Protein AF-A0A9W8H3F2-F1 (afdb_monomer_lite)

Radius of gyration: 24.71 Å; chains: 1; bounding box: 74×71×69 Å

pLDDT: mean 80.59, std 20.8, range [26.48, 98.44]

Sequence (384 aa):
MGNGRLSGSTGPVNGALSAALAVPASGRASAASTGSMSDRLSAASAGSAGDSSQALPLDSLRVHHTQALVNIVDRALDPDPIDAARLGAALVELRRHLESPRSSAHGHPATETSAAAVAERLLLCWVCARAAQADAHNYDMNRVVETADRQLDRFAAIPEAVVSEAIQCVSYLATMGVGAAAVARTSIPVSLVLALALTGSAGVHTCALRALTKLCTKHSVRRVRAGARWEAETGLHAVLDALARAQAALGLRSRFDPVANQAHSFAAEVAAAAALPTPPPQPQPQPQPGPEPRAAAERAVASALAFVNALVDAHPTAPERLRVRKDLLDTPLCDAMQMLDGPSVDCPRAAAEMRHFRRAYRDDIRACDPQHGLCAAGDSADKD

InterPro domains:
  IPR011989 Armadillo-like helical [G3DSA:1.25.10.10] (136-367)
  IPR016024 Armadillo-type fold [SSF48371] (163-364)

Organism: NCBI:txid2761396

Secondary structure (DSSP, 8-state):
------------THHHHHHHH---------------TTSSSSS---S---S--SSHHHHHHHHHHHHHHHHHHHHHTSSSS--HHHHHHHHHHHHHHHHSTTHHHH--HHHHHHHHHHHHHHHHHHHHHHHHHHHHHHTT-TTT---S-HHHHHHHTS-HHHHHHHHHHHHHHTTSHHHHHHHHTSSHHHHHHHHHHH---HHHHHHHHHHHHHHHHS-------SSS---TTHHHHHHHHHHHHHHHHHT-SSTTHHHHHHHHHHHHHHHHHHHSPPPP-----S-----HHHHHHHHHHHHHHHHHHHHHHTSSSHHHHHHHHHHHHTTTHHHHHHHHTSTT---HHHHHHHHHHHHHHHHHHHHT-HHHHHHHTTTTSS--

Foldseek 3Di:
DDDDDPPDDDDDLVVLLVVLQPADCPDPPDPPDPDDPPPPPPPDDDDDPDDDPDPPPVLVVLLVVLQVLLVQLQVQLPDVQRPLVSNLVSLLVNLVSLPDPVCQPRPDLVSLLSLLVSLLVLLSLLLVLLVLVVSCVVVVVVDPDPDPPPVSPSSVPNDVSSNLSSLSSLLSLLVHQSSVLSNLSGCNLLSLLSQLVRDPFLSSLLSSLSSLLSLLQPFAHDDDDDDPDGPRCSSLVSNQSSLVSSCSSVVHPASCQSLLVLLQVLLVVLLVVLPDDDPDDDDDDDPDPDDPVNVSSLSNNLSSLSSLLSSLVSDPALVSSLVSLVSSCVYNNVVSLVSCVDPSRPRVSNVVSSVSSVVSNVVSVLVPDPVNVVVVVVVVPPPD

Structure (mmCIF, N/CA/C/O backbone):
data_AF-A0A9W8H3F2-F1
#
_entry.id   AF-A0A9W8H3F2-F1
#
loop_
_atom_site.group_PDB
_atom_site.id
_atom_site.type_symbol
_atom_site.label_atom_id
_atom_site.label_alt_id
_atom_site.label_comp_id
_atom_site.label_asym_id
_atom_site.label_entity_id
_atom_site.label_seq_id
_atom_site.pdbx_PDB_ins_code
_atom_site.Cartn_x
_atom_site.Cartn_y
_atom_site.Cartn_z
_atom_site.occupancy
_atom_site.B_iso_or_equiv
_atom_site.auth_seq_id
_atom_site.auth_comp_id
_atom_site.auth_asym_id
_atom_site.auth_atom_id
_atom_site.pdbx_PDB_model_num
ATOM 1 N N . MET A 1 1 ? -30.339 16.122 -20.927 1.00 38.84 1 MET A N 1
ATOM 2 C CA . MET A 1 1 ? -28.952 15.766 -20.560 1.00 38.84 1 MET A CA 1
ATOM 3 C C . MET A 1 1 ? -28.997 15.226 -19.142 1.00 38.84 1 MET A C 1
ATOM 5 O O . MET A 1 1 ? -29.164 16.002 -18.213 1.00 38.84 1 MET A O 1
ATOM 9 N N . GLY A 1 2 ? -29.073 13.901 -19.008 1.00 30.16 2 GLY A N 1
ATOM 10 C CA . GLY A 1 2 ? -29.361 13.223 -17.743 1.00 30.16 2 GLY A CA 1
ATOM 11 C C . GLY A 1 2 ? -28.086 12.736 -17.062 1.00 30.16 2 GLY A C 1
ATOM 12 O O . GLY A 1 2 ? -27.280 12.055 -17.690 1.00 30.16 2 GLY A O 1
ATOM 13 N N . ASN A 1 3 ? -27.930 13.072 -15.782 1.00 29.42 3 ASN A N 1
ATOM 14 C CA . ASN A 1 3 ? -26.889 12.539 -14.909 1.00 29.42 3 ASN A CA 1
ATOM 15 C C . ASN A 1 3 ? -27.202 11.075 -14.574 1.00 29.42 3 ASN A C 1
ATOM 17 O O . ASN A 1 3 ? -28.034 10.788 -13.713 1.00 29.42 3 ASN A O 1
ATOM 21 N N . GLY A 1 4 ? -26.538 10.148 -15.262 1.00 26.48 4 GLY A N 1
ATOM 22 C CA . GLY A 1 4 ? -26.563 8.728 -14.928 1.00 26.48 4 GLY A CA 1
ATOM 23 C C . GLY A 1 4 ? -25.715 8.453 -13.689 1.00 26.48 4 GLY A C 1
ATOM 24 O O . GLY A 1 4 ? -24.507 8.263 -13.796 1.00 26.48 4 GLY A O 1
ATOM 25 N N . ARG A 1 5 ? -26.343 8.413 -12.508 1.00 30.11 5 ARG A N 1
ATOM 26 C CA . ARG A 1 5 ? -25.764 7.747 -11.334 1.00 30.11 5 ARG A CA 1
ATOM 27 C C . ARG A 1 5 ? -25.649 6.257 -11.654 1.00 30.11 5 ARG A C 1
ATOM 29 O O . ARG A 1 5 ? -26.663 5.581 -11.816 1.00 30.11 5 ARG A O 1
ATOM 36 N N . LEU A 1 6 ? -24.420 5.755 -11.737 1.00 30.53 6 LEU A N 1
ATOM 37 C CA . LEU A 1 6 ? -24.126 4.325 -11.781 1.00 30.53 6 LEU A CA 1
ATOM 38 C C . LEU A 1 6 ? -24.505 3.711 -10.426 1.00 30.53 6 LEU A C 1
ATOM 40 O O . LEU A 1 6 ? -23.706 3.677 -9.497 1.00 30.53 6 LEU A O 1
ATOM 44 N N . SER A 1 7 ? -25.754 3.266 -10.301 1.00 31.06 7 SER A N 1
ATOM 45 C CA . SER A 1 7 ? -26.201 2.425 -9.193 1.00 31.06 7 SER A CA 1
ATOM 46 C C . SER A 1 7 ? -25.818 0.984 -9.530 1.00 31.06 7 SER A C 1
ATOM 48 O O . SER A 1 7 ? -26.576 0.239 -10.147 1.00 31.06 7 SER A O 1
ATOM 50 N N . GLY A 1 8 ? -24.570 0.625 -9.225 1.00 35.38 8 GLY A N 1
ATOM 51 C CA . GLY A 1 8 ? -24.138 -0.766 -9.216 1.00 35.38 8 GLY A CA 1
ATOM 52 C C . GLY A 1 8 ? -24.696 -1.433 -7.966 1.00 35.38 8 GLY A C 1
ATOM 53 O O . GLY A 1 8 ? -24.289 -1.092 -6.862 1.00 35.38 8 GLY A O 1
ATOM 54 N N . SER A 1 9 ? -25.646 -2.349 -8.139 1.00 33.16 9 SER A N 1
ATOM 55 C CA . SER A 1 9 ? -26.118 -3.229 -7.070 1.00 33.16 9 SER A CA 1
ATOM 56 C C . SER A 1 9 ? -24.957 -4.124 -6.627 1.00 33.16 9 SER A C 1
ATOM 58 O O . SER A 1 9 ? -24.552 -5.033 -7.350 1.00 33.16 9 SER A O 1
ATOM 60 N N . THR A 1 10 ? -24.385 -3.830 -5.463 1.00 42.38 10 THR A N 1
ATOM 61 C CA . THR A 1 10 ? -23.409 -4.681 -4.784 1.00 42.38 10 THR A CA 1
ATOM 62 C C . THR A 1 10 ? -24.164 -5.639 -3.862 1.00 42.38 10 THR A C 1
ATOM 64 O O . THR A 1 10 ? -25.010 -5.227 -3.072 1.00 42.38 10 THR A O 1
ATOM 67 N N . GLY A 1 11 ? -23.914 -6.942 -4.005 1.00 42.81 11 GLY A N 1
ATOM 68 C CA . GLY A 1 11 ? -24.416 -7.954 -3.072 1.00 42.81 11 GLY A CA 1
ATOM 69 C C . GLY A 1 11 ? -23.759 -7.843 -1.683 1.00 42.81 11 GLY A C 1
ATOM 70 O O . GLY A 1 11 ? -22.884 -7.001 -1.479 1.00 42.81 11 GLY A O 1
ATOM 71 N N . PRO A 1 12 ? -24.152 -8.689 -0.714 1.00 49.28 12 PRO A N 1
ATOM 72 C CA . PRO A 1 12 ? -23.636 -8.632 0.655 1.00 49.28 12 PRO A CA 1
ATOM 73 C C . PRO A 1 12 ? -22.120 -8.885 0.711 1.00 49.28 12 PRO A C 1
ATOM 75 O O . PRO A 1 12 ? -21.654 -9.995 0.453 1.00 49.28 12 PRO A O 1
ATOM 78 N N . VAL A 1 13 ? -21.358 -7.848 1.080 1.00 56.84 13 VAL A N 1
ATOM 79 C CA . VAL A 1 13 ? -19.881 -7.824 1.121 1.00 56.84 13 VAL A CA 1
ATOM 80 C C . VAL A 1 13 ? -19.325 -8.646 2.298 1.00 56.84 13 VAL A C 1
ATOM 82 O O . VAL A 1 13 ? -18.237 -9.214 2.201 1.00 56.84 13 VAL A O 1
ATOM 85 N N . ASN A 1 14 ? -20.105 -8.823 3.372 1.00 51.12 14 ASN A N 1
ATOM 86 C CA . ASN A 1 14 ? -19.699 -9.557 4.580 1.00 51.12 14 ASN A CA 1
ATOM 87 C C . ASN A 1 14 ? -19.152 -10.974 4.320 1.00 51.12 14 ASN A C 1
ATOM 89 O O . ASN A 1 14 ? -18.149 -11.362 4.914 1.00 51.12 14 ASN A O 1
ATOM 93 N N . GLY A 1 15 ? -19.749 -11.744 3.401 1.00 57.31 15 GLY A N 1
ATOM 94 C CA . GLY A 1 15 ? -19.233 -13.079 3.064 1.00 57.31 15 GLY A CA 1
ATOM 95 C C . GLY A 1 15 ? -17.898 -13.036 2.309 1.00 57.31 15 GLY A C 1
ATOM 96 O O . GLY A 1 15 ? -17.038 -13.897 2.501 1.00 57.31 15 GLY A O 1
ATOM 97 N N . ALA A 1 16 ? -17.704 -12.011 1.477 1.00 61.84 16 ALA A N 1
ATOM 98 C CA . ALA A 1 16 ? -16.523 -11.849 0.638 1.00 61.84 16 ALA A CA 1
ATOM 99 C C . ALA A 1 16 ? -15.315 -11.326 1.432 1.00 61.84 16 ALA A C 1
ATOM 101 O O . ALA A 1 16 ? -14.194 -11.780 1.208 1.00 61.84 16 ALA A O 1
ATOM 102 N N . LEU A 1 17 ? -15.536 -10.438 2.408 1.00 66.38 17 LEU A N 1
ATOM 103 C CA . LEU A 1 17 ? -14.486 -9.943 3.305 1.00 66.38 17 LEU A CA 1
ATOM 104 C C . LEU A 1 17 ? -13.937 -11.049 4.207 1.00 66.38 17 LEU A C 1
ATOM 106 O O . LEU A 1 17 ? -12.722 -11.227 4.272 1.00 66.38 17 LEU A O 1
ATOM 110 N N . SER A 1 18 ? -14.801 -11.848 4.842 1.00 69.00 18 SER A N 1
ATOM 111 C CA . SER A 1 18 ? -14.342 -12.991 5.643 1.00 69.00 18 SER A CA 1
ATOM 112 C C . SER A 1 18 ? -13.563 -14.009 4.803 1.00 69.00 18 SER A C 1
ATOM 114 O O . SER A 1 18 ? -12.564 -14.548 5.275 1.00 69.00 18 SER A O 1
ATOM 116 N N . ALA A 1 19 ? -13.964 -14.240 3.547 1.00 64.81 19 ALA A N 1
ATOM 117 C CA . ALA A 1 19 ? -13.246 -15.127 2.632 1.00 64.81 19 ALA A CA 1
ATOM 118 C C . ALA A 1 19 ? -11.892 -14.550 2.178 1.00 64.81 19 ALA A C 1
ATOM 120 O O . ALA A 1 19 ? -10.903 -15.277 2.114 1.00 64.81 19 ALA A O 1
ATOM 121 N N . ALA A 1 20 ? -11.816 -13.247 1.902 1.00 64.94 20 ALA A N 1
ATOM 122 C CA . ALA A 1 20 ? -10.573 -12.591 1.501 1.00 64.94 20 ALA A CA 1
ATOM 123 C C . ALA A 1 20 ? -9.538 -12.545 2.633 1.00 64.94 20 ALA A C 1
ATOM 125 O O . ALA A 1 20 ? -8.336 -12.694 2.388 1.00 64.94 20 ALA A O 1
ATOM 126 N N . LEU A 1 21 ? -10.014 -12.389 3.869 1.00 66.88 21 LEU A N 1
ATOM 127 C CA . LEU A 1 21 ? -9.199 -12.357 5.081 1.00 66.88 21 LEU A CA 1
ATOM 128 C C . LEU A 1 21 ? -8.870 -13.752 5.633 1.00 66.88 21 LEU A C 1
ATOM 130 O O . LEU A 1 21 ? -8.040 -13.870 6.535 1.00 66.88 21 LEU A O 1
ATOM 134 N N . ALA A 1 22 ? -9.465 -14.817 5.085 1.00 67.06 22 ALA A N 1
ATOM 135 C CA . ALA A 1 22 ? -9.105 -16.184 5.433 1.00 67.06 22 ALA A CA 1
ATOM 136 C C . ALA A 1 22 ? -7.665 -16.473 4.972 1.00 67.06 22 ALA A C 1
ATOM 138 O O . ALA A 1 22 ? -7.375 -16.678 3.787 1.00 67.06 22 ALA A O 1
ATOM 139 N N . VAL A 1 23 ? -6.733 -16.468 5.926 1.00 51.66 23 VAL A N 1
ATOM 140 C CA . VAL A 1 23 ? -5.341 -16.863 5.697 1.00 51.66 23 VAL A CA 1
ATOM 141 C C . VAL A 1 23 ? -5.340 -18.333 5.253 1.00 51.66 23 VAL A C 1
ATOM 143 O O . VAL A 1 23 ? -5.967 -19.162 5.921 1.00 51.66 23 VAL A O 1
ATOM 146 N N . PRO A 1 24 ? -4.667 -18.699 4.145 1.00 45.41 24 PRO A N 1
ATOM 147 C CA . PRO A 1 24 ? -4.515 -20.102 3.790 1.00 45.41 24 PRO A CA 1
ATOM 148 C C . PRO A 1 24 ? -3.790 -20.770 4.955 1.00 45.41 24 PRO A C 1
ATOM 150 O O . PRO A 1 24 ? -2.763 -20.258 5.396 1.00 45.41 24 PRO A O 1
ATOM 153 N N . ALA A 1 25 ? -4.350 -21.858 5.488 1.00 40.53 25 ALA A N 1
ATOM 154 C CA . ALA A 1 25 ? -3.820 -22.573 6.643 1.00 40.53 25 ALA A CA 1
ATOM 155 C C . ALA A 1 25 ? -2.403 -23.101 6.350 1.00 40.53 25 ALA A C 1
ATOM 157 O O . ALA A 1 25 ? -2.203 -24.257 5.990 1.00 40.53 25 ALA A O 1
ATOM 158 N N . SER A 1 26 ? -1.403 -22.234 6.470 1.00 39.50 26 SER A N 1
ATOM 159 C CA . SER A 1 26 ? -0.003 -22.599 6.395 1.00 39.50 26 SER A CA 1
ATOM 160 C C . SER A 1 26 ? 0.328 -23.243 7.731 1.00 39.50 26 SER A C 1
ATOM 162 O O . SER A 1 26 ? 0.147 -22.625 8.782 1.00 39.50 26 SER A O 1
ATOM 164 N N . GLY A 1 27 ? 0.690 -24.526 7.682 1.00 36.69 27 GLY A N 1
ATOM 1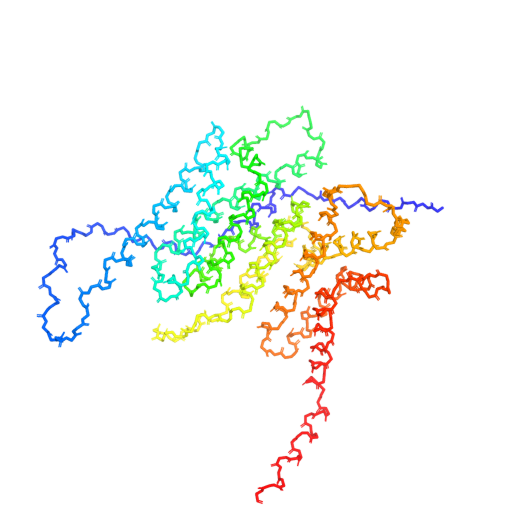65 C CA . GLY A 1 27 ? 0.845 -25.408 8.833 1.00 36.69 27 GLY A CA 1
ATOM 166 C C . GLY A 1 27 ? 1.527 -24.718 10.008 1.00 36.69 27 GLY A C 1
ATOM 167 O O . GLY A 1 27 ? 2.727 -24.451 9.994 1.00 36.69 27 GLY A O 1
ATOM 168 N N . ARG A 1 28 ? 0.737 -24.441 11.046 1.00 33.78 28 ARG A N 1
ATOM 169 C CA . ARG A 1 28 ? 1.208 -23.939 12.332 1.00 33.78 28 ARG A CA 1
ATOM 170 C C . ARG A 1 28 ? 2.008 -25.073 12.977 1.00 33.78 28 ARG A C 1
ATOM 172 O O . ARG A 1 28 ? 1.443 -25.941 13.635 1.00 33.78 28 ARG A O 1
ATOM 179 N N . ALA A 1 29 ? 3.316 -25.119 12.729 1.00 33.59 29 ALA A N 1
ATOM 180 C CA . ALA A 1 29 ? 4.215 -26.027 13.427 1.00 33.59 29 ALA A CA 1
ATOM 181 C C . ALA A 1 29 ? 4.247 -25.615 14.906 1.00 33.59 29 ALA A C 1
ATOM 183 O O . ALA A 1 29 ? 4.934 -24.674 15.301 1.00 33.59 29 ALA A O 1
ATOM 184 N N . SER A 1 30 ? 3.433 -26.293 15.713 1.00 33.31 30 SER A N 1
ATOM 185 C CA . SER A 1 30 ? 3.458 -26.203 17.167 1.00 33.31 30 SER A CA 1
ATOM 186 C C . SER A 1 30 ? 4.768 -26.813 17.664 1.00 33.31 30 SER A C 1
ATOM 188 O O . SER A 1 30 ? 4.911 -28.030 17.725 1.00 33.31 30 SER A O 1
ATOM 190 N N . ALA A 1 31 ? 5.743 -25.969 17.992 1.00 33.97 31 ALA A N 1
ATOM 191 C CA . ALA A 1 31 ? 6.922 -26.362 18.751 1.00 33.97 31 ALA A CA 1
ATOM 192 C C . ALA A 1 31 ? 6.770 -25.859 20.192 1.00 33.97 31 ALA A C 1
ATOM 194 O O . ALA A 1 31 ? 7.401 -24.888 20.601 1.00 33.97 31 ALA A O 1
ATOM 195 N N . ALA A 1 32 ? 5.913 -26.526 20.964 1.00 35.72 32 ALA A N 1
ATOM 196 C CA . ALA A 1 32 ? 5.954 -26.469 22.419 1.00 35.72 32 ALA A CA 1
ATOM 197 C C . ALA A 1 32 ? 6.816 -27.640 22.914 1.00 35.72 32 ALA A C 1
ATOM 199 O O . ALA A 1 32 ? 6.327 -28.738 23.153 1.00 35.72 32 ALA A O 1
ATOM 200 N N . SER A 1 33 ? 8.123 -27.405 23.029 1.00 31.77 33 SER A N 1
ATOM 201 C CA . SER A 1 33 ? 9.032 -28.255 23.800 1.00 31.77 33 SER A CA 1
ATOM 202 C C . SER A 1 33 ? 9.550 -27.422 24.963 1.00 31.77 33 SER A C 1
ATOM 204 O O . SER A 1 33 ? 10.490 -26.642 24.812 1.00 31.77 33 SER A O 1
ATOM 206 N N . THR A 1 34 ? 8.935 -27.590 26.129 1.00 36.88 34 THR A N 1
ATOM 207 C CA . THR A 1 34 ? 9.463 -27.148 27.422 1.00 36.88 34 THR A CA 1
ATOM 208 C C . THR A 1 34 ? 10.702 -27.981 27.763 1.00 36.88 34 THR A C 1
ATOM 210 O O . THR A 1 34 ? 10.631 -28.952 28.510 1.00 36.88 34 THR A O 1
ATOM 213 N N . GLY A 1 35 ? 11.836 -27.641 27.151 1.00 33.66 35 GLY A N 1
ATOM 214 C CA . GLY A 1 35 ? 13.149 -28.169 27.510 1.00 33.66 35 GLY A CA 1
ATOM 215 C C . GLY A 1 35 ? 13.820 -27.239 28.516 1.00 33.66 35 GLY A C 1
ATOM 216 O O . GLY A 1 35 ? 14.004 -26.058 28.227 1.00 33.66 35 GLY A O 1
ATOM 217 N N . SER A 1 36 ? 14.154 -27.775 29.689 1.00 35.44 36 SER A N 1
ATOM 218 C CA . SER A 1 36 ? 14.865 -27.100 30.781 1.00 35.44 36 SER A CA 1
ATOM 219 C C . SER A 1 36 ? 16.108 -26.340 30.291 1.00 35.44 36 SER A C 1
ATOM 221 O O . SER A 1 36 ? 16.954 -26.889 29.587 1.00 35.44 36 SER A O 1
ATOM 223 N N . MET A 1 37 ? 16.221 -25.069 30.687 1.00 35.16 37 MET A N 1
ATOM 224 C CA . MET A 1 37 ? 17.303 -24.147 30.313 1.00 35.16 37 MET A CA 1
ATOM 225 C C . MET A 1 37 ? 18.665 -24.477 30.959 1.00 35.16 37 MET A C 1
ATOM 227 O O . MET A 1 37 ? 19.653 -23.825 30.629 1.00 35.16 37 MET A O 1
ATOM 231 N N . SER A 1 38 ? 18.749 -25.473 31.847 1.00 38.34 38 SER A N 1
ATOM 232 C CA . SER A 1 38 ? 19.976 -25.757 32.609 1.00 38.34 38 SER A CA 1
ATOM 233 C C . SER A 1 38 ? 21.009 -26.639 31.895 1.00 38.34 38 SER A C 1
ATOM 235 O O . SER A 1 38 ? 22.180 -26.553 32.245 1.00 38.34 38 SER A O 1
ATOM 237 N N . ASP A 1 39 ? 20.647 -27.403 30.857 1.00 38.97 39 ASP A N 1
ATOM 238 C CA . ASP A 1 39 ? 21.559 -28.418 30.283 1.00 38.97 39 ASP A CA 1
ATOM 239 C C . ASP A 1 39 ? 22.311 -27.985 29.008 1.00 38.97 39 ASP A C 1
ATOM 241 O O . ASP A 1 39 ? 23.104 -28.747 28.457 1.00 38.97 39 ASP A O 1
ATOM 245 N N . ARG A 1 40 ? 22.102 -26.759 28.506 1.00 43.75 40 ARG A N 1
ATOM 246 C CA . ARG A 1 40 ? 22.685 -26.310 27.219 1.00 43.75 40 ARG A CA 1
ATOM 247 C C . ARG A 1 40 ? 23.896 -25.379 27.320 1.00 43.75 40 ARG A C 1
ATOM 249 O O . ARG A 1 40 ? 24.379 -24.924 26.288 1.00 43.75 40 ARG A O 1
ATOM 256 N N . LEU A 1 41 ? 24.425 -25.125 28.518 1.00 40.25 41 LEU A N 1
ATOM 257 C CA . LEU A 1 41 ? 25.573 -24.223 28.714 1.00 40.25 41 LEU A CA 1
ATOM 258 C C . LEU A 1 41 ? 26.935 -24.922 28.887 1.00 40.25 41 LEU A C 1
ATOM 260 O O . LEU A 1 41 ? 27.927 -24.240 29.119 1.00 40.25 41 LEU A O 1
ATOM 264 N N . SER A 1 42 ? 27.032 -26.246 28.727 1.00 39.53 42 SER A N 1
ATOM 265 C CA . SER A 1 42 ? 28.270 -26.981 29.061 1.00 39.53 42 SER A CA 1
ATOM 266 C C . SER A 1 42 ? 29.094 -27.514 27.883 1.00 39.53 42 SER A C 1
ATOM 268 O O . SER A 1 42 ? 30.040 -28.259 28.112 1.00 39.53 42 SER A O 1
ATOM 270 N N . ALA A 1 43 ? 28.808 -27.145 26.630 1.00 44.16 43 ALA A N 1
ATOM 271 C CA . ALA A 1 43 ? 29.568 -27.678 25.492 1.00 44.16 43 ALA A CA 1
ATOM 272 C C . ALA A 1 43 ? 29.806 -26.657 24.368 1.00 44.16 43 ALA A C 1
ATOM 274 O O . ALA A 1 43 ? 29.376 -26.860 23.237 1.00 44.16 43 ALA A O 1
ATOM 275 N N . ALA A 1 44 ? 30.502 -25.557 24.667 1.00 44.25 44 ALA A N 1
ATOM 276 C CA . ALA A 1 44 ? 31.108 -24.706 23.639 1.00 44.25 44 ALA A CA 1
ATOM 277 C C . ALA A 1 44 ? 32.230 -23.833 24.226 1.00 44.25 44 ALA A C 1
ATOM 279 O O . ALA A 1 44 ? 32.048 -22.639 24.441 1.00 44.25 44 ALA A O 1
ATOM 280 N N . SER A 1 45 ? 33.407 -24.406 24.486 1.00 43.28 45 SER A N 1
ATOM 281 C CA . SER A 1 45 ? 34.604 -23.593 24.740 1.00 43.28 45 SER A CA 1
ATOM 282 C C . SER A 1 45 ? 35.895 -24.362 24.454 1.00 43.28 45 SER A C 1
ATOM 284 O O . SER A 1 45 ? 36.511 -24.922 25.357 1.00 43.28 45 SER A O 1
ATOM 286 N N . ALA A 1 46 ? 36.329 -24.361 23.195 1.00 46.66 46 ALA A N 1
ATOM 287 C CA . ALA A 1 46 ? 37.743 -24.522 22.867 1.00 46.66 46 ALA A CA 1
ATOM 288 C C . ALA A 1 46 ? 38.046 -23.886 21.502 1.00 46.66 46 ALA A C 1
ATOM 290 O O . ALA A 1 46 ? 37.677 -24.430 20.466 1.00 46.66 46 ALA A O 1
ATOM 291 N N . GLY A 1 47 ? 38.749 -22.749 21.522 1.00 49.97 47 GLY A N 1
ATOM 292 C CA . GLY A 1 47 ? 39.577 -22.303 20.399 1.00 49.97 47 GLY A CA 1
ATOM 293 C C . GLY A 1 47 ? 39.054 -21.135 19.561 1.00 49.97 47 GLY A C 1
ATOM 294 O O . GLY A 1 47 ? 38.599 -21.347 18.447 1.00 49.97 47 GLY A O 1
ATOM 295 N N . SER A 1 48 ? 39.200 -19.903 20.059 1.00 45.75 48 SER A N 1
ATOM 296 C CA . SER A 1 48 ? 39.656 -18.741 19.269 1.00 45.75 48 SER A CA 1
ATOM 297 C C . SER A 1 48 ? 39.749 -17.520 20.191 1.00 45.75 48 SER A C 1
ATOM 299 O O . SER A 1 48 ? 38.744 -16.898 20.529 1.00 45.75 48 SER A O 1
ATOM 301 N N . ALA A 1 49 ? 40.958 -17.212 20.660 1.00 51.97 49 ALA A N 1
ATOM 302 C CA . ALA A 1 49 ? 41.245 -16.001 21.420 1.00 51.97 49 ALA A CA 1
ATOM 303 C C . ALA A 1 49 ? 41.560 -14.874 20.426 1.00 51.97 49 ALA A C 1
ATOM 305 O O . ALA A 1 49 ? 42.669 -14.794 19.904 1.00 51.97 49 ALA A O 1
ATOM 306 N N . GLY A 1 50 ? 40.562 -14.040 20.138 1.00 55.72 50 GLY A N 1
ATOM 307 C CA . GLY A 1 50 ? 40.684 -12.898 19.236 1.00 55.72 50 GLY A CA 1
ATOM 308 C C . GLY A 1 50 ? 39.621 -11.841 19.527 1.00 55.72 50 GLY A C 1
ATOM 309 O O . GLY A 1 50 ? 38.599 -11.793 18.860 1.00 55.72 50 GLY A O 1
ATOM 310 N N . ASP A 1 51 ? 39.870 -11.044 20.566 1.00 53.16 51 ASP A N 1
ATOM 311 C CA . ASP A 1 51 ? 39.442 -9.645 20.740 1.00 53.16 51 ASP A CA 1
ATOM 312 C C . ASP A 1 51 ? 37.989 -9.250 20.366 1.00 53.16 51 ASP A C 1
ATOM 314 O O . ASP A 1 51 ? 37.738 -8.281 19.651 1.00 53.16 51 ASP A O 1
ATOM 318 N N . SER A 1 52 ? 36.991 -9.981 20.879 1.00 55.50 52 SER A N 1
ATOM 319 C CA . SER A 1 52 ? 35.563 -9.753 20.582 1.00 55.50 52 SER A CA 1
ATOM 320 C C . SER A 1 52 ? 34.676 -9.570 21.825 1.00 55.50 52 SER A C 1
ATOM 322 O O . SER A 1 52 ? 33.561 -10.088 21.869 1.00 55.50 52 SER A O 1
ATOM 324 N N . SER A 1 53 ? 35.146 -8.875 22.870 1.00 53.41 53 SER A N 1
ATOM 325 C CA . SER A 1 53 ? 34.562 -9.046 24.216 1.00 53.41 53 SER A CA 1
ATOM 326 C C . SER A 1 53 ? 33.752 -7.887 24.828 1.00 53.41 53 SER A C 1
ATOM 328 O O . SER A 1 53 ? 33.435 -7.972 26.012 1.00 53.41 53 SER A O 1
ATOM 330 N N . GLN A 1 54 ? 33.343 -6.842 24.091 1.00 56.31 54 GLN A N 1
ATOM 331 C CA . GLN A 1 54 ? 32.480 -5.784 24.678 1.00 56.31 54 GLN A CA 1
ATOM 332 C C . GLN A 1 54 ? 31.277 -5.299 23.843 1.00 56.31 54 GLN A C 1
ATOM 334 O O . GLN A 1 54 ? 30.485 -4.510 24.351 1.00 56.31 54 GLN A O 1
ATOM 339 N N . ALA A 1 55 ? 31.059 -5.781 22.614 1.00 55.53 55 ALA A N 1
ATOM 340 C CA . ALA A 1 55 ? 29.923 -5.328 21.789 1.00 55.53 55 ALA A CA 1
ATOM 341 C C . ALA A 1 55 ? 28.588 -6.064 22.067 1.00 55.53 55 ALA A C 1
ATOM 343 O O . ALA A 1 55 ? 27.516 -5.521 21.816 1.00 55.53 55 ALA A O 1
ATOM 344 N N . LEU A 1 56 ? 28.635 -7.267 22.649 1.00 60.47 56 LEU A N 1
ATOM 345 C CA . LEU A 1 56 ? 27.466 -8.131 22.889 1.00 60.47 56 LEU A CA 1
ATOM 346 C C . LEU A 1 56 ? 26.377 -7.593 23.858 1.00 60.47 56 LEU A C 1
ATOM 348 O O . LEU A 1 56 ? 25.212 -7.955 23.672 1.00 60.47 56 LEU A O 1
ATOM 352 N N . PRO A 1 57 ? 26.658 -6.741 24.869 1.00 75.25 57 PRO A N 1
ATOM 353 C CA . PRO A 1 57 ? 25.624 -6.287 25.807 1.00 75.25 57 PRO A CA 1
ATOM 354 C C . PRO A 1 57 ? 24.587 -5.349 25.174 1.00 75.25 57 PRO A C 1
ATOM 356 O O . PRO A 1 57 ? 23.410 -5.388 25.536 1.00 75.25 57 PRO A O 1
ATOM 359 N N . LEU A 1 58 ? 25.013 -4.496 24.235 1.00 79.38 58 LEU A N 1
ATOM 360 C CA . LEU A 1 58 ? 24.156 -3.454 23.660 1.00 79.38 58 LEU A CA 1
ATOM 361 C C . LEU A 1 58 ? 23.138 -4.024 22.669 1.00 79.38 58 LEU A C 1
ATOM 363 O O . LEU A 1 58 ? 21.991 -3.574 22.649 1.00 79.38 58 LEU A O 1
ATOM 367 N N . ASP A 1 59 ? 23.528 -5.036 21.892 1.00 79.69 59 ASP A N 1
ATOM 368 C CA . ASP A 1 59 ? 22.625 -5.690 20.944 1.00 79.69 59 ASP A CA 1
ATOM 369 C C . ASP A 1 59 ? 21.535 -6.478 21.676 1.00 79.69 59 ASP A C 1
ATOM 371 O O . ASP A 1 59 ? 20.355 -6.348 21.348 1.00 79.69 59 ASP A O 1
ATOM 375 N N . SER A 1 60 ? 21.899 -7.202 22.741 1.00 84.94 60 SER A N 1
ATOM 376 C CA . SER A 1 60 ? 20.931 -7.895 23.599 1.00 84.94 60 SER A CA 1
ATOM 377 C C . SER A 1 60 ? 19.940 -6.918 24.242 1.00 84.94 60 SER A C 1
ATOM 379 O O . SER A 1 60 ? 18.723 -7.097 24.135 1.00 84.94 60 SER A O 1
ATOM 381 N N . LEU A 1 61 ? 20.435 -5.818 24.828 1.00 86.88 61 LEU A N 1
ATOM 382 C CA . LEU A 1 61 ? 19.583 -4.788 25.428 1.00 86.88 61 LEU A CA 1
ATOM 383 C C . LEU A 1 61 ? 18.595 -4.205 24.412 1.00 86.88 61 LEU A C 1
ATOM 385 O O . LEU A 1 61 ? 17.421 -4.005 24.728 1.00 86.88 61 LEU A O 1
ATOM 389 N N . ARG A 1 62 ? 19.046 -3.964 23.179 1.00 84.12 62 ARG A N 1
ATOM 390 C CA . ARG A 1 62 ? 18.183 -3.453 22.117 1.00 84.12 62 ARG A CA 1
ATOM 391 C C . ARG A 1 62 ? 17.107 -4.455 21.721 1.00 84.12 62 ARG A C 1
ATOM 393 O O . ARG A 1 62 ? 15.955 -4.054 21.593 1.00 84.12 62 ARG A O 1
ATOM 400 N N . VAL A 1 63 ? 17.461 -5.725 21.531 1.00 87.19 63 V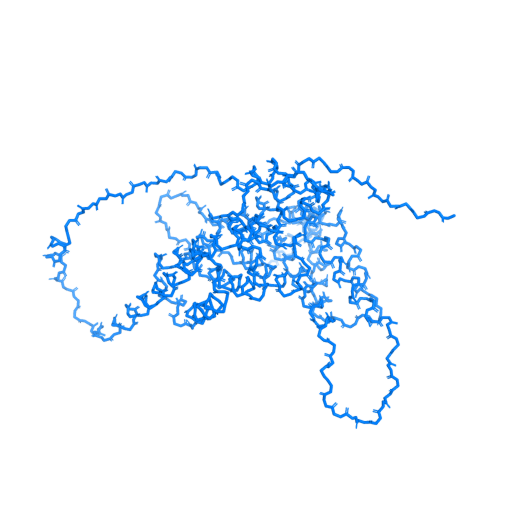AL A N 1
ATOM 401 C CA . VAL A 1 63 ? 16.497 -6.787 21.200 1.00 87.19 63 VAL A CA 1
ATOM 402 C C . VAL A 1 63 ? 15.428 -6.885 22.288 1.00 87.19 63 VAL A C 1
ATOM 404 O O . VAL A 1 63 ? 14.236 -6.879 21.979 1.00 87.19 63 VAL A O 1
ATOM 407 N N . HIS A 1 64 ? 15.835 -6.870 23.559 1.00 88.81 64 HIS A N 1
ATOM 408 C CA . HIS A 1 64 ? 14.910 -6.852 24.690 1.00 88.81 64 HIS A CA 1
ATOM 409 C C . HIS A 1 64 ? 14.035 -5.596 24.717 1.00 88.81 64 HIS A C 1
ATOM 411 O O . HIS A 1 64 ? 12.834 -5.705 24.961 1.00 88.81 64 HIS A O 1
ATOM 417 N N . HIS A 1 65 ? 14.592 -4.420 24.421 1.00 89.81 65 HIS A N 1
ATOM 418 C CA . HIS A 1 65 ? 13.824 -3.179 24.373 1.00 89.81 65 HIS A CA 1
ATOM 419 C C . HIS A 1 65 ? 12.808 -3.169 23.223 1.00 89.81 65 HIS A C 1
ATOM 421 O O . HIS A 1 65 ? 11.639 -2.861 23.437 1.00 89.81 65 HIS A O 1
ATOM 427 N N . THR A 1 66 ? 13.206 -3.569 22.012 1.00 89.31 66 THR A N 1
ATOM 428 C CA . THR A 1 66 ? 12.281 -3.679 20.876 1.00 89.31 66 THR A CA 1
ATOM 429 C C . THR A 1 66 ? 11.190 -4.711 21.158 1.00 89.31 66 THR A C 1
ATOM 431 O O . THR A 1 66 ? 10.023 -4.433 20.902 1.00 89.31 66 THR A O 1
ATOM 434 N N . GLN A 1 67 ? 11.518 -5.855 21.766 1.00 93.12 67 GLN A N 1
ATOM 435 C CA . GLN A 1 67 ? 10.503 -6.824 22.186 1.00 93.12 67 GLN A CA 1
ATOM 436 C C . GLN A 1 67 ? 9.570 -6.258 23.269 1.00 93.12 67 GLN A C 1
ATOM 438 O O . GLN A 1 67 ? 8.368 -6.515 23.238 1.00 93.12 67 GLN A O 1
ATOM 443 N N . ALA A 1 68 ? 10.090 -5.467 24.211 1.00 92.19 68 ALA A N 1
ATOM 444 C CA . ALA A 1 68 ? 9.266 -4.790 25.206 1.00 92.19 68 ALA A CA 1
ATOM 445 C C . ALA A 1 68 ? 8.286 -3.806 24.547 1.00 92.19 68 ALA A C 1
ATOM 447 O O . ALA A 1 68 ? 7.113 -3.799 24.915 1.00 92.19 68 ALA A O 1
ATOM 448 N N . LEU A 1 69 ? 8.723 -3.046 23.535 1.00 91.62 69 LEU A N 1
ATOM 449 C CA . LEU A 1 69 ? 7.848 -2.171 22.747 1.00 91.62 69 LEU A CA 1
ATOM 450 C C . LEU A 1 69 ? 6.768 -2.962 22.001 1.00 91.62 69 LEU A C 1
ATOM 452 O O . LEU A 1 69 ? 5.600 -2.590 22.071 1.00 91.62 69 LEU A O 1
ATOM 456 N N . VAL A 1 70 ? 7.121 -4.084 21.363 1.00 91.88 70 VAL A N 1
ATOM 457 C CA . VAL A 1 70 ? 6.146 -4.988 20.722 1.00 91.88 70 VAL A CA 1
ATOM 458 C C . VAL A 1 70 ? 5.084 -5.445 21.727 1.00 91.88 70 VAL A C 1
ATOM 460 O O . VAL A 1 70 ? 3.892 -5.349 21.446 1.00 91.88 70 VAL A O 1
ATOM 463 N N . ASN A 1 71 ? 5.498 -5.850 22.930 1.00 92.69 71 ASN A N 1
ATOM 464 C CA . ASN A 1 71 ? 4.576 -6.269 23.988 1.00 92.69 71 ASN A CA 1
ATOM 465 C C . ASN A 1 71 ? 3.699 -5.111 24.505 1.00 92.69 71 ASN A C 1
ATOM 467 O O . ASN A 1 71 ? 2.562 -5.340 24.909 1.00 92.69 71 ASN A O 1
ATOM 471 N N . ILE A 1 72 ? 4.213 -3.874 24.532 1.00 92.44 72 ILE A N 1
ATOM 472 C CA . ILE A 1 72 ? 3.432 -2.686 24.912 1.00 92.44 72 ILE A CA 1
ATOM 473 C C . ILE A 1 72 ? 2.356 -2.398 23.864 1.00 92.44 72 ILE A C 1
ATOM 475 O O . ILE A 1 72 ? 1.216 -2.141 24.246 1.00 92.44 72 ILE A O 1
ATOM 479 N N . VAL A 1 73 ? 2.702 -2.454 22.573 1.00 91.00 73 VAL A N 1
ATOM 480 C CA . VAL A 1 73 ? 1.745 -2.245 21.476 1.00 91.00 73 VAL A CA 1
ATOM 481 C C . VAL A 1 73 ? 0.659 -3.321 21.511 1.00 91.00 73 VAL A C 1
ATOM 483 O O . VAL A 1 73 ? -0.516 -2.977 21.468 1.00 91.00 73 VAL A O 1
ATOM 486 N N . ASP A 1 74 ? 1.026 -4.596 21.667 1.00 93.44 74 ASP A N 1
ATOM 487 C CA . ASP A 1 74 ? 0.060 -5.701 21.724 1.00 93.44 74 ASP A CA 1
ATOM 488 C C . ASP A 1 74 ? -0.936 -5.541 22.882 1.00 93.44 74 ASP A C 1
ATOM 490 O O . ASP A 1 74 ? -2.147 -5.555 22.677 1.00 93.44 74 ASP A O 1
ATOM 494 N N . ARG A 1 75 ? -0.434 -5.257 24.092 1.00 93.38 75 ARG A N 1
ATOM 495 C CA . ARG A 1 75 ? -1.280 -5.009 25.272 1.00 93.38 75 ARG A CA 1
ATOM 496 C C . ARG A 1 75 ? -2.136 -3.753 25.149 1.00 93.38 75 ARG A C 1
ATOM 498 O O . ARG A 1 75 ? -3.156 -3.662 25.819 1.00 93.38 75 ARG A O 1
ATOM 505 N N . ALA A 1 76 ? -1.728 -2.765 24.353 1.00 92.31 76 ALA A N 1
ATOM 506 C CA . ALA A 1 76 ? -2.516 -1.553 24.137 1.00 92.31 76 ALA A CA 1
ATOM 507 C C . ALA A 1 76 ? -3.751 -1.796 23.247 1.00 92.31 76 ALA A C 1
ATOM 509 O O . ALA A 1 76 ? -4.640 -0.949 23.227 1.00 92.31 76 ALA A O 1
ATOM 510 N N . LEU A 1 77 ? -3.831 -2.939 22.553 1.00 91.25 77 LEU A N 1
ATOM 511 C CA . LEU A 1 77 ? -4.983 -3.335 21.732 1.00 91.25 77 LEU A CA 1
ATOM 512 C C . LEU A 1 77 ? -6.079 -4.072 22.523 1.00 91.25 77 LEU A C 1
ATOM 514 O O . LEU A 1 77 ? -7.177 -4.266 22.003 1.00 91.25 77 LEU A O 1
ATOM 518 N N . ASP A 1 78 ? -5.791 -4.508 23.752 1.00 92.12 78 ASP A N 1
ATOM 519 C CA . ASP A 1 78 ? -6.719 -5.295 24.573 1.00 92.12 78 ASP A CA 1
ATOM 520 C C . ASP A 1 78 ? -7.785 -4.475 25.332 1.00 92.12 78 ASP A C 1
ATOM 522 O O . ASP A 1 78 ? -8.907 -4.980 25.442 1.00 92.12 78 ASP A O 1
ATOM 526 N N . PRO A 1 79 ? -7.508 -3.257 25.851 1.00 88.69 79 PRO A N 1
ATOM 527 C CA . PRO A 1 79 ? -8.493 -2.450 26.566 1.00 88.69 79 PRO A CA 1
ATOM 528 C C . PRO A 1 79 ? -9.723 -2.086 25.728 1.00 88.69 79 PRO A C 1
ATOM 530 O O . PRO A 1 79 ? -9.677 -2.016 24.497 1.00 88.69 79 PRO A O 1
ATOM 533 N N . ASP A 1 80 ? -10.828 -1.818 26.420 1.00 86.56 80 ASP A N 1
ATOM 534 C CA . ASP A 1 80 ? -12.050 -1.261 25.843 1.00 86.56 80 ASP A CA 1
ATOM 535 C C . ASP A 1 80 ? -12.519 -0.070 26.708 1.00 86.56 80 ASP A C 1
ATOM 537 O O . ASP A 1 80 ? -12.941 -0.291 27.848 1.00 86.56 80 ASP A O 1
ATOM 541 N N . PRO A 1 81 ? -12.376 1.191 26.243 1.00 90.69 81 PRO A N 1
ATOM 542 C CA . PRO A 1 81 ? -11.889 1.603 24.922 1.00 90.69 81 PRO A CA 1
ATOM 543 C C . PRO A 1 81 ? -10.358 1.503 24.766 1.00 90.69 81 PRO A C 1
ATOM 545 O O . PRO A 1 81 ? -9.606 1.537 25.742 1.00 90.69 81 PRO A O 1
ATOM 548 N N . ILE A 1 82 ? -9.889 1.436 23.516 1.00 94.50 82 ILE A N 1
ATOM 549 C CA . ILE A 1 82 ? -8.458 1.471 23.172 1.00 94.50 82 ILE A CA 1
ATOM 550 C C . ILE A 1 82 ? -7.886 2.867 23.465 1.00 94.50 82 ILE A C 1
ATOM 552 O O . ILE A 1 82 ? -8.371 3.873 22.945 1.00 94.50 82 ILE A O 1
ATOM 556 N N . ASP A 1 83 ? -6.802 2.934 24.243 1.00 95.69 83 ASP A N 1
ATOM 557 C CA . ASP A 1 83 ? -6.041 4.170 24.464 1.00 95.69 83 ASP A CA 1
ATOM 558 C C . ASP A 1 83 ? -5.171 4.483 23.235 1.00 95.69 83 ASP A C 1
ATOM 560 O O . ASP A 1 83 ? -4.002 4.093 23.130 1.00 95.69 83 ASP A O 1
ATOM 564 N N . ALA A 1 84 ? -5.770 5.189 22.276 1.00 95.19 84 ALA A N 1
ATOM 565 C CA . ALA A 1 84 ? -5.128 5.557 21.020 1.00 95.19 84 ALA A CA 1
ATOM 566 C C . ALA A 1 84 ? -3.874 6.430 21.204 1.00 95.19 84 ALA A C 1
ATOM 568 O O . ALA A 1 84 ? -2.946 6.334 20.397 1.00 95.19 84 ALA A O 1
ATOM 569 N N . ALA A 1 85 ? -3.816 7.258 22.253 1.00 95.94 85 ALA A N 1
ATOM 570 C CA . ALA A 1 85 ? -2.665 8.118 22.518 1.00 95.94 85 ALA A CA 1
ATOM 571 C C . ALA A 1 85 ? -1.456 7.280 22.947 1.00 95.94 85 ALA A C 1
ATOM 573 O O . ALA A 1 85 ? -0.361 7.425 22.393 1.00 95.94 85 ALA A O 1
ATOM 574 N N . ARG A 1 86 ? -1.666 6.344 23.881 1.00 95.25 86 ARG A N 1
ATOM 575 C CA . ARG A 1 86 ? -0.626 5.407 24.316 1.00 95.25 86 ARG A CA 1
ATOM 576 C C . ARG A 1 86 ? -0.191 4.469 23.193 1.00 95.25 86 ARG A C 1
ATOM 578 O O . ARG A 1 86 ? 1.009 4.243 23.031 1.00 95.25 86 ARG A O 1
ATOM 585 N N . LEU A 1 87 ? -1.140 3.951 22.411 1.00 95.81 87 LEU A N 1
ATOM 586 C CA . LEU A 1 87 ? -0.851 3.107 21.250 1.00 95.81 87 LEU A CA 1
ATOM 587 C C . LEU A 1 87 ? -0.002 3.858 20.213 1.00 95.81 87 LEU A C 1
ATOM 589 O O . LEU A 1 87 ? 1.019 3.341 19.762 1.00 95.81 87 LEU A O 1
ATOM 593 N N . GLY A 1 88 ? -0.380 5.097 19.886 1.00 96.00 88 GLY A N 1
ATOM 594 C CA . GLY A 1 88 ? 0.373 5.958 18.975 1.00 96.00 88 GLY A CA 1
ATOM 595 C C . GLY A 1 88 ? 1.800 6.220 19.456 1.00 96.00 88 GLY A C 1
ATOM 596 O O . GLY A 1 88 ? 2.745 6.037 18.692 1.00 96.00 88 GLY A O 1
ATOM 597 N N . ALA A 1 89 ? 1.981 6.568 20.734 1.0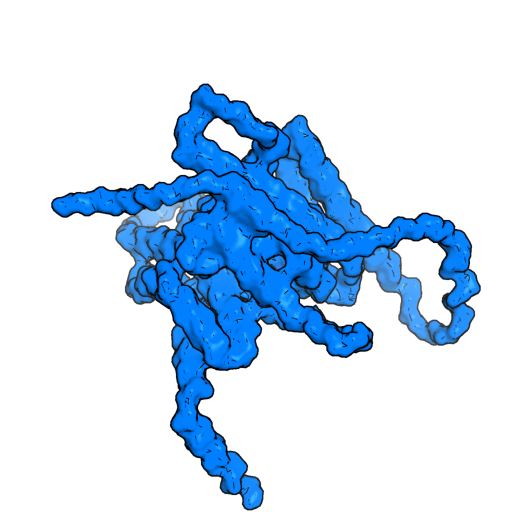0 96.25 89 ALA A N 1
ATOM 598 C CA . ALA A 1 89 ? 3.309 6.784 21.313 1.00 96.25 89 ALA A CA 1
ATOM 599 C C . ALA A 1 89 ? 4.190 5.522 21.249 1.00 96.25 89 ALA A C 1
ATOM 601 O O . ALA A 1 89 ? 5.363 5.602 20.882 1.00 96.25 89 ALA A O 1
ATOM 602 N N . ALA A 1 90 ? 3.619 4.350 21.551 1.00 95.25 90 ALA A N 1
ATOM 603 C CA . ALA A 1 90 ? 4.334 3.078 21.486 1.00 95.25 90 ALA A CA 1
ATOM 604 C C . ALA A 1 90 ? 4.749 2.707 20.051 1.00 95.25 90 ALA A C 1
ATOM 606 O O . ALA A 1 90 ? 5.865 2.234 19.840 1.00 95.25 90 ALA A O 1
ATOM 607 N N . LEU A 1 91 ? 3.889 2.962 19.058 1.00 96.25 91 LEU A N 1
ATOM 608 C CA . LEU A 1 91 ? 4.201 2.732 17.644 1.00 96.25 91 LEU A CA 1
ATOM 609 C C . LEU A 1 91 ? 5.290 3.674 17.125 1.00 96.25 91 LEU A C 1
ATOM 611 O O . LEU A 1 91 ? 6.189 3.215 16.425 1.00 96.25 91 LEU A O 1
ATOM 615 N N . VAL A 1 92 ? 5.259 4.956 17.501 1.00 96.75 92 VAL A N 1
ATOM 616 C CA . VAL A 1 92 ? 6.312 5.920 17.137 1.00 96.75 92 VAL A CA 1
ATOM 617 C C . VAL A 1 92 ? 7.670 5.465 17.668 1.00 96.75 92 VAL A C 1
ATOM 619 O O . VAL A 1 92 ? 8.670 5.528 16.948 1.00 96.75 92 VAL A O 1
ATOM 622 N N . GLU A 1 93 ? 7.717 4.984 18.909 1.00 95.75 93 GLU A N 1
ATOM 623 C CA . GLU A 1 93 ? 8.961 4.503 19.507 1.00 95.75 93 GLU A CA 1
ATOM 624 C C . GLU A 1 93 ? 9.422 3.181 18.876 1.00 95.75 93 GLU A C 1
ATOM 626 O O . GLU A 1 93 ? 10.598 3.029 18.539 1.00 95.75 93 GLU A O 1
ATOM 631 N N . LEU A 1 94 ? 8.495 2.256 18.596 1.00 94.44 94 LEU A N 1
ATOM 632 C CA . LEU A 1 94 ? 8.794 1.037 17.843 1.00 94.44 94 LEU A CA 1
ATOM 633 C C . LEU A 1 94 ? 9.369 1.367 16.456 1.00 94.44 94 LEU A C 1
ATOM 635 O O . LEU A 1 94 ? 10.395 0.802 16.074 1.00 94.44 94 LEU A O 1
ATOM 639 N N . ARG A 1 95 ? 8.772 2.324 15.733 1.00 95.56 95 ARG A N 1
ATOM 640 C CA . ARG A 1 95 ? 9.257 2.801 14.430 1.00 95.56 95 ARG A CA 1
ATOM 641 C C . ARG A 1 95 ? 10.689 3.317 14.532 1.00 95.56 95 ARG A C 1
ATOM 643 O O . ARG A 1 95 ? 11.540 2.861 13.775 1.00 95.56 95 ARG A O 1
ATOM 650 N N . ARG A 1 96 ? 10.982 4.200 15.494 1.00 94.06 96 ARG A N 1
ATOM 651 C CA . ARG A 1 96 ? 12.341 4.731 15.731 1.00 94.06 96 ARG A CA 1
ATOM 652 C C . ARG A 1 96 ? 13.359 3.617 15.987 1.00 94.06 96 ARG A C 1
ATOM 654 O O . ARG A 1 96 ? 14.484 3.661 15.483 1.00 94.06 96 ARG A O 1
ATOM 661 N N . HIS A 1 97 ? 12.964 2.589 16.736 1.00 91.94 97 HIS A N 1
ATOM 662 C CA . HIS A 1 97 ? 13.812 1.427 16.997 1.00 91.94 97 HIS A CA 1
ATOM 663 C C . HIS A 1 97 ? 14.083 0.583 15.746 1.00 91.94 97 HIS A C 1
ATOM 665 O O . HIS A 1 97 ? 15.212 0.104 15.581 1.00 91.94 97 HIS A O 1
ATOM 671 N N . LEU A 1 98 ? 13.088 0.418 14.871 1.00 90.81 98 LEU A N 1
ATOM 672 C CA . LEU A 1 98 ? 13.232 -0.269 13.584 1.00 90.81 98 LEU A CA 1
ATOM 673 C C . LEU A 1 98 ? 14.086 0.549 12.598 1.00 90.81 98 LEU A C 1
ATOM 675 O O . LEU A 1 98 ? 14.929 -0.024 11.909 1.00 90.81 98 LEU A O 1
ATOM 679 N N . GLU A 1 99 ? 13.922 1.874 12.585 1.00 91.81 99 GLU A N 1
ATOM 680 C CA . GLU A 1 99 ? 14.648 2.836 11.740 1.00 91.81 99 GLU A CA 1
ATOM 681 C C . GLU A 1 99 ? 16.141 2.935 12.049 1.00 91.81 99 GLU A C 1
ATOM 683 O O . GLU A 1 99 ? 16.952 3.131 11.142 1.00 91.81 99 GLU A O 1
ATOM 688 N N . SER A 1 100 ? 16.509 2.855 13.330 1.00 89.44 100 SER A N 1
ATOM 689 C CA . SER A 1 100 ? 17.868 3.160 13.779 1.00 89.44 100 SER A CA 1
ATOM 690 C C . SER A 1 100 ? 18.905 2.311 13.025 1.00 89.44 100 SER A C 1
ATOM 692 O O . SER A 1 100 ? 18.876 1.095 13.195 1.00 89.44 100 SER A O 1
ATOM 694 N N . PRO A 1 101 ? 19.872 2.901 12.283 1.00 75.50 101 PRO A N 1
ATOM 695 C CA . PRO A 1 101 ? 20.757 2.218 11.320 1.00 75.50 101 PRO A CA 1
ATOM 696 C C . PRO A 1 101 ? 21.434 0.949 11.837 1.00 75.50 101 PRO A C 1
ATOM 698 O O . PRO A 1 101 ? 21.683 0.004 11.089 1.00 75.50 101 PRO A O 1
ATOM 701 N N . ARG A 1 102 ? 21.682 0.902 13.148 1.00 70.44 102 ARG A N 1
ATOM 702 C CA . ARG A 1 102 ? 22.228 -0.260 13.848 1.00 70.44 102 ARG A CA 1
ATOM 703 C C . ARG A 1 102 ? 21.311 -1.508 13.775 1.00 70.44 102 ARG A C 1
ATOM 705 O O . ARG A 1 102 ? 21.785 -2.590 14.079 1.00 70.44 102 ARG A O 1
ATOM 712 N N . SER A 1 103 ? 20.017 -1.384 13.433 1.00 61.03 103 SER A N 1
ATOM 713 C CA . SER A 1 103 ? 19.064 -2.516 13.314 1.00 61.03 103 SER A CA 1
ATOM 714 C C . SER A 1 103 ? 19.339 -3.319 12.059 1.00 61.03 103 SER A C 1
ATOM 716 O O . SER A 1 103 ? 19.167 -4.531 12.059 1.00 61.03 103 SER A O 1
ATOM 718 N N . SER A 1 104 ? 19.775 -2.646 10.993 1.00 59.84 104 SER A N 1
ATOM 719 C CA . SER A 1 104 ? 19.910 -3.255 9.671 1.00 59.84 104 SER A CA 1
ATOM 720 C C . SER A 1 104 ? 20.976 -4.352 9.610 1.00 59.84 104 SER A C 1
ATOM 722 O O . SER A 1 104 ? 20.876 -5.242 8.771 1.00 59.84 104 SER A O 1
ATOM 724 N N . ALA A 1 105 ? 21.962 -4.319 10.513 1.00 62.00 105 ALA A N 1
ATOM 725 C CA . ALA A 1 105 ? 23.049 -5.291 10.552 1.00 62.00 105 ALA A CA 1
ATOM 726 C C . ALA A 1 105 ? 22.772 -6.501 11.471 1.00 62.00 105 ALA A C 1
ATOM 728 O O . ALA A 1 105 ? 23.341 -7.561 11.232 1.00 62.00 105 ALA A O 1
ATOM 729 N N . HIS A 1 106 ? 21.913 -6.368 12.494 1.00 65.25 106 HIS A N 1
ATOM 730 C CA . HIS A 1 106 ? 21.769 -7.370 13.571 1.00 65.25 106 HIS A CA 1
ATOM 731 C C . HIS A 1 106 ? 20.330 -7.514 14.100 1.00 65.25 106 HIS A C 1
ATOM 733 O O . HIS A 1 106 ? 20.114 -7.803 15.277 1.00 65.25 106 HIS A O 1
ATOM 739 N N . GLY A 1 107 ? 19.319 -7.282 13.260 1.00 74.62 107 GLY A N 1
ATOM 740 C CA . GLY A 1 107 ? 17.929 -7.511 13.645 1.00 74.62 107 GLY A CA 1
ATOM 741 C C . GLY A 1 107 ? 17.704 -8.959 14.100 1.00 74.62 107 GLY A C 1
ATOM 742 O O . GLY A 1 107 ? 18.107 -9.907 13.422 1.00 74.62 107 GLY A O 1
ATOM 743 N N . HIS A 1 108 ? 17.117 -9.143 15.289 1.00 85.44 108 HIS A N 1
ATOM 744 C CA . HIS A 1 108 ? 16.833 -10.477 15.811 1.00 85.44 108 HIS A CA 1
ATOM 745 C C . HIS A 1 108 ? 15.563 -11.029 15.137 1.00 85.44 108 HIS A C 1
ATOM 747 O O . HIS A 1 108 ? 14.487 -10.441 15.309 1.00 85.44 108 HIS A O 1
ATOM 753 N N . PRO A 1 109 ? 15.632 -12.177 14.432 1.00 87.62 109 PRO A N 1
ATOM 754 C CA . PRO A 1 109 ? 14.525 -12.708 13.631 1.00 87.62 109 PRO A CA 1
ATOM 755 C C . PRO A 1 109 ? 13.190 -12.830 14.383 1.00 87.62 109 PRO A C 1
ATOM 757 O O . PRO A 1 109 ? 12.126 -12.526 13.839 1.00 87.62 109 PRO A O 1
ATOM 760 N N . ALA A 1 110 ? 13.238 -13.244 15.656 1.00 86.88 110 ALA A N 1
ATOM 761 C CA . ALA A 1 110 ? 12.040 -13.406 16.481 1.00 86.88 110 ALA A CA 1
ATOM 762 C C . ALA A 1 110 ? 11.353 -12.068 16.797 1.00 86.88 110 ALA A C 1
ATOM 764 O O . ALA A 1 110 ? 10.126 -12.000 16.853 1.00 86.88 110 ALA A O 1
ATOM 765 N N . THR A 1 111 ? 12.129 -10.998 16.964 1.00 88.31 111 THR A N 1
ATOM 766 C CA . THR A 1 111 ? 11.603 -9.670 17.293 1.00 88.31 111 THR A CA 1
ATOM 767 C C . THR A 1 111 ? 10.964 -9.024 16.072 1.00 88.31 111 THR A C 1
ATOM 769 O O . THR A 1 111 ? 9.871 -8.482 16.182 1.00 88.31 111 THR A O 1
ATOM 772 N N . GLU A 1 112 ? 11.580 -9.151 14.893 1.00 90.62 112 GLU A N 1
ATOM 773 C CA . GLU A 1 112 ? 10.981 -8.703 13.626 1.00 90.62 112 GLU A CA 1
ATOM 774 C C . GLU A 1 112 ? 9.675 -9.448 13.323 1.00 90.62 112 GLU A C 1
ATOM 776 O O . GLU A 1 112 ? 8.683 -8.832 12.936 1.00 90.62 112 GLU A O 1
ATOM 781 N N . THR A 1 113 ? 9.651 -10.763 13.560 1.00 90.19 113 THR A N 1
ATOM 782 C CA . THR A 1 113 ? 8.444 -11.587 13.388 1.00 90.19 113 THR A CA 1
ATOM 783 C C . THR A 1 113 ? 7.341 -11.175 14.365 1.00 90.19 113 THR A C 1
ATOM 785 O O . THR A 1 113 ? 6.185 -11.050 13.969 1.00 90.19 113 THR A O 1
ATOM 788 N N . SER A 1 114 ? 7.691 -10.905 15.626 1.00 91.94 114 SER A N 1
ATOM 789 C CA . SER A 1 114 ? 6.729 -10.446 16.635 1.00 91.94 114 SER A CA 1
ATOM 790 C C . SER A 1 114 ? 6.192 -9.047 16.313 1.00 91.94 114 SER A C 1
ATOM 792 O O . SER A 1 114 ? 4.994 -8.807 16.428 1.00 91.94 114 SER A O 1
ATOM 794 N N . ALA A 1 115 ? 7.052 -8.134 15.848 1.00 92.75 115 ALA A N 1
ATOM 795 C CA . ALA A 1 115 ? 6.639 -6.805 15.404 1.00 92.75 115 ALA A CA 1
ATOM 796 C C . ALA A 1 115 ? 5.683 -6.877 14.201 1.00 92.75 115 ALA A C 1
ATOM 798 O O . ALA A 1 115 ? 4.683 -6.159 14.177 1.00 92.75 115 ALA A O 1
ATOM 799 N N . ALA A 1 116 ? 5.948 -7.771 13.241 1.00 93.69 116 ALA A N 1
ATOM 800 C CA . ALA A 1 116 ? 5.039 -8.025 12.127 1.00 93.69 116 ALA A CA 1
ATOM 801 C C . ALA A 1 116 ? 3.682 -8.560 12.615 1.00 93.69 116 ALA A C 1
ATOM 803 O O . ALA A 1 116 ? 2.657 -8.032 12.206 1.00 93.69 116 ALA A O 1
ATOM 804 N N . ALA A 1 117 ? 3.658 -9.528 13.536 1.00 93.81 117 ALA A N 1
ATOM 805 C CA . ALA A 1 117 ? 2.412 -10.092 14.067 1.00 93.81 117 ALA A CA 1
ATOM 806 C C . ALA A 1 117 ? 1.534 -9.050 14.789 1.00 93.81 117 ALA A C 1
ATOM 808 O O . ALA A 1 117 ? 0.316 -9.031 14.623 1.00 93.81 117 ALA A O 1
ATOM 809 N N . VAL A 1 118 ? 2.141 -8.144 15.562 1.00 94.19 118 VAL A N 1
ATOM 810 C CA . VAL A 1 118 ? 1.391 -7.072 16.237 1.00 94.19 118 VAL A CA 1
ATOM 811 C C . VAL A 1 118 ? 0.868 -6.038 15.236 1.00 94.19 118 VAL A C 1
ATOM 813 O O . VAL A 1 118 ? -0.282 -5.607 15.339 1.00 94.19 118 VAL A O 1
ATOM 816 N N . ALA A 1 119 ? 1.673 -5.668 14.234 1.00 95.19 119 ALA A N 1
ATOM 817 C CA . ALA A 1 119 ? 1.222 -4.788 13.158 1.00 95.19 119 ALA A CA 1
ATOM 818 C C . ALA A 1 119 ? 0.088 -5.424 12.333 1.00 95.19 119 ALA A C 1
ATOM 820 O O . ALA A 1 119 ? -0.875 -4.742 11.991 1.00 95.19 119 ALA A O 1
ATOM 821 N N . GLU A 1 120 ? 0.172 -6.728 12.062 1.00 95.31 120 GLU A N 1
ATOM 822 C CA . GLU A 1 120 ? -0.880 -7.505 11.409 1.00 95.31 120 GLU A CA 1
ATOM 823 C C . GLU A 1 120 ? -2.190 -7.434 12.192 1.00 95.31 120 GLU A C 1
ATOM 825 O O . GLU A 1 120 ? -3.206 -7.039 11.623 1.00 95.31 120 GLU A O 1
ATOM 830 N N . ARG A 1 121 ? -2.161 -7.752 13.495 1.00 95.31 121 ARG A N 1
ATOM 831 C CA . ARG A 1 121 ? -3.342 -7.708 14.370 1.00 95.31 121 ARG A CA 1
ATOM 832 C C . ARG A 1 121 ? -4.018 -6.337 14.324 1.00 95.31 121 ARG A C 1
ATOM 834 O O . ARG A 1 121 ? -5.225 -6.262 14.117 1.00 95.31 121 ARG A O 1
ATOM 841 N N . LEU A 1 122 ? -3.243 -5.260 14.473 1.00 95.56 122 LEU A N 1
ATOM 842 C CA . LEU A 1 122 ? -3.762 -3.890 14.431 1.00 95.56 122 LEU A CA 1
ATOM 843 C C . LEU A 1 122 ? -4.419 -3.576 13.082 1.00 95.56 122 LEU A C 1
ATOM 845 O O . LEU A 1 122 ? -5.562 -3.122 13.051 1.00 95.56 122 LEU A O 1
ATOM 849 N N . LEU A 1 123 ? -3.709 -3.812 11.974 1.00 96.00 123 LEU A N 1
ATOM 850 C CA . LEU A 1 123 ? -4.190 -3.461 10.636 1.00 96.00 123 LEU A CA 1
ATOM 851 C C . LEU A 1 123 ? -5.409 -4.289 10.232 1.00 96.00 123 LEU A C 1
ATOM 853 O O . LEU A 1 123 ? -6.355 -3.737 9.677 1.00 96.00 123 LEU A O 1
ATOM 857 N N . LEU A 1 124 ? -5.404 -5.588 10.535 1.00 93.81 124 LEU A N 1
ATOM 858 C CA . LEU A 1 124 ? -6.514 -6.485 10.240 1.00 93.81 124 LEU A CA 1
ATOM 859 C C . LEU A 1 124 ? -7.777 -6.066 11.001 1.00 93.81 124 LEU A C 1
ATOM 861 O O . LEU A 1 124 ? -8.816 -5.855 10.381 1.00 93.81 124 LEU A O 1
ATOM 865 N N . CYS A 1 125 ? -7.687 -5.876 12.323 1.00 93.31 125 CYS A N 1
ATOM 866 C CA . CYS A 1 125 ? -8.834 -5.453 13.127 1.00 93.31 125 CYS A CA 1
ATOM 867 C C . CYS A 1 125 ? -9.374 -4.086 12.683 1.00 93.31 125 CYS A C 1
ATOM 869 O O . CYS A 1 125 ? -10.588 -3.907 12.599 1.00 93.31 125 CYS A O 1
ATOM 871 N N . TRP A 1 126 ? -8.491 -3.139 12.348 1.00 95.69 126 TRP A N 1
ATOM 872 C CA . TRP A 1 126 ? -8.896 -1.825 11.851 1.00 95.69 126 TRP A CA 1
ATOM 873 C C . TRP A 1 126 ? -9.609 -1.901 10.491 1.00 95.69 126 TRP A C 1
ATOM 875 O O . TRP A 1 126 ? -10.665 -1.291 10.321 1.00 95.69 126 TRP A O 1
ATOM 885 N N . VAL A 1 127 ? -9.086 -2.683 9.539 1.00 94.25 127 VAL A N 1
ATOM 886 C CA . VAL A 1 127 ? -9.715 -2.892 8.222 1.00 94.25 127 VAL A CA 1
ATOM 887 C C . VAL A 1 127 ? -11.080 -3.563 8.358 1.00 94.25 127 VAL A C 1
ATOM 889 O O . VAL A 1 127 ? -12.039 -3.091 7.750 1.00 94.25 127 VAL A O 1
ATOM 892 N N . CYS A 1 128 ? -11.201 -4.610 9.182 1.00 92.00 128 CYS A N 1
ATOM 893 C CA . CYS A 1 128 ? -12.484 -5.266 9.448 1.00 92.00 128 CYS A CA 1
ATOM 894 C C . CYS A 1 128 ? -13.517 -4.282 10.004 1.00 92.00 128 CYS A C 1
ATOM 896 O O . CYS A 1 128 ? -14.652 -4.246 9.537 1.00 92.00 128 CYS A O 1
ATOM 898 N N . ALA A 1 129 ? -13.112 -3.453 10.970 1.00 91.56 129 ALA A N 1
ATOM 899 C CA . ALA A 1 129 ? -13.993 -2.469 11.580 1.00 91.56 129 ALA A CA 1
ATOM 900 C C . ALA A 1 129 ? -14.461 -1.405 10.570 1.00 91.56 129 ALA A C 1
ATOM 902 O O . ALA A 1 129 ? -15.644 -1.075 10.515 1.00 91.56 129 ALA A O 1
ATOM 903 N N . ARG A 1 130 ? -13.561 -0.912 9.706 1.00 93.12 130 ARG A N 1
ATOM 904 C CA . ARG A 1 130 ? -13.912 0.036 8.634 1.00 93.12 130 ARG A CA 1
ATOM 905 C C . ARG A 1 130 ? -14.817 -0.576 7.573 1.00 93.12 130 ARG A C 1
ATOM 907 O O . ARG A 1 130 ? -15.738 0.090 7.108 1.00 93.12 130 ARG A O 1
ATOM 914 N N . ALA A 1 131 ? -14.582 -1.830 7.208 1.00 90.00 131 ALA A N 1
ATOM 915 C CA . ALA A 1 131 ? -15.426 -2.532 6.256 1.00 90.00 131 ALA A CA 1
ATOM 916 C C . ALA A 1 131 ? -16.847 -2.737 6.813 1.00 90.00 131 ALA A C 1
ATOM 918 O O . ALA A 1 131 ? -17.818 -2.426 6.129 1.00 90.00 131 ALA A O 1
ATOM 919 N N . ALA A 1 132 ? -16.968 -3.130 8.086 1.00 88.06 132 ALA A N 1
ATOM 920 C CA . ALA A 1 132 ? -18.256 -3.236 8.770 1.00 88.06 132 ALA A CA 1
ATOM 921 C C . ALA A 1 132 ? -19.008 -1.891 8.816 1.00 88.06 132 ALA A C 1
ATOM 923 O O . ALA A 1 132 ? -20.218 -1.850 8.595 1.00 88.06 132 ALA A O 1
ATOM 924 N N . GLN A 1 133 ? -18.300 -0.777 9.044 1.00 88.00 133 GLN A N 1
ATOM 925 C CA . GLN A 1 133 ? -18.889 0.567 8.992 1.00 88.00 133 GLN A CA 1
ATOM 926 C C . GLN A 1 133 ? -19.359 0.962 7.587 1.00 88.00 133 GLN A C 1
ATOM 928 O O . GLN A 1 133 ? -20.441 1.533 7.443 1.00 88.00 133 GLN A O 1
ATOM 933 N N . ALA A 1 134 ? -18.563 0.669 6.554 1.00 87.62 134 ALA A N 1
ATOM 934 C CA . ALA A 1 134 ? -18.926 0.952 5.167 1.00 87.62 134 ALA A CA 1
ATOM 935 C C . ALA A 1 134 ? -20.177 0.164 4.747 1.00 87.62 134 ALA A C 1
ATOM 937 O O . ALA A 1 134 ? -21.093 0.730 4.147 1.00 87.62 134 ALA A O 1
ATOM 938 N N . ASP A 1 135 ? -20.257 -1.110 5.133 1.00 85.00 135 ASP A N 1
ATOM 939 C CA . ASP A 1 135 ? -21.441 -1.938 4.915 1.00 85.00 135 ASP A CA 1
ATOM 940 C C . ASP A 1 135 ? -22.658 -1.373 5.658 1.00 85.00 135 ASP A C 1
ATOM 942 O O . ASP A 1 135 ? -23.706 -1.163 5.046 1.00 85.00 135 ASP A O 1
ATOM 946 N N . ALA A 1 136 ? -22.527 -1.038 6.945 1.00 83.88 136 ALA A N 1
ATOM 947 C CA . ALA A 1 136 ? -23.625 -0.457 7.722 1.00 83.88 136 ALA A CA 1
ATOM 948 C C . ALA A 1 136 ? -24.186 0.829 7.085 1.00 83.88 136 ALA A C 1
ATOM 950 O O . ALA A 1 136 ? -25.403 1.030 7.076 1.00 83.88 136 ALA A O 1
ATOM 951 N N . HIS A 1 137 ? -23.317 1.667 6.506 1.00 84.00 137 HIS A N 1
ATOM 952 C CA . HIS A 1 137 ? -23.720 2.885 5.805 1.00 84.00 137 HIS A CA 1
ATOM 953 C C . HIS A 1 137 ? -24.480 2.599 4.499 1.00 84.00 137 HIS A C 1
ATOM 955 O O . HIS A 1 137 ? -25.477 3.260 4.213 1.00 84.00 137 HIS A O 1
ATOM 961 N N . ASN A 1 138 ? -24.049 1.598 3.726 1.00 82.62 138 ASN A N 1
ATOM 962 C CA . ASN A 1 138 ? -24.657 1.258 2.436 1.00 82.62 138 ASN A CA 1
ATOM 963 C C . ASN A 1 138 ? -26.057 0.642 2.561 1.00 82.62 138 ASN A C 1
ATOM 965 O O . ASN A 1 138 ? -26.876 0.803 1.657 1.00 82.62 138 ASN A O 1
ATOM 969 N N . TYR A 1 139 ? -26.344 -0.057 3.660 1.00 77.88 139 TYR A N 1
ATOM 970 C CA . TYR A 1 139 ? -27.608 -0.779 3.825 1.00 77.88 139 TYR A CA 1
ATOM 971 C C . TYR A 1 139 ? -28.728 0.027 4.510 1.00 77.88 139 TYR A C 1
ATOM 973 O O . TYR A 1 139 ? -29.779 -0.548 4.780 1.00 77.88 139 TYR A O 1
ATOM 981 N N . ASP A 1 140 ? -28.534 1.326 4.799 1.00 69.81 140 ASP A N 1
ATOM 982 C CA . ASP A 1 140 ? -29.453 2.170 5.603 1.00 69.81 140 ASP A CA 1
ATOM 983 C C . ASP A 1 140 ? -30.041 1.406 6.809 1.00 69.81 140 ASP A C 1
ATOM 985 O O . ASP A 1 140 ? -31.213 1.505 7.177 1.00 69.81 140 ASP A O 1
ATOM 989 N N . MET A 1 141 ? -29.195 0.582 7.436 1.00 62.41 141 MET A N 1
ATOM 990 C CA . MET A 1 141 ? -29.565 -0.334 8.518 1.00 62.41 141 MET A CA 1
ATOM 991 C C . MET A 1 141 ? -29.720 0.390 9.859 1.00 62.41 141 MET A C 1
ATOM 993 O O . MET A 1 141 ? -29.718 -0.250 10.910 1.00 62.41 141 MET A O 1
ATOM 997 N N . ASN A 1 142 ? -29.940 1.709 9.837 1.00 57.56 142 ASN A N 1
ATOM 998 C CA . ASN A 1 142 ? -30.097 2.586 10.999 1.00 57.56 142 ASN A CA 1
ATOM 999 C C . ASN A 1 142 ? -31.219 2.161 11.968 1.00 57.56 142 ASN A C 1
ATOM 1001 O O . ASN A 1 142 ? -31.408 2.804 12.999 1.00 57.56 142 ASN A O 1
ATOM 1005 N N . ARG A 1 143 ? -32.002 1.118 11.657 1.00 56.31 143 ARG A N 1
ATOM 1006 C CA . ARG A 1 143 ? -33.168 0.716 12.449 1.00 56.31 143 ARG A CA 1
ATOM 1007 C C . ARG A 1 143 ? -33.232 -0.727 12.944 1.00 56.31 143 ARG A C 1
ATOM 1009 O O . ARG A 1 143 ? -34.112 -0.965 13.764 1.00 56.31 143 ARG A O 1
ATOM 1016 N N . VAL A 1 144 ? -32.415 -1.687 12.489 1.00 51.72 144 VAL A N 1
ATOM 1017 C CA . VAL A 1 144 ? -32.795 -3.107 12.718 1.00 51.72 144 VAL A CA 1
ATOM 1018 C C . VAL A 1 144 ? -31.693 -4.063 13.180 1.00 51.72 144 VAL A C 1
ATOM 1020 O O . VAL A 1 144 ? -32.034 -5.095 13.749 1.00 51.72 144 VAL A O 1
ATOM 1023 N N . VAL A 1 145 ? -30.400 -3.772 13.040 1.00 52.28 145 VAL A N 1
ATOM 1024 C CA . VAL A 1 145 ? -29.383 -4.781 13.387 1.00 52.28 145 VAL A CA 1
ATOM 1025 C C . VAL A 1 145 ? -28.380 -4.208 14.376 1.00 52.28 145 VAL A C 1
ATOM 1027 O O . VAL A 1 145 ? -27.533 -3.401 14.008 1.00 52.28 145 VAL A O 1
ATOM 1030 N N . GLU A 1 146 ? -28.471 -4.646 15.639 1.00 56.91 146 GLU A N 1
ATOM 1031 C CA . GLU A 1 146 ? -27.298 -4.699 16.514 1.00 56.91 146 GLU A CA 1
ATOM 1032 C C . GLU A 1 146 ? -26.224 -5.469 15.739 1.00 56.91 146 GLU A C 1
ATOM 1034 O O . GLU A 1 146 ? -26.343 -6.678 15.531 1.00 56.91 146 GLU A O 1
ATOM 1039 N N . THR A 1 147 ? -25.231 -4.756 15.209 1.00 55.78 147 THR A N 1
ATOM 1040 C CA . THR A 1 147 ? -24.125 -5.359 14.472 1.00 55.78 147 THR A CA 1
ATOM 1041 C C . THR A 1 147 ? -23.479 -6.410 15.369 1.00 55.78 147 THR A C 1
ATOM 1043 O O . THR A 1 147 ? -23.133 -6.143 16.520 1.00 55.78 147 THR A O 1
ATOM 1046 N N . ALA A 1 148 ? -23.361 -7.633 14.849 1.00 53.69 148 ALA A N 1
ATOM 1047 C CA . ALA A 1 148 ? -22.991 -8.821 15.617 1.00 53.69 148 ALA A CA 1
ATOM 1048 C C . ALA A 1 148 ? -21.577 -8.773 16.231 1.00 53.69 148 ALA A C 1
ATOM 1050 O O . ALA A 1 148 ? -21.215 -9.683 16.968 1.00 53.69 148 ALA A O 1
ATOM 1051 N N . ASP A 1 149 ? -20.798 -7.715 15.988 1.00 68.25 149 ASP A N 1
ATOM 1052 C CA . ASP A 1 149 ? -19.447 -7.568 16.515 1.00 68.25 149 ASP A CA 1
ATOM 1053 C C . ASP A 1 149 ? -19.182 -6.160 17.065 1.00 68.25 149 ASP A C 1
ATOM 1055 O O . ASP A 1 149 ? -18.319 -5.425 16.584 1.00 68.25 149 ASP A O 1
ATOM 1059 N N . ARG A 1 150 ? -19.848 -5.809 18.177 1.00 76.44 150 ARG A N 1
ATOM 1060 C CA . ARG A 1 150 ? -19.435 -4.670 19.033 1.00 76.44 150 ARG A CA 1
ATOM 1061 C C . ARG A 1 150 ? -17.937 -4.709 19.383 1.00 76.44 150 ARG A C 1
ATOM 1063 O O . ARG A 1 150 ? -17.340 -3.684 19.693 1.00 76.44 150 ARG A O 1
ATOM 1070 N N . GLN A 1 151 ? -17.310 -5.888 19.308 1.00 80.69 151 GLN A N 1
ATOM 1071 C CA . GLN A 1 151 ? -15.872 -6.071 19.510 1.00 80.69 151 GLN A CA 1
ATOM 1072 C C . GLN A 1 151 ? -15.001 -5.330 18.483 1.00 80.69 151 GLN A C 1
ATOM 1074 O O . GLN A 1 151 ? -13.849 -5.013 18.796 1.00 80.69 151 GLN A O 1
ATOM 1079 N N . LEU A 1 152 ? -15.517 -5.061 17.277 1.00 87.31 152 LEU A N 1
ATOM 1080 C CA . LEU A 1 152 ? -14.790 -4.349 16.224 1.00 87.31 152 LEU A CA 1
ATOM 1081 C C . LEU A 1 152 ? -14.928 -2.826 16.320 1.00 87.31 152 LEU A C 1
ATOM 1083 O O . LEU A 1 152 ? -14.013 -2.115 15.902 1.00 87.31 152 LEU A O 1
ATOM 1087 N N . ASP A 1 153 ? -16.000 -2.314 16.929 1.00 88.19 153 ASP A N 1
ATOM 1088 C CA . ASP A 1 153 ? -16.277 -0.872 17.006 1.00 88.19 153 ASP A CA 1
ATOM 1089 C C . ASP A 1 153 ? -15.133 -0.091 17.669 1.00 88.19 153 ASP A C 1
ATOM 1091 O O . ASP A 1 153 ? -14.739 0.980 17.198 1.00 88.19 153 ASP A O 1
ATOM 1095 N N . ARG A 1 154 ? -14.508 -0.667 18.705 1.00 92.75 154 ARG A N 1
ATOM 1096 C CA . ARG A 1 154 ? -13.344 -0.061 19.374 1.00 92.75 154 ARG A CA 1
ATOM 1097 C C . ARG A 1 154 ? -12.138 0.125 18.449 1.00 92.75 154 ARG A C 1
ATOM 1099 O O . ARG A 1 154 ? -11.376 1.071 18.629 1.00 92.75 154 ARG A O 1
ATOM 1106 N N . PHE A 1 155 ? -11.960 -0.741 17.448 1.00 92.81 155 PHE A N 1
ATOM 1107 C CA . PHE A 1 155 ? -10.873 -0.611 16.474 1.00 92.81 155 PHE A CA 1
ATOM 1108 C C . PHE A 1 155 ? -11.181 0.456 15.427 1.00 92.81 155 PHE A C 1
ATOM 1110 O O . PHE A 1 155 ? -10.260 1.113 14.944 1.00 92.81 155 PHE A O 1
ATOM 1117 N N . ALA A 1 156 ? -12.458 0.691 15.115 1.00 92.44 156 ALA A N 1
ATOM 1118 C CA . ALA A 1 156 ? -12.852 1.771 14.217 1.00 92.44 156 ALA A CA 1
ATOM 1119 C C . ALA A 1 156 ? -12.536 3.162 14.794 1.00 92.44 156 ALA A C 1
ATOM 1121 O O . ALA A 1 156 ? -12.294 4.105 14.040 1.00 92.44 156 ALA A O 1
ATOM 1122 N N . ALA A 1 157 ? -12.498 3.273 16.127 1.00 93.56 157 ALA A N 1
ATOM 1123 C CA . ALA A 1 157 ? -12.131 4.491 16.843 1.00 93.56 157 ALA A CA 1
ATOM 1124 C C . ALA A 1 157 ? -10.620 4.799 16.816 1.00 93.56 157 ALA A C 1
ATOM 1126 O O . ALA A 1 157 ? -10.219 5.890 17.228 1.00 93.56 157 ALA A O 1
ATOM 1127 N N . ILE A 1 158 ? -9.767 3.883 16.331 1.00 95.38 158 ILE A N 1
ATOM 1128 C CA . ILE A 1 158 ? -8.327 4.138 16.205 1.00 95.38 158 ILE A CA 1
ATOM 1129 C C . ILE A 1 158 ? -8.099 5.229 15.138 1.00 95.38 158 ILE A C 1
ATOM 1131 O O . ILE A 1 158 ? -8.463 5.032 13.971 1.00 95.38 158 ILE A O 1
ATOM 1135 N N . PRO A 1 159 ? -7.455 6.361 15.488 1.00 96.69 159 PRO A N 1
ATOM 1136 C CA . PRO A 1 159 ? -7.198 7.444 14.547 1.00 96.69 159 PRO A CA 1
ATOM 1137 C C . PRO A 1 159 ? -6.300 7.013 13.385 1.00 96.69 159 PRO A C 1
ATOM 1139 O O . PRO A 1 159 ? -5.331 6.274 13.558 1.00 96.69 159 PRO A O 1
ATOM 1142 N N . GLU A 1 160 ? -6.544 7.569 12.201 1.00 95.12 160 GLU A N 1
ATOM 1143 C CA . GLU A 1 160 ? -5.769 7.272 10.986 1.00 95.12 160 GLU A CA 1
ATOM 1144 C C . GLU A 1 160 ? -4.282 7.637 11.108 1.00 95.12 160 GLU A C 1
ATOM 1146 O O . GLU A 1 160 ? -3.434 7.015 10.466 1.00 95.12 160 GLU A O 1
ATOM 1151 N N . ALA A 1 161 ? -3.940 8.598 11.972 1.00 95.75 161 ALA A N 1
ATOM 1152 C CA . ALA A 1 161 ? -2.555 8.913 12.311 1.00 95.75 161 ALA A CA 1
ATOM 1153 C C . ALA A 1 161 ? -1.848 7.729 12.999 1.00 95.75 161 ALA A C 1
ATOM 1155 O O . ALA A 1 161 ? -0.717 7.402 12.650 1.00 95.75 161 ALA A O 1
ATOM 1156 N N . VAL A 1 162 ? -2.529 7.034 13.916 1.00 96.31 162 VAL A N 1
ATOM 1157 C CA . VAL A 1 162 ? -1.996 5.847 14.610 1.00 96.31 162 VAL A CA 1
ATOM 1158 C C . VAL A 1 162 ? -1.840 4.682 13.631 1.00 96.31 162 VAL A C 1
ATOM 1160 O O . VAL A 1 162 ? -0.818 3.999 13.627 1.00 96.31 162 VAL A O 1
ATOM 1163 N N . VAL A 1 163 ? -2.813 4.496 12.735 1.00 97.38 163 VAL A N 1
ATOM 1164 C CA . VAL A 1 163 ? -2.734 3.495 11.657 1.00 97.38 163 VAL A CA 1
ATOM 1165 C C . VAL A 1 163 ? -1.575 3.797 10.709 1.00 97.38 163 VAL A C 1
ATOM 1167 O O . VAL A 1 163 ? -0.823 2.895 10.348 1.00 97.38 163 VAL A O 1
ATOM 1170 N N . SER A 1 164 ? -1.373 5.066 10.351 1.00 96.62 164 SER A N 1
ATOM 1171 C CA . SER A 1 164 ? -0.243 5.492 9.519 1.00 96.62 164 SER A CA 1
ATOM 1172 C C . SER A 1 164 ? 1.099 5.148 10.170 1.00 96.62 164 SER A C 1
ATOM 1174 O O . SER A 1 164 ? 1.999 4.680 9.478 1.00 96.62 164 SER A O 1
ATOM 1176 N N . GLU A 1 165 ? 1.233 5.311 11.489 1.00 96.94 165 GLU A N 1
ATOM 1177 C CA . GLU A 1 165 ? 2.431 4.897 12.234 1.00 96.94 165 GLU A CA 1
ATOM 1178 C C . GLU A 1 165 ? 2.637 3.373 12.202 1.00 96.94 165 GLU A C 1
ATOM 1180 O O . GLU A 1 165 ? 3.747 2.906 11.939 1.00 96.94 165 GLU A O 1
ATOM 1185 N N . ALA A 1 166 ? 1.572 2.578 12.355 1.00 97.06 166 ALA A N 1
ATOM 1186 C CA . ALA A 1 166 ? 1.652 1.122 12.208 1.00 97.06 166 ALA A CA 1
ATOM 1187 C C . ALA A 1 166 ? 2.102 0.704 10.794 1.00 97.06 166 ALA A C 1
ATOM 1189 O O . ALA A 1 166 ? 2.983 -0.145 10.641 1.00 97.06 166 ALA A O 1
ATOM 1190 N N . ILE A 1 167 ? 1.563 1.341 9.750 1.00 97.69 167 ILE A N 1
ATOM 1191 C CA . ILE A 1 167 ? 1.977 1.095 8.361 1.00 97.69 167 ILE A CA 1
ATOM 1192 C C . ILE A 1 167 ? 3.433 1.518 8.137 1.00 97.69 167 ILE A C 1
ATOM 1194 O O . ILE A 1 167 ? 4.158 0.863 7.389 1.00 97.69 167 ILE A O 1
ATOM 1198 N N . GLN A 1 168 ? 3.906 2.579 8.790 1.00 96.69 168 GLN A N 1
ATOM 1199 C CA . GLN A 1 168 ? 5.315 2.958 8.720 1.00 96.69 168 GLN A CA 1
ATOM 1200 C C . GLN A 1 168 ? 6.223 1.915 9.381 1.00 96.69 168 GLN A C 1
ATOM 1202 O O . GLN A 1 168 ? 7.234 1.559 8.778 1.00 96.69 168 GLN A O 1
ATOM 1207 N N . CYS A 1 169 ? 5.844 1.341 10.529 1.00 96.19 169 CYS A N 1
ATOM 1208 C CA . CYS A 1 169 ? 6.541 0.182 11.104 1.00 96.19 169 CYS A CA 1
ATOM 1209 C C . CYS A 1 169 ? 6.626 -0.979 10.099 1.00 96.19 169 CYS A C 1
ATOM 1211 O O . CYS A 1 169 ? 7.716 -1.502 9.862 1.00 96.19 169 CYS A O 1
ATOM 1213 N N . VAL A 1 170 ? 5.516 -1.325 9.433 1.00 96.19 170 VAL A N 1
ATOM 1214 C CA . VAL A 1 170 ? 5.494 -2.331 8.351 1.00 96.19 170 VAL A CA 1
ATOM 1215 C C . VAL A 1 170 ? 6.428 -1.940 7.207 1.00 96.19 170 VAL A C 1
ATOM 1217 O O . VAL A 1 170 ? 7.187 -2.768 6.711 1.00 96.19 170 VAL A O 1
ATOM 1220 N N . SER A 1 171 ? 6.419 -0.670 6.806 1.00 95.31 171 SER A N 1
ATOM 1221 C CA . SER A 1 171 ? 7.292 -0.136 5.764 1.00 95.31 171 SER A CA 1
ATOM 1222 C C . SER A 1 171 ? 8.771 -0.317 6.116 1.00 95.31 171 SER A C 1
ATOM 1224 O O . SER A 1 171 ? 9.579 -0.531 5.217 1.00 95.31 171 SER A O 1
ATOM 1226 N N . TYR A 1 172 ? 9.161 -0.242 7.391 1.00 93.88 172 TYR A N 1
ATOM 1227 C CA . TYR A 1 172 ? 10.531 -0.542 7.819 1.00 93.88 172 TYR A CA 1
ATOM 1228 C C . TYR A 1 172 ? 10.803 -2.036 7.914 1.00 93.88 172 TYR A C 1
ATOM 1230 O O . TYR A 1 172 ? 11.839 -2.476 7.418 1.00 93.88 172 TYR A O 1
ATOM 1238 N N . LEU A 1 173 ? 9.867 -2.832 8.432 1.00 92.81 173 LEU A N 1
ATOM 1239 C CA . LEU A 1 173 ? 9.993 -4.292 8.435 1.00 92.81 173 LEU A CA 1
ATOM 1240 C C . LEU A 1 173 ? 10.178 -4.844 7.015 1.00 92.81 173 LEU A C 1
ATOM 1242 O O . LEU A 1 173 ? 11.059 -5.669 6.800 1.00 92.81 173 LEU A O 1
ATOM 1246 N N . ALA A 1 174 ? 9.461 -4.307 6.023 1.00 92.38 174 ALA A N 1
ATOM 1247 C CA . ALA A 1 174 ? 9.613 -4.638 4.602 1.00 92.38 174 ALA A CA 1
ATOM 1248 C C . ALA A 1 174 ? 11.001 -4.291 4.024 1.00 92.38 174 ALA A C 1
ATOM 1250 O O . ALA A 1 174 ? 11.351 -4.724 2.928 1.00 92.38 174 ALA A O 1
ATOM 1251 N N . THR A 1 175 ? 11.813 -3.510 4.745 1.00 90.44 175 THR A N 1
ATOM 1252 C CA . THR A 1 175 ? 13.219 -3.273 4.396 1.00 90.44 175 THR A CA 1
ATOM 1253 C C . THR A 1 175 ? 14.191 -4.248 5.066 1.00 90.44 175 THR A C 1
ATOM 1255 O O . THR A 1 175 ? 15.354 -4.303 4.673 1.00 90.44 175 THR A O 1
ATOM 1258 N N . MET A 1 176 ? 13.757 -5.033 6.042 1.00 87.62 176 MET A N 1
ATOM 1259 C CA . MET A 1 176 ? 14.601 -5.994 6.753 1.00 87.62 176 MET A CA 1
ATOM 1260 C C . MET A 1 176 ? 14.475 -7.384 6.121 1.00 87.62 176 MET A C 1
ATOM 1262 O O . MET A 1 176 ? 13.421 -7.729 5.600 1.00 87.62 176 MET A O 1
ATOM 1266 N N . GLY A 1 177 ? 15.540 -8.193 6.132 1.00 84.69 177 GLY A N 1
ATOM 1267 C CA . GLY A 1 177 ? 15.525 -9.507 5.471 1.00 84.69 177 GLY A CA 1
ATOM 1268 C C . GLY A 1 177 ? 14.476 -10.462 6.053 1.00 84.69 177 GLY A C 1
ATOM 1269 O O . GLY A 1 177 ? 13.677 -11.030 5.309 1.00 84.69 177 GLY A O 1
ATOM 1270 N N . VAL A 1 178 ? 14.450 -10.610 7.382 1.00 86.94 178 VAL A N 1
ATOM 1271 C CA . VAL A 1 178 ? 13.466 -11.458 8.073 1.00 86.94 178 VAL A CA 1
ATOM 1272 C C . VAL A 1 178 ? 12.110 -10.759 8.155 1.00 86.94 178 VAL A C 1
ATOM 1274 O O . VAL A 1 178 ? 11.090 -11.388 7.879 1.00 86.94 178 VAL A O 1
ATOM 1277 N N . GLY A 1 179 ? 12.093 -9.462 8.461 1.00 89.38 179 GLY A N 1
ATOM 1278 C CA . GLY A 1 179 ? 10.890 -8.642 8.540 1.00 89.38 179 GLY A CA 1
ATOM 1279 C C . GLY A 1 179 ? 10.088 -8.647 7.243 1.00 89.38 179 GLY A C 1
ATOM 1280 O O . GLY A 1 179 ? 8.878 -8.840 7.290 1.00 89.38 179 GLY A O 1
ATOM 1281 N N . ALA A 1 180 ? 10.736 -8.544 6.080 1.00 90.25 180 ALA A N 1
ATOM 1282 C CA . ALA A 1 180 ? 10.057 -8.608 4.788 1.00 90.25 180 ALA A CA 1
ATOM 1283 C C . ALA A 1 180 ? 9.409 -9.977 4.557 1.00 90.25 180 ALA A C 1
ATOM 1285 O O . ALA A 1 180 ? 8.262 -10.046 4.123 1.00 90.25 180 ALA A O 1
ATOM 1286 N N . ALA A 1 181 ? 10.102 -11.067 4.905 1.00 88.50 181 ALA A N 1
ATOM 1287 C CA . ALA A 1 181 ? 9.543 -12.413 4.816 1.00 88.50 181 ALA A CA 1
ATOM 1288 C C . ALA A 1 181 ? 8.379 -12.625 5.801 1.00 88.50 181 ALA A C 1
ATOM 1290 O O . ALA A 1 181 ? 7.407 -13.298 5.466 1.00 88.50 181 ALA A O 1
ATOM 1291 N N . ALA A 1 182 ? 8.448 -12.049 7.005 1.00 90.31 182 ALA A N 1
ATOM 1292 C CA . ALA A 1 182 ? 7.349 -12.071 7.967 1.00 90.31 182 ALA A CA 1
ATOM 1293 C C . ALA A 1 182 ? 6.135 -11.282 7.446 1.00 90.31 182 ALA A C 1
ATOM 1295 O O . ALA A 1 182 ? 5.025 -11.806 7.436 1.00 90.31 182 ALA A O 1
ATOM 1296 N N . VAL A 1 183 ? 6.347 -10.073 6.917 1.00 92.69 183 VAL A N 1
ATOM 1297 C CA . VAL A 1 183 ? 5.282 -9.252 6.321 1.00 92.69 183 VAL A CA 1
ATOM 1298 C C . VAL A 1 183 ? 4.651 -9.947 5.111 1.00 92.69 183 VAL A C 1
ATOM 1300 O O . VAL A 1 183 ? 3.433 -9.987 5.003 1.00 92.69 183 VAL A O 1
ATOM 1303 N N . ALA A 1 184 ? 5.441 -10.558 4.228 1.00 91.00 184 ALA A N 1
ATOM 1304 C CA . ALA A 1 184 ? 4.919 -11.227 3.035 1.00 91.00 184 ALA A CA 1
ATOM 1305 C C . ALA A 1 184 ? 4.095 -12.497 3.335 1.00 91.00 184 ALA A C 1
ATOM 1307 O O . ALA A 1 184 ? 3.265 -12.888 2.523 1.00 91.00 184 ALA A O 1
ATOM 1308 N N . ARG A 1 185 ? 4.316 -13.158 4.481 1.00 90.19 185 ARG A N 1
ATOM 1309 C CA . ARG A 1 185 ? 3.608 -14.399 4.868 1.00 90.19 185 ARG A CA 1
ATOM 1310 C C . ARG A 1 185 ? 2.348 -14.173 5.707 1.00 90.19 185 ARG A C 1
ATOM 1312 O O . ARG A 1 185 ? 1.678 -15.141 6.054 1.00 90.19 185 ARG A O 1
ATOM 1319 N N . THR A 1 186 ? 2.067 -12.931 6.072 1.00 91.94 186 THR A N 1
ATOM 1320 C CA . THR A 1 186 ? 0.936 -12.544 6.926 1.00 91.94 186 THR A CA 1
ATOM 1321 C C . THR A 1 186 ? -0.185 -11.926 6.090 1.00 91.94 186 THR A C 1
ATOM 1323 O O . THR A 1 186 ? -0.051 -11.742 4.882 1.00 91.94 186 THR A O 1
ATOM 1326 N N . SER A 1 187 ? -1.300 -11.573 6.725 1.00 93.56 187 SER A N 1
ATOM 1327 C CA . SER A 1 187 ? -2.401 -10.823 6.107 1.00 93.56 187 SER A CA 1
ATOM 1328 C C . SER A 1 187 ? -2.093 -9.333 5.890 1.00 93.56 187 SER A C 1
ATOM 1330 O O . SER A 1 187 ? -2.910 -8.621 5.308 1.00 93.56 187 SER A O 1
ATOM 1332 N N . ILE A 1 188 ? -0.908 -8.847 6.287 1.00 95.94 188 ILE A N 1
ATOM 1333 C CA . ILE A 1 188 ? -0.522 -7.435 6.153 1.00 95.94 188 ILE A CA 1
ATOM 1334 C C . ILE A 1 188 ? -0.691 -6.908 4.718 1.00 95.94 188 ILE A C 1
ATOM 1336 O O . ILE A 1 188 ? -1.313 -5.856 4.575 1.00 95.94 188 ILE A O 1
ATOM 1340 N N . PRO A 1 189 ? -0.210 -7.577 3.647 1.00 96.25 189 PRO A N 1
ATOM 1341 C CA . PRO A 1 189 ? -0.365 -7.058 2.289 1.00 96.25 189 PRO A CA 1
ATOM 1342 C C . PRO A 1 189 ? -1.838 -6.877 1.899 1.00 96.25 189 PRO A C 1
ATOM 1344 O O . PRO A 1 189 ? -2.188 -5.858 1.309 1.00 96.25 189 PRO A O 1
ATOM 1347 N N . VAL A 1 190 ? -2.713 -7.809 2.300 1.00 96.12 190 VAL A N 1
ATOM 1348 C CA . VAL A 1 190 ? -4.168 -7.715 2.082 1.00 96.12 190 VAL A CA 1
ATOM 1349 C C . VAL A 1 190 ? -4.738 -6.509 2.822 1.00 96.12 190 VAL A C 1
ATOM 1351 O O . VAL A 1 190 ? -5.426 -5.694 2.213 1.00 96.12 190 VAL A O 1
ATOM 1354 N N . SER A 1 191 ? -4.401 -6.343 4.103 1.00 95.38 191 SER A N 1
ATOM 1355 C CA . SER A 1 191 ? -4.852 -5.204 4.908 1.00 95.38 191 SER A CA 1
ATOM 1356 C C . SER A 1 191 ? -4.379 -3.863 4.337 1.00 95.38 191 SER A C 1
ATOM 1358 O O . SER A 1 191 ? -5.141 -2.901 4.329 1.00 95.38 191 SER A O 1
ATOM 1360 N N . LEU A 1 192 ? -3.154 -3.790 3.801 1.00 96.62 192 LEU A N 1
ATOM 1361 C CA . LEU A 1 192 ? -2.644 -2.586 3.136 1.00 96.62 192 LEU A CA 1
ATOM 1362 C C . LEU A 1 192 ? -3.430 -2.253 1.863 1.00 96.62 192 LEU A C 1
ATOM 1364 O O . LEU A 1 192 ? -3.742 -1.086 1.643 1.00 96.62 192 LEU A O 1
ATOM 1368 N N . VAL A 1 193 ? -3.762 -3.252 1.039 1.00 96.19 193 VAL A N 1
ATOM 1369 C CA . VAL A 1 193 ? -4.563 -3.046 -0.179 1.00 96.19 193 VAL A CA 1
ATOM 1370 C C . VAL A 1 193 ? -5.998 -2.648 0.172 1.00 96.19 193 VAL A C 1
ATOM 1372 O O . VAL A 1 193 ? -6.527 -1.708 -0.415 1.00 96.19 193 VAL A O 1
ATOM 1375 N N . LEU A 1 194 ? -6.623 -3.308 1.150 1.00 95.06 194 LEU A N 1
ATOM 1376 C CA . LEU A 1 194 ? -7.976 -2.965 1.601 1.00 95.06 194 LEU A CA 1
ATOM 1377 C C . LEU A 1 194 ? -8.035 -1.568 2.228 1.00 95.06 194 LEU A C 1
ATOM 1379 O O . LEU A 1 194 ? -8.994 -0.836 1.992 1.00 95.06 194 LEU A O 1
ATOM 1383 N N . ALA A 1 195 ? -6.989 -1.148 2.947 1.00 94.75 195 ALA A N 1
ATOM 1384 C CA . ALA A 1 195 ? -6.879 0.222 3.438 1.00 94.75 195 ALA A CA 1
ATOM 1385 C C . ALA A 1 195 ? -6.944 1.248 2.293 1.00 94.75 195 ALA A C 1
ATOM 1387 O O . ALA A 1 195 ? -7.508 2.319 2.485 1.00 94.75 195 ALA A O 1
ATOM 1388 N N . LEU A 1 196 ? -6.464 0.922 1.083 1.00 95.50 196 LEU A N 1
ATOM 1389 C CA . LEU A 1 196 ? -6.604 1.821 -0.069 1.00 95.50 196 LEU A CA 1
ATOM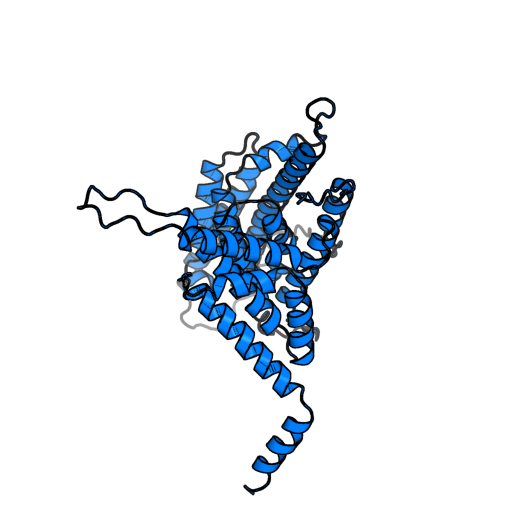 1390 C C . LEU A 1 196 ? -8.065 2.102 -0.426 1.00 95.50 196 LEU A C 1
ATOM 1392 O O . LEU A 1 196 ? -8.375 3.208 -0.848 1.00 95.50 196 LEU A O 1
ATOM 1396 N N . ALA A 1 197 ? -8.963 1.139 -0.233 1.00 93.81 197 ALA A N 1
ATOM 1397 C CA . ALA A 1 197 ? -10.376 1.284 -0.569 1.00 93.81 197 ALA A CA 1
ATOM 1398 C C . ALA A 1 197 ? -11.231 1.858 0.575 1.00 93.81 197 ALA A C 1
ATOM 1400 O O . ALA A 1 197 ? -12.280 2.439 0.313 1.00 93.81 197 ALA A O 1
ATOM 1401 N N . LEU A 1 198 ? -10.808 1.686 1.831 1.00 93.31 198 LEU A N 1
ATOM 1402 C CA . LEU A 1 198 ? -11.658 1.910 3.010 1.00 93.31 198 LEU A CA 1
ATOM 1403 C C . LEU A 1 198 ? -11.373 3.210 3.779 1.00 93.31 198 LEU A C 1
ATOM 1405 O O . LEU A 1 198 ? -12.064 3.509 4.753 1.00 93.31 198 LEU A O 1
ATOM 1409 N N . THR A 1 199 ? -10.371 3.993 3.376 1.00 93.62 199 THR A N 1
ATOM 1410 C CA . THR A 1 199 ? -10.085 5.313 3.963 1.00 93.62 199 THR A CA 1
ATOM 1411 C C . THR A 1 199 ? -9.955 6.390 2.889 1.00 93.62 199 THR A C 1
ATOM 1413 O O . THR A 1 199 ? -9.533 6.113 1.769 1.00 93.62 199 THR A O 1
ATOM 1416 N N . GLY A 1 200 ? -10.309 7.628 3.245 1.00 91.19 200 GLY A N 1
ATOM 1417 C CA . GLY A 1 200 ? -10.042 8.833 2.449 1.00 91.19 200 GLY A CA 1
ATOM 1418 C C . GLY A 1 200 ? -8.737 9.543 2.836 1.00 91.19 200 GLY A C 1
ATOM 1419 O O . GLY A 1 200 ? -8.482 10.661 2.402 1.00 91.19 200 GLY A O 1
ATOM 1420 N N . SER A 1 201 ? -7.922 8.936 3.700 1.00 94.69 201 SER A N 1
ATOM 1421 C CA . SER A 1 201 ? -6.725 9.561 4.253 1.00 94.69 201 SER A CA 1
ATOM 1422 C C . SER A 1 201 ? -5.532 9.445 3.313 1.00 94.69 201 SER A C 1
ATOM 1424 O O . SER A 1 201 ? -4.867 8.406 3.252 1.00 94.69 201 SER A O 1
ATOM 1426 N N . ALA A 1 202 ? -5.170 10.550 2.662 1.00 94.94 202 ALA A N 1
ATOM 1427 C CA . ALA A 1 202 ? -3.977 10.619 1.815 1.00 94.94 202 ALA A CA 1
ATOM 1428 C C . ALA A 1 202 ? -2.689 10.180 2.547 1.00 94.94 202 ALA A C 1
ATOM 1430 O O . ALA A 1 202 ? -1.771 9.625 1.933 1.00 94.94 202 ALA A O 1
ATOM 1431 N N . GLY A 1 203 ? -2.614 10.390 3.870 1.00 95.12 203 GLY A N 1
ATOM 1432 C CA . GLY A 1 203 ? -1.505 9.937 4.714 1.00 95.12 203 GLY A CA 1
ATOM 1433 C C . GLY A 1 203 ? -1.406 8.412 4.804 1.00 95.12 203 GLY A C 1
ATOM 1434 O O . GLY A 1 203 ? -0.332 7.852 4.557 1.00 95.12 203 GLY A O 1
ATOM 1435 N N . VAL A 1 204 ? -2.529 7.740 5.080 1.00 96.19 204 VAL A N 1
ATOM 1436 C CA . VAL A 1 204 ? -2.615 6.270 5.123 1.00 96.19 204 VAL A CA 1
ATOM 1437 C C . VAL A 1 204 ? -2.303 5.688 3.747 1.00 96.19 204 VAL A C 1
ATOM 1439 O O . VAL A 1 204 ? -1.468 4.790 3.654 1.00 96.19 204 VAL A O 1
ATOM 1442 N N . HIS A 1 205 ? -2.876 6.245 2.673 1.00 96.38 205 HIS A N 1
ATOM 1443 C CA . HIS A 1 205 ? -2.594 5.814 1.299 1.00 96.38 205 HIS A CA 1
ATOM 1444 C C . HIS A 1 205 ? -1.117 5.930 0.948 1.00 96.38 205 HIS A C 1
ATOM 1446 O O . HIS A 1 205 ? -0.512 4.963 0.491 1.00 96.38 205 HIS A O 1
ATOM 1452 N N . THR A 1 206 ? -0.507 7.084 1.224 1.00 97.25 206 THR A N 1
ATOM 1453 C CA . THR A 1 206 ? 0.924 7.312 0.986 1.00 97.25 206 THR A CA 1
ATOM 1454 C C . THR A 1 206 ? 1.777 6.280 1.727 1.00 97.25 206 THR A C 1
ATOM 1456 O O . THR A 1 206 ? 2.716 5.724 1.152 1.00 97.25 206 THR A O 1
ATOM 1459 N N . CYS A 1 207 ? 1.468 6.002 2.997 1.00 97.38 207 CYS A N 1
ATOM 1460 C CA . CYS A 1 207 ? 2.212 5.025 3.790 1.00 97.38 207 CYS A CA 1
ATOM 1461 C C . CYS A 1 207 ? 2.020 3.597 3.258 1.00 97.38 207 CYS A C 1
ATOM 1463 O O . CYS A 1 207 ? 3.006 2.869 3.113 1.00 97.38 207 CYS A O 1
ATOM 1465 N N . ALA A 1 208 ? 0.782 3.213 2.929 1.00 97.81 208 ALA A N 1
ATOM 1466 C CA . ALA A 1 208 ? 0.441 1.879 2.440 1.00 97.81 208 ALA A CA 1
ATOM 1467 C C . ALA A 1 208 ? 1.105 1.599 1.092 1.00 97.81 208 ALA A C 1
ATOM 1469 O O . ALA A 1 208 ? 1.801 0.595 0.946 1.00 97.81 208 ALA A O 1
ATOM 1470 N N . LEU A 1 209 ? 0.990 2.535 0.147 1.00 98.00 209 LEU A N 1
ATOM 1471 C CA . LEU A 1 209 ? 1.611 2.434 -1.171 1.00 98.00 209 LEU A CA 1
ATOM 1472 C C . LEU A 1 209 ? 3.130 2.311 -1.055 1.00 98.00 209 LEU A C 1
ATOM 1474 O O . LEU A 1 209 ? 3.705 1.425 -1.669 1.00 98.00 209 LEU A O 1
ATOM 1478 N N . ARG A 1 210 ? 3.787 3.095 -0.189 1.00 96.81 210 ARG A N 1
ATOM 1479 C CA . ARG A 1 210 ? 5.238 2.963 0.045 1.00 96.81 210 ARG A CA 1
ATOM 1480 C C . ARG A 1 210 ? 5.635 1.619 0.651 1.00 96.81 210 ARG A C 1
ATOM 1482 O O . ARG A 1 210 ? 6.697 1.097 0.314 1.00 96.81 210 ARG A O 1
ATOM 1489 N N . ALA A 1 211 ? 4.844 1.079 1.577 1.00 96.25 211 ALA A N 1
ATOM 1490 C CA . ALA A 1 211 ? 5.095 -0.247 2.139 1.00 96.25 211 ALA A CA 1
ATOM 1491 C C . ALA A 1 211 ? 4.976 -1.333 1.054 1.00 96.25 211 ALA A C 1
ATOM 1493 O O . ALA A 1 211 ? 5.876 -2.162 0.928 1.00 96.25 211 ALA A O 1
ATOM 1494 N N . LEU A 1 212 ? 3.942 -1.259 0.210 1.00 96.94 212 LEU A N 1
ATOM 1495 C CA . LEU A 1 212 ? 3.761 -2.150 -0.939 1.00 96.94 212 LEU A CA 1
ATOM 1496 C C . LEU A 1 212 ? 4.893 -1.992 -1.975 1.00 96.94 212 LEU A C 1
ATOM 1498 O O . LEU A 1 212 ? 5.459 -2.991 -2.410 1.00 96.94 212 LEU A O 1
ATOM 1502 N N . THR A 1 213 ? 5.321 -0.763 -2.296 1.00 96.50 213 THR A N 1
ATOM 1503 C CA . THR A 1 213 ? 6.483 -0.489 -3.168 1.00 96.50 213 THR A CA 1
ATOM 1504 C C . THR A 1 213 ? 7.734 -1.193 -2.657 1.00 96.50 213 THR A C 1
ATOM 1506 O O . THR A 1 213 ? 8.481 -1.778 -3.439 1.00 96.50 213 THR A O 1
ATOM 1509 N N . LYS A 1 214 ? 7.983 -1.162 -1.343 1.00 94.69 214 LYS A N 1
ATOM 1510 C CA . LYS A 1 214 ? 9.142 -1.840 -0.750 1.00 94.69 214 LYS A CA 1
ATOM 1511 C C . LYS A 1 214 ? 9.035 -3.357 -0.872 1.00 94.69 214 LYS A C 1
ATOM 1513 O O . LYS A 1 214 ? 10.037 -3.981 -1.193 1.00 94.69 214 LYS A O 1
ATOM 1518 N N . LEU A 1 215 ? 7.848 -3.937 -0.693 1.00 93.00 215 LEU A N 1
ATOM 1519 C CA . LEU A 1 215 ? 7.638 -5.374 -0.903 1.00 93.00 215 LEU A CA 1
ATOM 1520 C C . LEU A 1 215 ? 7.873 -5.800 -2.364 1.00 93.00 215 LEU A C 1
ATOM 1522 O O . LEU A 1 215 ? 8.342 -6.913 -2.590 1.00 93.00 215 LEU A O 1
ATOM 1526 N N . CYS A 1 216 ? 7.603 -4.924 -3.340 1.00 93.25 216 CYS A N 1
ATOM 1527 C CA . CYS A 1 216 ? 7.865 -5.190 -4.760 1.00 93.25 216 CYS A CA 1
ATOM 1528 C C . CYS A 1 216 ? 9.329 -4.953 -5.177 1.00 93.25 216 CYS A C 1
ATOM 1530 O O . CYS A 1 216 ? 9.887 -5.748 -5.923 1.00 93.25 216 CYS A O 1
ATOM 1532 N N . THR A 1 217 ? 9.957 -3.862 -4.721 1.00 89.44 217 THR A N 1
ATOM 1533 C CA . THR A 1 217 ? 11.306 -3.445 -5.174 1.00 89.44 217 THR A CA 1
ATOM 1534 C C . THR A 1 217 ? 12.445 -4.137 -4.446 1.00 89.44 217 THR A C 1
ATOM 1536 O O . THR A 1 217 ? 13.533 -4.301 -5.004 1.00 89.44 217 THR A O 1
ATOM 1539 N N . LYS A 1 218 ? 12.247 -4.520 -3.181 1.00 69.69 218 LYS A N 1
ATOM 1540 C CA . LYS A 1 218 ? 13.279 -5.240 -2.451 1.00 69.69 218 LYS A CA 1
ATOM 1541 C C . LYS A 1 218 ? 13.222 -6.690 -2.879 1.00 69.69 218 LYS A C 1
ATOM 1543 O O . LYS A 1 218 ? 12.473 -7.477 -2.312 1.00 69.69 218 LYS A O 1
ATOM 1548 N N . HIS A 1 219 ? 14.045 -7.029 -3.868 1.00 51.84 219 HIS A N 1
ATOM 1549 C CA . HIS A 1 219 ? 14.442 -8.400 -4.144 1.00 51.84 219 HIS A CA 1
ATOM 1550 C C . HIS A 1 219 ? 14.834 -9.089 -2.827 1.00 51.84 219 HIS A C 1
ATOM 1552 O O . HIS A 1 219 ? 15.925 -8.901 -2.289 1.00 51.84 219 HIS A O 1
ATOM 1558 N N . SER A 1 220 ? 13.867 -9.802 -2.257 1.00 44.50 220 SER A N 1
ATOM 1559 C CA . SER A 1 220 ? 14.002 -11.201 -1.918 1.00 44.50 220 SER A CA 1
ATOM 1560 C C . SER A 1 220 ? 15.366 -11.607 -1.382 1.00 44.50 220 SER A C 1
ATOM 1562 O O . SER A 1 220 ? 16.311 -11.835 -2.134 1.00 44.50 220 SER A O 1
ATOM 1564 N N . VAL A 1 221 ? 15.412 -11.725 -0.051 1.00 43.69 221 VAL A N 1
ATOM 1565 C CA . VAL A 1 221 ? 16.237 -12.668 0.717 1.00 43.69 221 VAL A CA 1
ATOM 1566 C C . VAL A 1 221 ? 17.425 -13.193 -0.086 1.00 43.69 221 VAL A C 1
ATOM 1568 O O . VAL A 1 221 ? 17.342 -14.182 -0.820 1.00 43.69 221 VAL A O 1
ATOM 1571 N N . ARG A 1 222 ? 18.561 -12.510 0.064 1.00 43.72 222 ARG A N 1
ATOM 1572 C CA . ARG A 1 222 ? 19.847 -12.996 -0.418 1.00 43.72 222 ARG A CA 1
ATOM 1573 C C . ARG A 1 222 ? 20.043 -14.424 0.113 1.00 43.72 222 ARG A C 1
ATOM 1575 O O . ARG A 1 222 ? 20.154 -14.651 1.311 1.00 43.72 222 ARG A O 1
ATOM 1582 N N . ARG A 1 223 ? 20.009 -15.359 -0.834 1.00 43.97 223 ARG A N 1
ATOM 1583 C CA . ARG A 1 223 ? 20.260 -16.804 -0.775 1.00 43.97 223 ARG A CA 1
ATOM 1584 C C . ARG A 1 223 ? 21.117 -17.241 0.426 1.00 43.97 223 ARG A C 1
ATOM 1586 O O . ARG A 1 223 ? 22.327 -17.038 0.409 1.00 43.97 223 ARG A O 1
ATOM 1593 N N . VAL A 1 224 ? 20.530 -17.972 1.374 1.00 41.59 224 VAL A N 1
ATOM 1594 C CA . VAL A 1 224 ? 21.277 -18.978 2.145 1.00 41.59 224 VAL A CA 1
ATOM 1595 C C . VAL A 1 224 ? 20.720 -20.345 1.775 1.00 41.59 224 VAL A C 1
ATOM 1597 O O . VAL A 1 224 ? 19.542 -20.645 1.939 1.00 41.59 224 VAL A O 1
ATOM 1600 N N . ARG A 1 225 ? 21.597 -21.141 1.168 1.00 43.59 225 ARG A N 1
ATOM 1601 C CA . ARG A 1 225 ? 21.337 -22.469 0.626 1.00 43.59 225 ARG A CA 1
ATOM 1602 C C . ARG A 1 225 ? 21.216 -23.463 1.782 1.00 43.59 225 ARG A C 1
ATOM 1604 O O . ARG A 1 225 ? 22.227 -23.918 2.296 1.00 43.59 225 ARG A O 1
ATOM 1611 N N . ALA A 1 226 ? 19.993 -23.849 2.124 1.00 42.44 226 ALA A N 1
ATOM 1612 C CA . ALA A 1 226 ? 19.718 -25.091 2.839 1.00 42.44 226 ALA A CA 1
ATOM 1613 C C . ALA A 1 226 ? 18.535 -25.790 2.146 1.00 42.44 226 ALA A C 1
ATOM 1615 O O . ALA A 1 226 ? 17.384 -25.512 2.448 1.00 42.44 226 ALA A O 1
ATOM 1616 N N . GLY A 1 227 ? 18.811 -26.651 1.155 1.00 52.72 227 GLY A N 1
ATOM 1617 C CA . GLY A 1 227 ? 17.792 -27.579 0.626 1.00 52.72 227 GLY A CA 1
ATOM 1618 C C . GLY A 1 227 ? 17.087 -27.248 -0.703 1.00 52.72 227 GLY A C 1
ATOM 1619 O O . GLY A 1 227 ? 16.015 -27.781 -0.951 1.00 52.72 227 GLY A O 1
ATOM 1620 N N . ALA A 1 228 ? 17.679 -26.444 -1.594 1.00 44.22 228 ALA A N 1
ATOM 1621 C CA . ALA A 1 228 ? 17.325 -26.396 -3.030 1.00 44.22 228 ALA A CA 1
ATOM 1622 C C . ALA A 1 228 ? 15.912 -25.906 -3.453 1.00 44.22 228 ALA A C 1
ATOM 1624 O O . ALA A 1 228 ? 15.539 -26.102 -4.609 1.00 44.22 228 ALA A O 1
ATOM 1625 N N . ARG A 1 229 ? 15.159 -25.183 -2.612 1.00 45.16 229 ARG A N 1
ATOM 1626 C CA . ARG A 1 229 ? 14.021 -24.355 -3.070 1.00 45.16 229 ARG A CA 1
ATOM 1627 C C . ARG A 1 229 ? 14.316 -22.870 -2.866 1.00 45.16 229 ARG A C 1
ATOM 1629 O O . ARG A 1 229 ? 14.674 -22.443 -1.775 1.00 45.16 229 ARG A O 1
ATOM 1636 N N . TRP A 1 230 ? 14.218 -22.098 -3.944 1.00 48.12 230 TRP A N 1
ATOM 1637 C CA . TRP A 1 230 ? 14.420 -20.651 -3.946 1.00 48.12 230 TRP A CA 1
ATOM 1638 C C . TRP A 1 230 ? 13.158 -19.951 -3.412 1.00 48.12 230 TRP A C 1
ATOM 1640 O O . TRP A 1 230 ? 12.139 -19.957 -4.089 1.00 48.12 230 TRP A O 1
ATOM 1650 N N . GLU A 1 231 ? 13.208 -19.320 -2.235 1.00 51.78 231 GLU A N 1
ATOM 1651 C CA . GLU A 1 231 ? 12.103 -18.494 -1.692 1.00 51.78 231 GLU A CA 1
ATOM 1652 C C . GLU A 1 231 ? 12.291 -16.996 -2.014 1.00 51.78 231 GLU A C 1
ATOM 1654 O O . GLU A 1 231 ? 12.077 -16.117 -1.182 1.00 51.78 231 GLU A O 1
ATOM 1659 N N . ALA A 1 232 ? 12.752 -16.685 -3.227 1.00 50.44 232 ALA A N 1
ATOM 1660 C CA . ALA A 1 232 ? 13.126 -15.330 -3.633 1.00 50.44 232 ALA A CA 1
ATOM 1661 C C . ALA A 1 232 ? 11.998 -14.547 -4.345 1.00 50.44 232 ALA A C 1
ATOM 1663 O O . ALA A 1 232 ? 12.269 -13.588 -5.060 1.00 50.44 232 ALA A O 1
ATOM 1664 N N . GLU A 1 233 ? 10.732 -14.906 -4.141 1.00 60.97 233 GLU A N 1
ATOM 1665 C CA . GLU A 1 233 ? 9.597 -14.240 -4.810 1.00 60.97 233 GLU A CA 1
ATOM 1666 C C . GLU A 1 233 ? 8.448 -13.886 -3.851 1.00 60.97 233 GLU A C 1
ATOM 1668 O O . GLU A 1 233 ? 7.359 -13.510 -4.275 1.00 60.97 233 GLU A O 1
ATOM 1673 N N . THR A 1 234 ? 8.674 -13.980 -2.537 1.00 73.81 234 THR A N 1
ATOM 1674 C CA . THR A 1 234 ? 7.600 -13.856 -1.538 1.00 73.81 234 THR A CA 1
ATOM 1675 C C . THR A 1 234 ? 6.907 -12.494 -1.558 1.00 73.81 234 THR A C 1
ATOM 1677 O O . THR A 1 234 ? 5.689 -12.449 -1.449 1.00 73.81 234 THR A O 1
ATOM 1680 N N . GLY A 1 235 ? 7.647 -11.393 -1.737 1.00 89.44 235 GLY A N 1
ATOM 1681 C CA . GLY A 1 235 ? 7.091 -10.035 -1.700 1.00 89.44 235 GLY A CA 1
ATOM 1682 C C . GLY A 1 235 ? 6.129 -9.731 -2.851 1.00 89.44 235 GLY A C 1
ATOM 1683 O O . GLY A 1 235 ? 4.972 -9.394 -2.606 1.00 89.44 235 GLY A O 1
ATOM 1684 N N . LEU A 1 236 ? 6.581 -9.890 -4.102 1.00 92.56 236 LEU A N 1
ATOM 1685 C CA . LEU A 1 236 ? 5.749 -9.648 -5.288 1.00 92.56 236 LEU A CA 1
ATOM 1686 C C . LEU A 1 236 ? 4.516 -10.561 -5.306 1.00 92.56 236 LEU A C 1
ATOM 1688 O O . LEU A 1 236 ? 3.406 -10.069 -5.501 1.00 92.56 236 LEU A O 1
ATOM 1692 N N . HIS A 1 237 ? 4.692 -11.863 -5.052 1.00 91.81 237 HIS A N 1
ATOM 1693 C CA . HIS A 1 237 ? 3.569 -12.807 -5.027 1.00 91.81 237 HIS A CA 1
ATOM 1694 C C . HIS A 1 237 ? 2.568 -12.483 -3.923 1.00 91.81 237 HIS A C 1
ATOM 1696 O O . HIS A 1 237 ? 1.369 -12.514 -4.180 1.00 91.81 237 HIS A O 1
ATOM 1702 N N . ALA A 1 238 ? 3.029 -12.110 -2.724 1.00 92.75 238 ALA A N 1
ATOM 1703 C CA . ALA A 1 238 ? 2.136 -11.708 -1.639 1.00 92.75 238 ALA A CA 1
ATOM 1704 C C . ALA A 1 238 ? 1.328 -10.449 -1.989 1.00 92.75 238 ALA A C 1
ATOM 1706 O O . ALA A 1 238 ? 0.149 -10.363 -1.654 1.00 92.75 238 ALA A O 1
ATOM 1707 N N . VAL A 1 239 ? 1.930 -9.484 -2.694 1.00 96.06 239 VAL A N 1
ATOM 1708 C CA . VAL A 1 239 ? 1.224 -8.282 -3.166 1.00 96.06 239 VAL A CA 1
ATOM 1709 C C . VAL A 1 239 ? 0.202 -8.625 -4.254 1.00 96.06 239 VAL A C 1
ATOM 1711 O O . VAL A 1 239 ? -0.922 -8.130 -4.204 1.00 96.06 239 VAL A O 1
ATOM 1714 N N . LEU A 1 240 ? 0.547 -9.482 -5.219 1.00 95.75 240 LEU A N 1
ATOM 1715 C CA . LEU A 1 240 ? -0.384 -9.912 -6.270 1.00 95.75 240 LEU A CA 1
ATOM 1716 C C . LEU A 1 240 ? -1.554 -10.737 -5.710 1.00 95.75 240 LEU A C 1
ATOM 1718 O O . LEU A 1 240 ? -2.697 -10.492 -6.097 1.00 95.75 240 LEU A O 1
ATOM 1722 N N . ASP A 1 241 ? -1.289 -11.656 -4.775 1.00 95.44 241 ASP A N 1
ATOM 1723 C CA . ASP A 1 241 ? -2.325 -12.414 -4.060 1.00 95.44 241 ASP A CA 1
ATOM 1724 C C . ASP A 1 241 ? -3.227 -11.472 -3.251 1.00 95.44 241 ASP A C 1
ATOM 1726 O O . ASP A 1 241 ? -4.451 -11.577 -3.298 1.00 95.44 241 ASP A O 1
ATOM 1730 N N . ALA A 1 242 ? -2.645 -10.472 -2.582 1.00 96.25 242 ALA A N 1
ATOM 1731 C CA . ALA A 1 242 ? -3.408 -9.466 -1.853 1.00 96.25 242 ALA A CA 1
ATOM 1732 C C . ALA A 1 242 ? -4.317 -8.618 -2.747 1.00 96.25 242 ALA A C 1
ATOM 1734 O O . ALA A 1 242 ? -5.476 -8.393 -2.397 1.00 96.25 242 ALA A O 1
ATOM 1735 N N . LEU A 1 243 ? -3.825 -8.186 -3.910 1.00 97.50 243 LEU A N 1
ATOM 1736 C CA . LEU A 1 243 ? -4.626 -7.471 -4.904 1.00 97.50 243 LEU A CA 1
ATOM 1737 C C . LEU A 1 243 ? -5.780 -8.343 -5.421 1.00 97.50 243 LEU A C 1
ATOM 1739 O O . LEU A 1 243 ? -6.905 -7.861 -5.525 1.00 97.50 243 LEU A O 1
ATOM 1743 N N . ALA A 1 244 ? -5.535 -9.629 -5.687 1.00 96.88 244 ALA A N 1
ATOM 1744 C CA . ALA A 1 244 ? -6.574 -10.565 -6.120 1.00 96.88 244 ALA A CA 1
ATOM 1745 C C . ALA A 1 244 ? -7.630 -10.826 -5.028 1.00 96.88 244 ALA A C 1
ATOM 1747 O O . ALA A 1 244 ? -8.829 -10.829 -5.308 1.00 96.88 244 ALA A O 1
ATOM 1748 N N . ARG A 1 245 ? -7.217 -10.985 -3.766 1.00 95.06 245 ARG A N 1
ATOM 1749 C CA . ARG A 1 245 ? -8.141 -11.127 -2.627 1.00 95.06 245 ARG A CA 1
ATOM 1750 C C . ARG A 1 245 ? -8.979 -9.876 -2.415 1.00 95.06 245 ARG A C 1
ATOM 1752 O O . ARG A 1 245 ? -10.186 -9.985 -2.231 1.00 95.06 245 ARG A O 1
ATOM 1759 N N . ALA A 1 246 ? -8.362 -8.697 -2.471 1.00 93.88 246 ALA A N 1
ATOM 1760 C CA . ALA A 1 246 ? -9.077 -7.432 -2.357 1.00 93.88 246 ALA A CA 1
ATOM 1761 C C . ALA A 1 246 ? -10.054 -7.230 -3.522 1.00 93.88 246 ALA A C 1
ATOM 1763 O O . ALA A 1 246 ? -11.173 -6.775 -3.298 1.00 93.88 246 ALA A O 1
ATOM 1764 N N . GLN A 1 247 ? -9.673 -7.628 -4.742 1.00 95.62 247 GLN A N 1
ATOM 1765 C CA . GLN A 1 247 ? -10.574 -7.640 -5.893 1.00 95.62 247 GLN A CA 1
ATOM 1766 C C . GLN A 1 247 ? -11.836 -8.451 -5.599 1.00 95.62 247 GLN A C 1
ATOM 1768 O O . GLN A 1 247 ? -12.943 -7.952 -5.791 1.00 95.62 247 GLN A O 1
ATOM 1773 N N . ALA A 1 248 ? -11.661 -9.687 -5.125 1.00 95.50 248 ALA A N 1
ATOM 1774 C CA . ALA A 1 248 ? -12.767 -10.576 -4.800 1.00 95.50 248 ALA A CA 1
ATOM 1775 C C . ALA A 1 248 ? -13.620 -10.026 -3.645 1.00 95.50 248 ALA A C 1
ATOM 1777 O O . ALA A 1 248 ? -14.844 -10.032 -3.744 1.00 95.50 248 ALA A O 1
ATOM 1778 N N . ALA A 1 249 ? -12.985 -9.500 -2.591 1.00 91.25 249 ALA A N 1
ATOM 1779 C CA . ALA A 1 249 ? -13.661 -8.920 -1.428 1.00 91.25 249 ALA A CA 1
ATOM 1780 C C . ALA A 1 249 ? -14.562 -7.739 -1.800 1.00 91.25 249 ALA A C 1
ATOM 1782 O O . ALA A 1 249 ? -15.680 -7.627 -1.312 1.00 91.25 249 ALA A O 1
ATOM 1783 N N . LEU A 1 250 ? -14.051 -6.853 -2.657 1.00 91.00 250 LEU A N 1
ATOM 1784 C CA . LEU A 1 250 ? -14.686 -5.588 -3.020 1.00 91.00 250 LEU A CA 1
ATOM 1785 C C . LEU A 1 250 ? -15.538 -5.692 -4.296 1.00 91.00 250 LEU A C 1
ATOM 1787 O O . LEU A 1 250 ? -16.128 -4.699 -4.716 1.00 91.00 250 LEU A O 1
ATOM 1791 N N . GLY A 1 251 ? -15.591 -6.865 -4.938 1.00 95.12 251 GLY A N 1
ATOM 1792 C CA . GLY A 1 251 ? -16.327 -7.068 -6.190 1.00 95.12 251 GLY A CA 1
ATOM 1793 C C . GLY A 1 251 ? -15.799 -6.223 -7.356 1.00 95.12 251 GLY A C 1
ATOM 1794 O O . GLY A 1 251 ? -16.581 -5.743 -8.177 1.00 95.12 251 GLY A O 1
ATOM 1795 N N . LEU A 1 252 ? -14.484 -5.999 -7.415 1.00 94.75 252 LEU A N 1
ATOM 1796 C CA . LEU A 1 252 ? -13.854 -5.129 -8.412 1.00 94.75 252 LEU A CA 1
ATOM 1797 C C . LEU A 1 252 ? -13.617 -5.850 -9.744 1.00 94.75 252 LEU A C 1
ATOM 1799 O O . LEU A 1 252 ? -13.450 -7.073 -9.802 1.00 94.75 252 LEU A O 1
ATOM 1803 N N . ARG A 1 253 ? -13.570 -5.081 -10.837 1.00 96.50 253 ARG A N 1
ATOM 1804 C CA . ARG A 1 253 ? -13.401 -5.629 -12.192 1.00 96.50 253 ARG A CA 1
ATOM 1805 C C . ARG A 1 253 ? -11.969 -6.081 -12.430 1.00 96.50 253 ARG A C 1
ATOM 1807 O O . ARG A 1 253 ? -11.752 -7.147 -12.998 1.00 96.50 253 ARG A O 1
ATOM 1814 N N . SER A 1 254 ? -11.012 -5.282 -11.976 1.00 96.81 254 SER A N 1
ATOM 1815 C CA . SER A 1 254 ? -9.585 -5.565 -12.056 1.00 96.81 254 SER A CA 1
ATOM 1816 C C . SER A 1 254 ? -8.977 -5.629 -10.662 1.00 96.81 254 SER A C 1
ATOM 1818 O O . SER A 1 254 ? -9.322 -4.845 -9.777 1.00 96.81 254 SER A O 1
ATOM 1820 N N . ARG A 1 255 ? -7.989 -6.511 -10.468 1.00 97.31 255 ARG A N 1
ATOM 1821 C CA . ARG A 1 255 ? -7.179 -6.537 -9.237 1.00 97.31 255 ARG A CA 1
ATOM 1822 C C . ARG A 1 255 ? -6.408 -5.245 -8.993 1.00 97.31 255 ARG A C 1
ATOM 1824 O O . ARG A 1 255 ? -5.971 -4.998 -7.875 1.00 97.31 255 ARG A O 1
ATOM 1831 N N . PHE A 1 256 ? -6.236 -4.424 -10.026 1.00 98.06 256 PHE A N 1
ATOM 1832 C CA . PHE A 1 256 ? -5.541 -3.146 -9.931 1.00 98.06 256 PHE A CA 1
ATOM 1833 C C . PHE A 1 256 ? -6.468 -1.964 -9.625 1.00 98.06 256 PHE A C 1
ATOM 1835 O O . PHE A 1 256 ? -5.968 -0.884 -9.311 1.00 98.06 256 PHE A O 1
ATOM 1842 N N . ASP A 1 257 ? -7.790 -2.168 -9.622 1.00 97.31 257 ASP A N 1
ATOM 1843 C CA . ASP A 1 257 ? -8.776 -1.125 -9.316 1.00 97.31 257 ASP A CA 1
ATOM 1844 C C . ASP A 1 257 ? -8.547 -0.434 -7.956 1.00 97.31 257 ASP A C 1
ATOM 1846 O O . ASP A 1 257 ? -8.650 0.792 -7.923 1.00 97.31 257 ASP A O 1
ATOM 1850 N N . PRO A 1 258 ? -8.170 -1.116 -6.845 1.00 96.44 258 PRO A N 1
ATOM 1851 C CA . PRO A 1 258 ? -7.915 -0.428 -5.574 1.00 96.44 258 PRO A CA 1
ATOM 1852 C C . PRO A 1 258 ? -6.843 0.661 -5.682 1.00 96.44 258 PRO A C 1
ATOM 1854 O O . PRO A 1 258 ? -6.918 1.685 -5.015 1.00 96.44 258 PRO A O 1
ATOM 1857 N N . VAL A 1 259 ? -5.838 0.444 -6.529 1.00 97.19 259 VAL A N 1
ATOM 1858 C CA . VAL A 1 259 ? -4.706 1.359 -6.706 1.00 97.19 259 VAL A CA 1
ATOM 1859 C C . VAL A 1 259 ? -5.046 2.406 -7.761 1.00 97.19 259 VAL A C 1
ATOM 1861 O O . VAL A 1 259 ? -4.810 3.594 -7.548 1.00 97.19 259 VAL A O 1
ATOM 1864 N N . ALA A 1 260 ? -5.628 1.976 -8.882 1.00 97.88 260 ALA A N 1
ATOM 1865 C CA . ALA A 1 260 ? -5.992 2.843 -9.994 1.00 97.88 260 ALA A CA 1
ATOM 1866 C C . ALA A 1 260 ? -7.062 3.871 -9.609 1.00 97.88 260 ALA A C 1
ATOM 1868 O O . ALA A 1 260 ? -6.915 5.048 -9.930 1.00 97.88 260 ALA A O 1
ATOM 1869 N N . ASN A 1 261 ? -8.091 3.457 -8.863 1.00 97.00 261 ASN A N 1
ATOM 1870 C CA . ASN A 1 261 ? -9.149 4.355 -8.399 1.00 97.00 261 ASN A CA 1
ATOM 1871 C C . ASN A 1 261 ? -8.597 5.435 -7.461 1.00 97.00 261 ASN A C 1
ATOM 1873 O O . ASN A 1 261 ? -8.970 6.600 -7.581 1.00 97.00 261 ASN A O 1
ATOM 1877 N N . GLN A 1 262 ? -7.664 5.076 -6.572 1.00 95.06 262 GLN A N 1
ATOM 1878 C CA . GLN A 1 262 ? -7.027 6.046 -5.679 1.00 95.06 262 GLN A CA 1
ATOM 1879 C C . GLN A 1 262 ? -6.086 6.988 -6.433 1.00 95.06 262 GLN A C 1
ATOM 1881 O O . GLN A 1 262 ? -6.134 8.199 -6.225 1.00 95.06 262 GLN A O 1
ATOM 1886 N N . ALA A 1 263 ? -5.273 6.467 -7.359 1.00 97.38 263 ALA A N 1
ATOM 1887 C CA . ALA A 1 263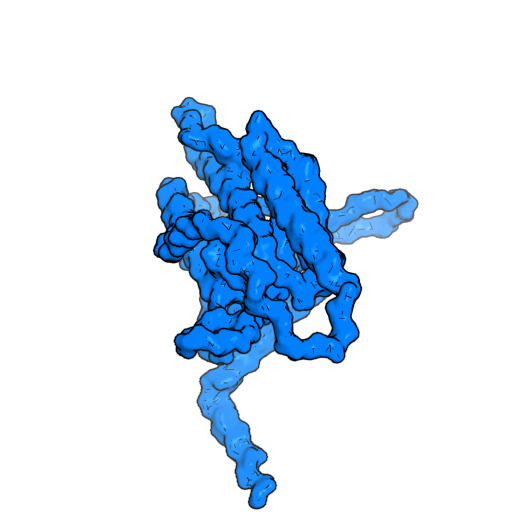 ? -4.434 7.299 -8.219 1.00 97.38 263 ALA A CA 1
ATOM 1888 C C . ALA A 1 263 ? -5.276 8.313 -9.010 1.00 97.38 263 ALA A C 1
ATOM 1890 O O . ALA A 1 263 ? -4.922 9.488 -9.071 1.00 97.38 263 ALA A O 1
ATOM 1891 N N . HIS A 1 264 ? -6.411 7.871 -9.557 1.00 97.62 264 HIS A N 1
ATOM 1892 C CA . HIS A 1 264 ? -7.363 8.727 -10.255 1.00 97.62 264 HIS A CA 1
ATOM 1893 C C . HIS A 1 264 ? -7.976 9.789 -9.337 1.00 97.62 264 HIS A C 1
ATOM 1895 O O . HIS A 1 264 ? -7.971 10.964 -9.697 1.00 97.62 264 HIS A O 1
ATOM 1901 N N . SER A 1 265 ? -8.461 9.409 -8.148 1.00 96.38 265 SER A N 1
ATOM 1902 C CA . SER A 1 265 ? -9.038 10.354 -7.179 1.00 96.38 265 SER A CA 1
ATOM 1903 C C . SER A 1 265 ? -8.049 11.464 -6.820 1.00 96.38 265 SER A C 1
ATOM 1905 O O . SER A 1 265 ? -8.367 12.645 -6.950 1.00 96.38 265 SER A O 1
ATOM 1907 N N . PHE A 1 266 ? -6.811 11.107 -6.465 1.00 97.00 266 PHE A N 1
ATOM 1908 C CA . PHE A 1 266 ? -5.794 12.098 -6.119 1.00 97.00 266 PHE A CA 1
ATOM 1909 C C . PHE A 1 266 ? -5.331 12.931 -7.311 1.00 97.00 266 PHE A C 1
ATOM 1911 O O . PHE A 1 266 ? -5.096 14.126 -7.156 1.00 97.00 266 PHE A O 1
ATOM 1918 N N . ALA A 1 267 ? -5.224 12.348 -8.507 1.00 96.81 267 ALA A N 1
ATOM 1919 C CA . ALA A 1 267 ? -4.933 13.115 -9.716 1.00 96.81 267 ALA A CA 1
ATOM 1920 C C . ALA A 1 267 ? -6.031 14.155 -10.001 1.00 96.81 267 ALA A C 1
ATOM 1922 O O . ALA A 1 267 ? -5.711 15.299 -10.325 1.00 96.81 267 ALA A O 1
ATOM 1923 N N . ALA A 1 268 ? -7.304 13.790 -9.817 1.00 96.00 268 ALA A N 1
ATOM 1924 C CA . ALA A 1 268 ? -8.430 14.706 -9.964 1.00 96.00 268 ALA A CA 1
ATOM 1925 C C . ALA A 1 268 ? -8.394 15.834 -8.921 1.00 96.00 268 ALA A C 1
ATOM 1927 O O . ALA A 1 268 ? -8.593 16.995 -9.275 1.00 96.00 268 ALA A O 1
ATOM 1928 N N . GLU A 1 269 ? -8.080 15.528 -7.659 1.00 94.38 269 GLU A N 1
ATOM 1929 C CA . GLU A 1 269 ? -7.896 16.541 -6.608 1.00 94.38 269 GLU A CA 1
ATOM 1930 C C . GLU A 1 269 ? -6.753 17.513 -6.932 1.00 94.38 269 GLU A C 1
ATOM 1932 O O . GLU A 1 269 ? -6.914 18.729 -6.808 1.00 94.38 269 GLU A O 1
ATOM 1937 N N . VAL A 1 270 ? -5.609 16.997 -7.394 1.00 93.94 270 VAL A N 1
ATOM 1938 C CA . VAL A 1 270 ? -4.457 17.817 -7.798 1.00 93.94 270 VAL A CA 1
ATOM 1939 C C . VAL A 1 270 ? -4.812 18.708 -8.990 1.00 93.94 270 VAL A C 1
ATOM 1941 O O . VAL A 1 270 ? -4.520 19.905 -8.970 1.00 93.94 270 VAL A O 1
ATOM 1944 N N . ALA A 1 271 ? -5.481 18.159 -10.006 1.00 93.06 271 ALA A N 1
ATOM 1945 C CA . ALA A 1 271 ? -5.917 18.914 -11.176 1.00 93.06 271 ALA A CA 1
ATOM 1946 C C . ALA A 1 271 ? -6.946 19.999 -10.813 1.00 93.06 271 ALA A C 1
ATOM 1948 O O . ALA A 1 271 ? -6.828 21.138 -11.266 1.00 93.06 271 ALA A O 1
ATOM 1949 N N . ALA A 1 272 ? -7.912 19.685 -9.944 1.00 91.69 272 ALA A N 1
ATOM 1950 C CA . ALA A 1 272 ? -8.895 20.647 -9.455 1.00 91.69 272 ALA A CA 1
ATOM 1951 C C . ALA A 1 272 ? -8.229 21.789 -8.672 1.00 91.69 272 ALA A C 1
ATOM 1953 O O . ALA A 1 272 ? -8.552 22.957 -8.888 1.00 91.69 272 ALA A O 1
ATOM 1954 N N . ALA A 1 273 ? -7.252 21.473 -7.816 1.00 89.56 273 ALA A N 1
ATOM 1955 C CA . ALA A 1 273 ? -6.494 22.477 -7.075 1.00 89.56 273 ALA A CA 1
ATOM 1956 C C . ALA A 1 273 ? -5.627 23.364 -7.987 1.00 89.56 273 ALA A C 1
ATOM 1958 O O . ALA A 1 273 ? -5.414 24.533 -7.673 1.00 89.56 273 ALA A O 1
ATOM 1959 N N . ALA A 1 274 ? -5.140 22.833 -9.112 1.00 88.06 274 ALA A N 1
ATOM 1960 C CA . ALA A 1 274 ? -4.388 23.587 -10.115 1.00 88.06 274 ALA A CA 1
ATOM 1961 C C . ALA A 1 274 ? -5.269 24.504 -10.986 1.00 88.06 274 ALA A C 1
ATOM 1963 O O . ALA A 1 274 ? -4.775 25.486 -11.534 1.00 88.06 274 ALA A O 1
ATOM 1964 N N . ALA A 1 275 ? -6.562 24.196 -11.121 1.00 86.12 275 ALA A N 1
ATOM 1965 C CA . ALA A 1 275 ? -7.515 24.999 -11.887 1.00 86.12 275 ALA A CA 1
ATOM 1966 C C . ALA A 1 275 ? -8.044 26.225 -11.120 1.00 86.12 275 ALA A C 1
ATOM 1968 O O . ALA A 1 275 ? -8.645 27.117 -11.723 1.00 86.12 275 ALA A O 1
ATOM 1969 N N . LEU A 1 276 ? -7.842 26.285 -9.800 1.00 83.12 276 LEU A N 1
ATOM 1970 C CA . LEU A 1 276 ? -8.231 27.444 -9.003 1.00 83.12 276 LEU A CA 1
ATOM 1971 C C . LEU A 1 276 ? -7.331 28.643 -9.354 1.00 83.12 276 LEU A C 1
ATOM 1973 O O . LEU A 1 276 ? -6.107 28.499 -9.362 1.00 83.12 276 LEU A O 1
ATOM 1977 N N . PRO A 1 277 ? -7.902 29.831 -9.632 1.00 72.06 277 PRO A N 1
ATOM 1978 C CA . PRO A 1 277 ? -7.109 31.012 -9.944 1.00 72.06 277 PRO A CA 1
ATOM 1979 C C . PRO A 1 277 ? -6.197 31.347 -8.763 1.00 72.06 277 PRO A C 1
ATOM 1981 O O . PRO A 1 277 ? -6.663 31.465 -7.628 1.00 72.06 277 PRO A O 1
ATOM 1984 N N . THR A 1 278 ? -4.900 31.517 -9.031 1.00 67.00 278 THR A N 1
ATOM 1985 C CA . THR A 1 278 ? -3.944 32.005 -8.035 1.00 67.00 278 THR A CA 1
ATOM 1986 C C . THR A 1 278 ? -4.463 33.348 -7.515 1.00 67.00 278 THR A C 1
ATOM 1988 O O . THR A 1 278 ? -4.615 34.271 -8.324 1.00 67.00 278 THR A O 1
ATOM 1991 N N . PRO A 1 279 ? -4.789 33.490 -6.214 1.00 63.00 279 PRO A N 1
ATOM 1992 C CA . PRO A 1 279 ? -5.243 34.771 -5.698 1.00 63.00 279 PRO A CA 1
ATOM 1993 C C . PRO A 1 279 ? -4.163 35.827 -5.981 1.00 63.00 279 PRO A C 1
ATOM 1995 O O . PRO A 1 279 ? -2.970 35.507 -5.921 1.00 63.00 279 PRO A O 1
ATOM 1998 N N . PRO A 1 280 ? -4.549 37.070 -6.324 1.00 71.81 280 PRO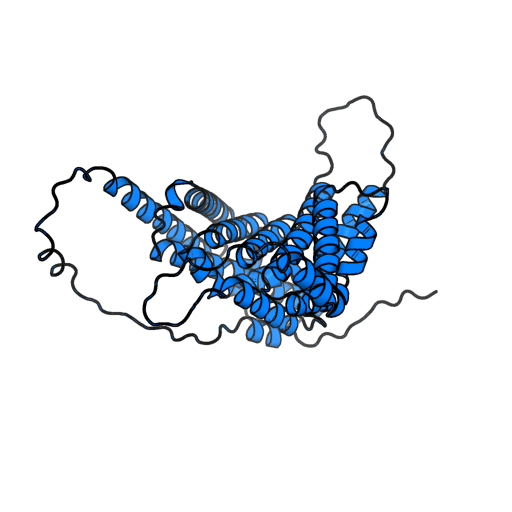 A N 1
ATOM 1999 C CA . PRO A 1 280 ? -3.583 38.134 -6.558 1.00 71.81 280 PRO A CA 1
ATOM 2000 C C . PRO A 1 280 ? -2.676 38.275 -5.327 1.00 71.81 280 PRO A C 1
ATOM 2002 O O . PRO A 1 280 ? -3.158 38.084 -4.206 1.00 71.81 280 PRO A O 1
ATOM 2005 N N . PRO A 1 281 ? -1.380 38.589 -5.505 1.00 60.47 281 PRO A N 1
ATOM 2006 C CA . PRO A 1 281 ? -0.437 38.700 -4.400 1.00 60.47 281 PRO A CA 1
ATOM 2007 C C . PRO A 1 281 ? -0.935 39.753 -3.402 1.00 60.47 281 PRO A C 1
ATOM 2009 O O . PRO A 1 281 ? -0.840 40.953 -3.652 1.00 60.47 281 PRO A O 1
ATOM 2012 N N . GLN A 1 282 ? -1.514 39.311 -2.283 1.00 67.62 282 GLN A N 1
ATOM 2013 C CA . GLN A 1 282 ? -1.873 40.209 -1.192 1.00 67.62 282 GLN A CA 1
ATOM 2014 C C . GLN A 1 282 ? -0.601 40.602 -0.421 1.00 67.62 282 GLN A C 1
ATOM 2016 O O . GLN A 1 282 ? 0.258 39.746 -0.189 1.00 67.62 282 GLN A O 1
ATOM 2021 N N . PRO A 1 283 ? -0.460 41.874 0.001 1.00 66.12 283 PRO A N 1
ATOM 2022 C CA . PRO A 1 283 ? 0.604 42.295 0.909 1.00 66.12 283 PRO A CA 1
ATOM 2023 C C . PRO A 1 283 ? 0.552 41.457 2.194 1.00 66.12 283 PRO A C 1
ATOM 2025 O O . PRO A 1 283 ? -0.495 41.386 2.829 1.00 66.12 283 PRO A O 1
ATOM 2028 N N . GLN A 1 284 ? 1.668 40.804 2.532 1.00 67.25 284 GLN A N 1
ATOM 2029 C CA . GLN A 1 284 ? 1.807 39.783 3.581 1.00 67.25 284 GLN A CA 1
ATOM 2030 C C . GLN A 1 284 ? 1.045 40.081 4.890 1.00 67.25 284 GLN A C 1
ATOM 2032 O O . GLN A 1 284 ? 1.421 41.006 5.614 1.00 67.25 284 GLN A O 1
ATOM 2037 N N . PRO A 1 285 ? 0.105 39.206 5.294 1.00 52.09 285 PRO A N 1
ATOM 2038 C CA . PRO A 1 285 ? -0.324 39.102 6.682 1.00 52.09 285 PRO A CA 1
ATOM 2039 C C . PRO A 1 285 ? -0.116 37.672 7.210 1.00 52.09 285 PRO A C 1
ATOM 2041 O O . PRO A 1 285 ? -0.878 36.787 6.849 1.00 52.09 285 PRO A O 1
ATOM 2044 N N . GLN A 1 286 ? 0.880 37.496 8.096 1.00 60.38 286 GLN A N 1
ATOM 2045 C CA . GLN A 1 286 ? 1.184 36.312 8.935 1.00 60.38 286 GLN A CA 1
ATOM 2046 C C . GLN A 1 286 ? 1.266 34.931 8.230 1.00 60.38 286 GLN A C 1
ATOM 2048 O O . GLN A 1 286 ? 0.640 34.687 7.207 1.00 60.38 286 GLN A O 1
ATOM 2053 N N . PRO A 1 287 ? 2.053 33.970 8.753 1.00 50.47 287 PRO A N 1
ATOM 2054 C CA . PRO A 1 287 ? 2.051 32.603 8.239 1.00 50.47 287 PRO A CA 1
ATOM 2055 C C . PRO A 1 287 ? 0.700 31.940 8.547 1.00 50.47 287 PRO A C 1
ATOM 2057 O O . PRO A 1 287 ? 0.541 31.255 9.554 1.00 50.47 287 PRO A O 1
ATOM 2060 N N . GLN A 1 288 ? -0.299 32.164 7.692 1.00 51.97 288 GLN A N 1
ATOM 2061 C CA . GLN A 1 288 ? -1.464 31.295 7.644 1.00 51.97 288 GLN A CA 1
ATOM 2062 C C . GLN A 1 288 ? -0.993 29.907 7.187 1.00 51.97 288 GLN A C 1
ATOM 2064 O O . GLN A 1 288 ? -0.215 29.818 6.231 1.00 51.97 288 GLN A O 1
ATOM 2069 N N . PRO A 1 289 ? -1.427 28.820 7.845 1.00 46.16 289 PRO A N 1
ATOM 2070 C CA . PRO A 1 289 ? -1.148 27.468 7.387 1.00 46.16 289 PRO A CA 1
ATOM 2071 C C . PRO A 1 289 ? -1.830 27.256 6.025 1.00 46.16 289 PRO A C 1
ATOM 2073 O O . PRO A 1 289 ? -3.032 27.024 5.937 1.00 46.16 289 PRO A O 1
ATOM 2076 N N . GLY A 1 290 ? -1.053 27.434 4.953 1.00 45.19 290 GLY A N 1
ATOM 2077 C CA . GLY A 1 290 ? -1.441 27.176 3.568 1.00 45.19 290 GLY A CA 1
ATOM 2078 C C . GLY A 1 290 ? -1.523 25.674 3.236 1.00 45.19 290 GLY A C 1
ATOM 2079 O O . GLY A 1 290 ? -1.405 24.829 4.116 1.00 45.19 290 GLY A O 1
ATOM 2080 N N . PRO A 1 291 ? -1.716 25.316 1.958 1.00 51.84 291 PRO A N 1
ATOM 2081 C CA . PRO A 1 291 ? -2.576 24.238 1.459 1.00 51.84 291 PRO A CA 1
ATOM 2082 C C . PRO A 1 291 ? -2.062 22.809 1.742 1.00 51.84 291 PRO A C 1
ATOM 2084 O O . PRO A 1 291 ? -1.528 22.138 0.860 1.00 51.84 291 PRO A O 1
ATOM 2087 N N . GLU A 1 292 ? -2.297 22.299 2.950 1.00 64.19 292 GLU A N 1
ATOM 2088 C CA . GLU A 1 292 ? -2.101 20.884 3.323 1.00 64.19 292 GLU A CA 1
ATOM 2089 C C . GLU A 1 292 ? -2.743 19.852 2.356 1.00 64.19 292 GLU A C 1
ATOM 2091 O O . GLU A 1 292 ? -2.053 18.892 1.990 1.00 64.19 292 GLU A O 1
ATOM 2096 N N . PRO A 1 293 ? -4.003 20.007 1.876 1.00 78.00 293 PRO A N 1
ATOM 2097 C CA . PRO A 1 293 ? -4.667 18.931 1.131 1.00 78.00 293 PRO A CA 1
ATOM 2098 C C . PRO A 1 293 ? -4.031 18.660 -0.237 1.00 78.00 293 PRO A C 1
ATOM 2100 O O . PRO A 1 293 ? -3.836 17.501 -0.602 1.00 78.00 293 PRO A O 1
ATOM 2103 N N . ARG A 1 294 ? -3.602 19.703 -0.963 1.00 88.31 294 ARG A N 1
ATOM 2104 C CA . ARG A 1 294 ? -2.942 19.541 -2.270 1.00 88.31 294 ARG A CA 1
ATOM 2105 C C . ARG A 1 294 ? -1.617 18.790 -2.135 1.00 88.31 294 ARG A C 1
ATOM 2107 O O . ARG A 1 294 ? -1.379 17.827 -2.855 1.00 88.31 294 ARG A O 1
ATOM 2114 N N . ALA A 1 295 ? -0.769 19.188 -1.185 1.00 91.75 295 ALA A N 1
ATOM 2115 C CA . ALA A 1 295 ? 0.527 18.541 -0.977 1.00 91.75 295 ALA A CA 1
ATOM 2116 C C . ALA A 1 295 ? 0.388 17.082 -0.505 1.00 91.75 295 ALA A C 1
ATOM 2118 O O . ALA A 1 295 ? 1.267 16.250 -0.749 1.00 91.75 295 ALA A O 1
ATOM 2119 N N . ALA A 1 296 ? -0.691 16.749 0.208 1.00 92.75 296 ALA A N 1
ATOM 2120 C CA . ALA A 1 296 ? -1.008 15.373 0.567 1.00 92.75 296 ALA A CA 1
ATOM 2121 C C . ALA A 1 296 ? -1.453 14.553 -0.660 1.00 92.75 296 ALA A C 1
ATOM 2123 O O . ALA A 1 296 ? -0.889 13.481 -0.889 1.00 92.75 296 ALA A O 1
ATOM 2124 N N . ALA A 1 297 ? -2.364 15.082 -1.484 1.00 94.62 297 ALA A N 1
ATOM 2125 C CA . ALA A 1 297 ? -2.820 14.439 -2.719 1.00 94.62 297 ALA A CA 1
ATOM 2126 C C . ALA A 1 297 ? -1.669 14.212 -3.720 1.00 94.62 297 ALA A C 1
ATOM 2128 O O . ALA A 1 297 ? -1.502 13.107 -4.234 1.00 94.62 297 ALA A O 1
ATOM 2129 N N . GLU A 1 298 ? -0.793 15.206 -3.915 1.00 95.88 298 GLU A N 1
ATOM 2130 C CA . GLU A 1 298 ? 0.408 15.085 -4.758 1.00 95.88 298 GLU A CA 1
ATOM 2131 C C . GLU A 1 298 ? 1.345 13.962 -4.281 1.00 95.88 298 GLU A C 1
ATOM 2133 O O . GLU A 1 298 ? 1.874 13.183 -5.079 1.00 95.88 298 GLU A O 1
ATOM 2138 N N . ARG A 1 299 ? 1.547 13.839 -2.961 1.00 96.44 299 ARG A N 1
ATOM 2139 C CA . ARG A 1 299 ? 2.353 12.753 -2.379 1.00 96.44 299 ARG A CA 1
ATOM 2140 C C . ARG A 1 299 ? 1.691 11.391 -2.561 1.00 96.44 299 ARG A C 1
ATOM 2142 O O . ARG A 1 299 ? 2.411 10.420 -2.820 1.00 96.44 299 ARG A O 1
ATOM 2149 N N . ALA A 1 300 ? 0.371 11.317 -2.427 1.00 96.81 300 ALA A N 1
ATOM 2150 C CA . ALA A 1 300 ? -0.383 10.082 -2.576 1.00 96.81 300 ALA A CA 1
ATOM 2151 C C . ALA A 1 300 ? -0.355 9.589 -4.030 1.00 96.81 300 ALA A C 1
ATOM 2153 O O . ALA A 1 300 ? 0.044 8.448 -4.266 1.00 96.81 300 ALA A O 1
ATOM 2154 N N . VAL A 1 301 ? -0.641 10.456 -5.010 1.00 97.81 301 VAL A N 1
ATOM 2155 C CA . VAL A 1 301 ? -0.604 10.082 -6.435 1.00 97.81 301 VAL A CA 1
ATOM 2156 C C . VAL A 1 301 ? 0.806 9.720 -6.906 1.00 97.81 301 VAL A C 1
ATOM 2158 O O . VAL A 1 301 ? 0.986 8.716 -7.594 1.00 97.81 301 VAL A O 1
ATOM 2161 N N . ALA A 1 302 ? 1.837 10.451 -6.463 1.00 98.19 302 ALA A N 1
ATOM 2162 C CA . ALA A 1 302 ? 3.222 10.086 -6.755 1.00 98.19 302 ALA A CA 1
ATOM 2163 C C . ALA A 1 302 ? 3.594 8.720 -6.151 1.00 98.19 302 ALA A C 1
ATOM 2165 O O . ALA A 1 302 ? 4.270 7.923 -6.795 1.00 98.19 302 ALA A O 1
ATOM 2166 N N . SER A 1 303 ? 3.126 8.421 -4.932 1.00 98.12 303 SER A N 1
ATOM 2167 C CA . SER A 1 303 ? 3.363 7.117 -4.297 1.00 98.12 303 SER A CA 1
ATOM 2168 C C . SER A 1 303 ? 2.613 5.988 -5.010 1.00 98.12 303 SER A C 1
ATOM 2170 O O . SER A 1 303 ? 3.139 4.881 -5.095 1.00 98.12 303 SER A O 1
ATOM 2172 N N . ALA A 1 304 ? 1.427 6.259 -5.565 1.00 98.31 304 ALA A N 1
ATOM 2173 C CA . ALA A 1 304 ? 0.667 5.285 -6.345 1.00 98.31 304 ALA A CA 1
ATOM 2174 C C . ALA A 1 304 ? 1.394 4.927 -7.645 1.00 98.31 304 ALA A C 1
ATOM 2176 O O . ALA A 1 304 ? 1.577 3.749 -7.944 1.00 98.31 304 ALA A O 1
ATOM 2177 N N . LEU A 1 305 ? 1.888 5.932 -8.371 1.00 98.44 305 LEU A N 1
ATOM 2178 C CA . LEU A 1 305 ? 2.665 5.728 -9.595 1.00 98.44 305 LEU A CA 1
ATOM 2179 C C . LEU A 1 305 ? 3.998 5.016 -9.320 1.00 98.44 305 LEU A C 1
ATOM 2181 O O . LEU A 1 305 ? 4.353 4.089 -10.046 1.00 98.44 305 LEU A O 1
ATOM 2185 N N . ALA A 1 306 ? 4.693 5.375 -8.236 1.00 98.19 306 ALA A N 1
ATOM 2186 C CA . ALA A 1 306 ? 5.912 4.685 -7.814 1.00 98.19 306 ALA A CA 1
ATOM 2187 C C . ALA A 1 306 ? 5.650 3.212 -7.450 1.00 98.19 306 ALA A C 1
ATOM 2189 O O . ALA A 1 306 ? 6.445 2.333 -7.784 1.00 98.19 306 ALA A O 1
ATOM 2190 N N . PHE A 1 307 ? 4.527 2.915 -6.786 1.00 98.19 307 PHE A N 1
ATOM 2191 C CA . PHE A 1 307 ? 4.101 1.539 -6.530 1.00 98.19 307 PHE A CA 1
ATOM 2192 C C . PHE A 1 307 ? 3.802 0.779 -7.826 1.00 98.19 307 PHE A C 1
ATOM 2194 O O . PHE A 1 307 ? 4.292 -0.335 -7.990 1.00 98.19 307 PHE A O 1
ATOM 2201 N N . VAL A 1 308 ? 3.069 1.382 -8.765 1.00 98.31 308 VAL A N 1
ATOM 2202 C CA . VAL A 1 308 ? 2.789 0.777 -10.074 1.00 98.31 308 VAL A CA 1
ATOM 2203 C C . VAL A 1 308 ? 4.082 0.445 -10.823 1.00 98.31 308 VAL A C 1
ATOM 2205 O O . VAL A 1 308 ? 4.228 -0.668 -11.326 1.00 98.31 308 VAL A O 1
ATOM 2208 N N . ASN A 1 309 ? 5.037 1.376 -10.865 1.00 97.94 309 ASN A N 1
ATOM 2209 C CA . ASN A 1 309 ? 6.336 1.143 -11.491 1.00 97.94 309 ASN A CA 1
ATOM 2210 C C . ASN A 1 309 ? 7.081 -0.013 -10.821 1.00 97.94 309 ASN A C 1
ATOM 2212 O O . ASN A 1 309 ? 7.487 -0.945 -11.504 1.00 97.94 309 ASN A O 1
ATOM 2216 N N . ALA A 1 310 ? 7.172 -0.012 -9.491 1.00 96.62 310 ALA A N 1
ATOM 2217 C CA . ALA A 1 310 ? 7.800 -1.092 -8.737 1.00 96.62 310 ALA A CA 1
ATOM 2218 C C . ALA A 1 310 ? 7.150 -2.461 -8.967 1.00 96.62 310 ALA A C 1
ATOM 2220 O O . ALA A 1 310 ? 7.847 -3.465 -9.083 1.00 96.62 310 ALA A O 1
ATOM 2221 N N . LEU A 1 311 ? 5.819 -2.507 -9.019 1.00 96.75 311 LEU A N 1
ATOM 2222 C CA . LEU A 1 311 ? 5.056 -3.725 -9.259 1.00 96.75 311 LEU A CA 1
ATOM 2223 C C . LEU A 1 311 ? 5.364 -4.304 -10.643 1.00 96.75 311 LEU A C 1
ATOM 2225 O O . LEU A 1 311 ? 5.578 -5.508 -10.775 1.00 96.75 311 LEU A O 1
ATOM 2229 N N . VAL A 1 312 ? 5.391 -3.456 -11.673 1.00 96.94 312 VAL A N 1
ATOM 2230 C CA . VAL A 1 312 ? 5.719 -3.894 -13.030 1.00 96.94 312 VAL A CA 1
ATOM 2231 C C . VAL A 1 312 ? 7.184 -4.307 -13.112 1.00 96.94 312 VAL A C 1
ATOM 2233 O O . VAL A 1 312 ? 7.469 -5.422 -13.535 1.00 96.94 312 VAL A O 1
ATOM 2236 N N . ASP A 1 313 ? 8.099 -3.447 -12.671 1.00 95.38 313 ASP A N 1
ATOM 2237 C CA . ASP A 1 313 ? 9.545 -3.645 -12.805 1.00 95.38 313 ASP A CA 1
ATOM 2238 C C . ASP A 1 313 ? 10.041 -4.882 -12.028 1.00 95.38 313 ASP A C 1
ATOM 2240 O O . ASP A 1 313 ? 11.075 -5.451 -12.372 1.00 95.38 313 ASP A O 1
ATOM 2244 N N . ALA A 1 314 ? 9.281 -5.355 -11.033 1.00 92.75 314 ALA A N 1
ATOM 2245 C CA . ALA A 1 314 ? 9.556 -6.601 -10.320 1.00 92.75 314 ALA A CA 1
ATOM 2246 C C . ALA A 1 314 ? 9.366 -7.875 -11.173 1.00 92.75 314 ALA A C 1
ATOM 2248 O O . ALA A 1 314 ? 9.826 -8.943 -10.764 1.00 92.75 314 ALA A O 1
ATOM 2249 N N . HIS A 1 315 ? 8.719 -7.797 -12.344 1.00 92.75 315 HIS A N 1
ATOM 2250 C CA . HIS A 1 315 ? 8.575 -8.944 -13.245 1.00 92.75 315 HIS A CA 1
ATOM 2251 C C . HIS A 1 315 ? 9.834 -9.121 -14.114 1.00 92.75 315 HIS A C 1
ATOM 2253 O O . HIS A 1 315 ? 10.279 -8.168 -14.772 1.00 92.75 315 HIS A O 1
ATOM 2259 N N . PRO A 1 316 ? 10.409 -10.338 -14.170 1.00 91.69 316 PRO A N 1
ATOM 2260 C CA . PRO A 1 316 ? 11.720 -10.561 -14.774 1.00 91.69 316 PRO A CA 1
ATOM 2261 C C . PRO A 1 316 ? 11.714 -10.372 -16.293 1.00 91.69 316 PRO A C 1
ATOM 2263 O O . PRO A 1 316 ? 12.678 -9.848 -16.859 1.00 91.69 316 PRO A O 1
ATOM 2266 N N . THR A 1 317 ? 10.635 -10.763 -16.972 1.00 94.00 317 THR A N 1
ATOM 2267 C CA . THR A 1 317 ? 10.591 -10.778 -18.437 1.00 94.00 317 THR A CA 1
ATOM 2268 C C . THR A 1 317 ? 9.793 -9.603 -19.009 1.00 94.00 317 THR A C 1
ATOM 2270 O O . THR A 1 317 ? 8.785 -9.176 -18.445 1.00 94.00 317 THR A O 1
ATOM 2273 N N . ALA A 1 318 ? 10.225 -9.078 -20.162 1.00 96.44 318 ALA A N 1
ATOM 2274 C CA . ALA A 1 318 ? 9.504 -8.006 -20.855 1.00 96.44 318 ALA A CA 1
ATOM 2275 C C . ALA A 1 318 ? 8.053 -8.392 -21.226 1.00 96.44 318 ALA A C 1
ATOM 2277 O O . ALA A 1 318 ? 7.161 -7.578 -20.987 1.00 96.44 318 ALA A O 1
ATOM 2278 N N . PRO A 1 319 ? 7.753 -9.619 -21.708 1.00 97.25 319 PRO A N 1
ATOM 2279 C CA . PRO A 1 319 ? 6.374 -10.027 -21.984 1.00 97.25 319 PRO A CA 1
ATOM 2280 C C . PRO A 1 319 ? 5.451 -9.986 -20.758 1.00 97.25 319 PRO A C 1
ATOM 2282 O O . PRO A 1 319 ? 4.299 -9.563 -20.868 1.00 97.25 319 PRO A O 1
ATOM 2285 N N . GLU A 1 320 ? 5.938 -10.395 -19.582 1.00 96.00 320 GLU A N 1
ATOM 2286 C CA . GLU A 1 320 ? 5.166 -10.313 -18.335 1.00 96.00 320 GLU A CA 1
ATOM 2287 C C . GLU A 1 320 ? 4.922 -8.860 -17.934 1.00 96.00 320 GLU A C 1
ATOM 2289 O O . GLU A 1 320 ? 3.783 -8.496 -17.634 1.00 96.00 320 GLU A O 1
ATOM 2294 N N . ARG A 1 321 ? 5.954 -8.006 -18.011 1.00 97.38 321 ARG A N 1
ATOM 2295 C CA . ARG A 1 321 ? 5.812 -6.565 -17.757 1.00 97.38 321 ARG A CA 1
ATOM 2296 C C . ARG A 1 321 ? 4.781 -5.923 -18.677 1.00 97.38 321 ARG A C 1
ATOM 2298 O O . ARG A 1 321 ? 3.918 -5.192 -18.196 1.00 97.38 321 ARG A O 1
ATOM 2305 N N . LEU A 1 322 ? 4.808 -6.234 -19.975 1.00 98.12 322 LEU A N 1
ATOM 2306 C CA . LEU A 1 322 ? 3.818 -5.740 -20.937 1.00 98.12 322 LEU A CA 1
ATOM 2307 C C . LEU A 1 322 ? 2.398 -6.192 -20.593 1.00 98.12 322 LEU A C 1
ATOM 2309 O O . LEU A 1 322 ? 1.478 -5.379 -20.667 1.00 98.12 322 LEU A O 1
ATOM 2313 N N . ARG A 1 323 ? 2.211 -7.454 -20.181 1.00 97.94 323 ARG A N 1
ATOM 2314 C CA . ARG A 1 323 ? 0.899 -7.955 -19.745 1.00 97.94 323 ARG A CA 1
ATOM 2315 C C . ARG A 1 323 ? 0.378 -7.160 -18.549 1.00 97.94 323 ARG A C 1
ATOM 2317 O O . ARG A 1 323 ? -0.745 -6.677 -18.592 1.00 97.94 323 ARG A O 1
ATOM 2324 N N . VAL A 1 324 ? 1.205 -6.967 -17.522 1.00 97.81 324 VAL A N 1
ATOM 2325 C CA . VAL A 1 324 ? 0.817 -6.216 -16.316 1.00 97.81 324 VAL A CA 1
ATOM 2326 C C . VAL A 1 324 ? 0.529 -4.748 -16.646 1.00 97.81 324 VAL A C 1
ATOM 2328 O O . VAL A 1 324 ? -0.462 -4.203 -16.167 1.00 97.81 324 VAL A O 1
ATOM 2331 N N . ARG A 1 325 ? 1.343 -4.102 -17.496 1.00 98.12 325 ARG A N 1
ATOM 2332 C CA . ARG A 1 325 ? 1.091 -2.722 -17.952 1.00 98.12 325 ARG A CA 1
ATOM 2333 C C . ARG A 1 325 ? -0.225 -2.608 -18.709 1.00 98.12 325 ARG A C 1
ATOM 2335 O O . ARG A 1 325 ? -0.941 -1.639 -18.492 1.00 98.12 325 ARG A O 1
ATOM 2342 N N . LYS A 1 326 ? -0.551 -3.578 -19.565 1.00 97.94 326 LYS A N 1
ATOM 2343 C CA . LYS A 1 326 ? -1.833 -3.610 -20.272 1.00 97.94 326 LYS A CA 1
ATOM 2344 C C . LYS A 1 326 ? -3.001 -3.712 -19.288 1.00 97.94 326 LYS A C 1
ATOM 2346 O O . LYS A 1 326 ? -3.863 -2.845 -19.310 1.00 97.94 326 LYS A O 1
ATOM 2351 N N . ASP A 1 327 ? -2.959 -4.683 -18.375 1.00 97.75 327 ASP A N 1
ATOM 2352 C CA . ASP A 1 327 ? -3.989 -4.859 -17.341 1.00 97.75 327 ASP A CA 1
ATOM 2353 C C . ASP A 1 327 ? -4.190 -3.581 -16.495 1.00 97.75 327 ASP A C 1
ATOM 2355 O O . ASP A 1 327 ? -5.305 -3.283 -16.076 1.00 97.75 327 ASP A O 1
ATOM 2359 N N . LEU A 1 328 ? -3.114 -2.831 -16.218 1.00 97.94 328 LEU A N 1
ATOM 2360 C CA . LEU A 1 328 ? -3.155 -1.548 -15.506 1.00 97.94 328 LEU A CA 1
ATOM 2361 C C . LEU A 1 328 ? -3.738 -0.413 -16.358 1.00 97.94 328 LEU A C 1
ATOM 2363 O O . LEU A 1 328 ? -4.475 0.419 -15.838 1.00 97.94 328 LEU A O 1
ATOM 2367 N N . LEU A 1 329 ? -3.400 -0.345 -17.645 1.00 97.25 329 LEU A N 1
ATOM 2368 C CA . LEU A 1 329 ? -3.910 0.681 -18.560 1.00 97.25 329 LEU A CA 1
ATOM 2369 C C . LEU A 1 329 ? -5.390 0.479 -18.908 1.00 97.25 329 LEU A C 1
ATOM 2371 O O . LEU A 1 329 ? -6.051 1.451 -19.259 1.00 97.25 329 LEU A O 1
ATOM 2375 N N . ASP A 1 330 ? -5.915 -0.735 -18.729 1.00 97.12 330 ASP A N 1
ATOM 2376 C CA . ASP A 1 330 ? -7.344 -1.058 -18.833 1.00 97.12 330 ASP A CA 1
ATOM 2377 C C . ASP A 1 330 ? -8.157 -0.617 -17.583 1.00 97.12 330 ASP A C 1
ATOM 2379 O O . ASP A 1 330 ? -9.341 -0.935 -17.453 1.00 97.12 330 ASP A O 1
ATOM 2383 N N . THR A 1 331 ? -7.541 0.130 -16.656 1.00 97.81 331 THR A N 1
ATOM 2384 C CA . THR A 1 331 ? -8.172 0.728 -15.459 1.00 97.81 331 THR A CA 1
ATOM 2385 C C . THR A 1 331 ? -8.164 2.270 -15.527 1.00 97.81 331 THR A C 1
ATOM 2387 O O . THR A 1 331 ? -7.512 2.838 -16.407 1.00 97.81 331 THR A O 1
ATOM 2390 N N . PRO A 1 332 ? -8.785 2.995 -14.568 1.00 98.12 332 PRO A N 1
ATOM 2391 C CA . PRO A 1 332 ? -8.742 4.467 -14.512 1.00 98.12 332 PRO A CA 1
ATOM 2392 C C . PRO A 1 332 ? -7.346 5.094 -14.325 1.00 98.12 332 PRO A C 1
ATOM 2394 O O . PRO A 1 332 ? -7.215 6.318 -14.283 1.00 98.12 332 PRO A O 1
ATOM 2397 N N . LEU A 1 333 ? -6.281 4.291 -14.212 1.00 97.81 333 LEU A N 1
ATOM 2398 C CA . LEU A 1 333 ? -4.909 4.790 -14.129 1.00 97.81 333 LEU A CA 1
ATOM 2399 C C . LEU A 1 333 ? -4.511 5.605 -15.372 1.00 97.81 333 LEU A C 1
ATOM 2401 O O . LEU A 1 333 ? -3.786 6.591 -15.242 1.00 97.81 333 LEU A O 1
ATOM 2405 N N . CYS A 1 334 ? -4.977 5.218 -16.565 1.00 97.62 334 CYS A N 1
ATOM 2406 C CA . CYS A 1 334 ? -4.684 5.959 -17.795 1.00 97.62 334 CYS A CA 1
ATOM 2407 C C . CYS A 1 334 ? -5.233 7.394 -17.719 1.00 97.62 334 CYS A C 1
ATOM 2409 O O . CYS A 1 334 ? -4.504 8.350 -17.990 1.00 97.62 334 CYS A O 1
ATOM 2411 N N . ASP A 1 335 ? -6.475 7.545 -17.258 1.00 97.88 335 ASP A N 1
ATOM 2412 C CA . ASP A 1 335 ? -7.129 8.843 -17.071 1.00 97.88 335 ASP A CA 1
ATOM 2413 C C . ASP A 1 335 ? -6.411 9.674 -15.995 1.00 97.88 335 ASP A C 1
ATOM 2415 O O . ASP A 1 335 ? -6.165 10.867 -16.184 1.00 97.88 335 ASP A O 1
ATOM 2419 N N . ALA A 1 336 ? -5.966 9.032 -14.906 1.00 97.75 336 ALA A N 1
ATOM 2420 C CA . ALA A 1 336 ? -5.147 9.673 -13.876 1.00 97.75 336 ALA A CA 1
ATOM 2421 C C . ALA A 1 336 ? -3.859 10.282 -14.459 1.00 97.75 336 ALA A C 1
ATOM 2423 O O . ALA A 1 336 ? -3.519 11.432 -14.180 1.00 97.75 336 ALA A O 1
ATOM 2424 N N . MET A 1 337 ? -3.156 9.529 -15.310 1.00 98.00 337 MET A N 1
ATOM 2425 C CA . MET A 1 337 ? -1.947 10.002 -15.987 1.00 98.00 337 MET A CA 1
ATOM 2426 C C . MET A 1 337 ? -2.240 11.136 -16.979 1.00 98.00 337 MET A C 1
ATOM 2428 O O . MET A 1 337 ? -1.413 12.028 -17.135 1.00 98.00 337 MET A O 1
ATOM 2432 N N . GLN A 1 338 ? -3.395 11.134 -17.646 1.00 97.00 338 GLN A N 1
ATOM 2433 C CA . GLN A 1 338 ? -3.779 12.219 -18.557 1.00 97.00 338 GLN A CA 1
ATOM 2434 C C . GLN A 1 338 ? -4.075 13.522 -17.806 1.00 97.00 338 GLN A C 1
ATOM 2436 O O . GLN A 1 338 ? -3.644 14.585 -18.248 1.00 97.00 338 GLN A O 1
ATOM 2441 N N . MET A 1 339 ? -4.741 13.454 -16.647 1.00 96.69 339 MET A N 1
ATOM 2442 C CA . MET A 1 339 ? -4.990 14.634 -15.806 1.00 96.69 339 MET A CA 1
ATOM 2443 C C . MET A 1 339 ? -3.686 15.300 -15.347 1.00 96.69 339 MET A C 1
ATOM 2445 O O . MET A 1 339 ? -3.581 16.525 -15.339 1.00 96.69 339 MET A O 1
ATOM 2449 N N . LEU A 1 340 ? -2.676 14.496 -15.008 1.00 95.81 340 LEU A N 1
ATOM 2450 C CA . LEU A 1 340 ? -1.370 14.975 -14.549 1.00 95.81 340 LEU A CA 1
ATOM 2451 C C . LEU A 1 340 ? -0.468 15.523 -15.669 1.00 95.81 340 LEU A C 1
ATOM 2453 O O . LEU A 1 340 ? 0.486 16.235 -15.370 1.00 95.81 340 LEU A O 1
ATOM 2457 N N . ASP A 1 341 ? -0.747 15.212 -16.938 1.00 95.25 341 ASP A N 1
ATOM 2458 C CA . ASP A 1 341 ? -0.035 15.784 -18.093 1.00 95.25 341 ASP A CA 1
ATOM 2459 C C . ASP A 1 341 ? -0.511 17.212 -18.440 1.00 95.25 341 ASP A C 1
ATOM 2461 O O . ASP A 1 341 ? 0.055 17.856 -19.328 1.00 95.25 341 ASP A O 1
ATOM 2465 N N . GLY A 1 342 ? -1.560 17.716 -17.777 1.00 92.50 342 GLY A N 1
ATOM 2466 C CA . GLY A 1 342 ? -2.097 19.051 -18.023 1.00 92.50 342 GLY A CA 1
ATOM 2467 C C . GLY A 1 342 ? -1.060 20.157 -17.755 1.00 92.50 342 GLY A C 1
ATOM 2468 O O . GLY A 1 342 ? -0.342 20.096 -16.759 1.00 92.50 342 GLY A O 1
ATOM 2469 N N . PRO A 1 343 ? -0.997 21.220 -18.582 1.00 90.12 343 PRO A N 1
ATOM 2470 C CA . PRO A 1 343 ? 0.035 22.260 -18.477 1.00 90.12 343 PRO A CA 1
ATOM 2471 C C . PRO A 1 343 ? -0.027 23.075 -17.175 1.00 90.12 343 PRO A C 1
ATOM 2473 O O . PRO A 1 343 ? 0.942 23.742 -16.824 1.00 90.12 343 PRO A O 1
ATOM 2476 N N . SER A 1 344 ? -1.159 23.047 -16.469 1.00 89.25 344 SER A N 1
ATOM 2477 C CA . SER A 1 344 ? -1.361 23.722 -15.184 1.00 89.25 344 SER A CA 1
ATOM 2478 C C . SER A 1 344 ? -0.950 22.877 -13.974 1.00 89.25 344 SER A C 1
ATOM 2480 O O . SER A 1 344 ? -0.841 23.414 -12.871 1.00 89.25 344 SER A O 1
ATOM 2482 N N . VAL A 1 345 ? -0.731 21.569 -14.144 1.00 90.81 345 VAL A N 1
ATOM 2483 C CA . VAL A 1 345 ? -0.455 20.651 -13.036 1.00 90.81 345 VAL A CA 1
ATOM 2484 C C . VAL A 1 345 ? 1.048 20.556 -12.792 1.00 90.81 345 VAL A C 1
ATOM 2486 O O . VAL A 1 345 ? 1.766 19.808 -13.450 1.00 90.81 345 VAL A O 1
ATOM 2489 N N . ASP A 1 346 ? 1.532 21.298 -11.796 1.00 92.75 346 ASP A N 1
ATOM 2490 C CA . ASP A 1 346 ? 2.916 21.185 -11.329 1.00 92.75 346 ASP A CA 1
ATOM 2491 C C . ASP A 1 346 ? 3.029 20.132 -10.217 1.00 92.75 346 ASP A C 1
ATOM 2493 O O . ASP A 1 346 ? 2.833 20.424 -9.037 1.00 92.75 346 ASP A O 1
ATOM 2497 N N . CYS A 1 347 ? 3.303 18.882 -10.607 1.00 94.69 347 CYS A N 1
ATOM 2498 C CA . CYS A 1 347 ? 3.615 17.789 -9.684 1.00 94.69 347 CYS A CA 1
ATOM 2499 C C . CYS A 1 347 ? 4.867 17.023 -10.159 1.00 94.69 347 CYS A C 1
ATOM 2501 O O . CYS A 1 347 ? 4.766 15.962 -10.789 1.00 94.69 347 CYS A O 1
ATOM 2503 N N . PRO A 1 348 ? 6.085 17.519 -9.866 1.00 96.00 348 PRO A N 1
ATOM 2504 C CA . PRO A 1 348 ? 7.311 17.030 -10.501 1.00 96.00 348 PRO A CA 1
ATOM 2505 C C . PRO A 1 348 ? 7.615 15.563 -10.179 1.00 96.00 348 PRO A C 1
ATOM 2507 O O . PRO A 1 348 ? 8.170 14.851 -11.018 1.00 96.00 348 PRO A O 1
ATOM 2510 N N . ARG A 1 349 ? 7.229 15.091 -8.984 1.00 96.56 349 ARG A N 1
ATOM 2511 C CA . ARG A 1 349 ? 7.411 13.691 -8.570 1.00 96.56 349 ARG A CA 1
ATOM 2512 C C . ARG A 1 349 ? 6.491 12.746 -9.337 1.00 96.56 349 ARG A C 1
ATOM 2514 O O . ARG A 1 349 ? 6.980 11.773 -9.897 1.00 96.56 349 ARG A O 1
ATOM 2521 N N . ALA A 1 350 ? 5.194 13.048 -9.413 1.00 96.69 350 ALA A N 1
ATOM 2522 C CA . ALA A 1 350 ? 4.254 12.234 -10.182 1.00 96.69 350 ALA A CA 1
ATOM 2523 C C . ALA A 1 350 ? 4.623 12.227 -11.675 1.00 96.69 350 ALA A C 1
ATOM 2525 O O . ALA A 1 350 ? 4.683 11.168 -12.297 1.00 96.69 350 ALA A O 1
ATOM 2526 N N . ALA A 1 351 ? 5.002 13.387 -12.222 1.00 96.81 351 ALA A N 1
ATOM 2527 C CA . ALA A 1 351 ? 5.464 13.501 -13.600 1.00 96.81 351 ALA A CA 1
ATOM 2528 C C . ALA A 1 351 ? 6.737 12.673 -13.873 1.00 96.81 351 ALA A C 1
ATOM 2530 O O . ALA A 1 351 ? 6.880 12.093 -14.951 1.00 96.81 351 ALA A O 1
ATOM 2531 N N . ALA A 1 352 ? 7.670 12.590 -12.916 1.00 97.62 352 ALA A N 1
ATOM 2532 C CA . ALA A 1 352 ? 8.852 11.737 -13.040 1.00 97.62 352 ALA A CA 1
ATOM 2533 C C . ALA A 1 352 ? 8.480 10.247 -13.108 1.00 97.62 352 ALA A C 1
ATOM 2535 O O . ALA A 1 352 ? 8.946 9.552 -14.013 1.00 97.62 352 ALA A O 1
ATOM 2536 N N . GLU A 1 353 ? 7.591 9.784 -12.228 1.00 98.25 353 GLU A N 1
ATOM 2537 C CA . GLU A 1 353 ? 7.119 8.394 -12.220 1.00 98.25 353 GLU A CA 1
ATOM 2538 C C . GLU A 1 353 ? 6.332 8.036 -13.491 1.00 98.25 353 GLU A C 1
ATOM 2540 O O . GLU A 1 353 ? 6.516 6.958 -14.056 1.00 98.25 353 GLU A O 1
ATOM 2545 N N . MET A 1 354 ? 5.515 8.953 -14.018 1.00 97.94 354 MET A N 1
ATOM 2546 C CA . MET A 1 354 ? 4.818 8.756 -15.296 1.00 97.94 354 MET A CA 1
ATOM 2547 C C . MET A 1 354 ? 5.781 8.642 -16.477 1.00 97.94 354 MET A C 1
ATOM 2549 O O . MET A 1 354 ? 5.605 7.791 -17.353 1.00 97.94 354 MET A O 1
ATOM 2553 N N . ARG A 1 355 ? 6.814 9.495 -16.521 1.00 97.75 355 ARG A N 1
ATOM 2554 C CA . ARG A 1 355 ? 7.854 9.414 -17.555 1.00 97.75 355 ARG A CA 1
ATOM 2555 C C . ARG A 1 355 ? 8.613 8.094 -17.471 1.00 97.75 355 ARG A C 1
ATOM 2557 O O . ARG A 1 355 ? 8.878 7.506 -18.520 1.00 97.75 355 ARG A O 1
ATOM 2564 N N . HIS A 1 356 ? 8.922 7.625 -16.259 1.00 97.88 356 HIS A N 1
ATOM 2565 C CA . HIS A 1 356 ? 9.527 6.308 -16.040 1.00 97.88 356 HIS A CA 1
ATOM 2566 C C . HIS A 1 356 ? 8.630 5.195 -16.593 1.00 97.88 356 HIS A C 1
ATOM 2568 O O . HIS A 1 356 ? 9.075 4.447 -17.463 1.00 97.88 356 HIS A O 1
ATOM 2574 N N . PHE A 1 357 ? 7.341 5.183 -16.231 1.00 98.00 357 PHE A N 1
ATOM 2575 C CA . PHE A 1 357 ? 6.359 4.215 -16.735 1.00 98.00 357 PHE A CA 1
ATOM 2576 C C . PHE A 1 357 ? 6.326 4.166 -18.272 1.00 98.00 357 PHE A C 1
ATOM 2578 O O . PHE A 1 357 ? 6.435 3.098 -18.877 1.00 98.00 357 PHE A O 1
ATOM 2585 N N . ARG A 1 358 ? 6.213 5.331 -18.927 1.00 97.81 358 ARG A N 1
ATOM 2586 C CA . ARG A 1 358 ? 6.131 5.451 -20.397 1.00 97.81 358 ARG A CA 1
ATOM 2587 C C . ARG A 1 358 ? 7.422 5.044 -21.098 1.00 97.81 358 ARG A C 1
ATOM 2589 O O . ARG A 1 358 ? 7.384 4.481 -22.192 1.00 97.81 358 ARG A O 1
ATOM 2596 N N . ARG A 1 359 ? 8.576 5.377 -20.516 1.00 98.06 359 ARG A N 1
ATOM 2597 C CA . ARG A 1 359 ? 9.877 4.976 -21.057 1.00 98.06 359 ARG A CA 1
ATOM 2598 C C . ARG A 1 359 ? 10.036 3.460 -20.973 1.00 98.06 359 ARG A C 1
ATOM 2600 O O . ARG A 1 359 ? 10.242 2.847 -22.014 1.00 98.06 359 ARG A O 1
ATOM 2607 N N . ALA A 1 360 ? 9.846 2.885 -19.788 1.00 97.19 360 ALA A N 1
ATOM 2608 C CA . ALA A 1 360 ? 9.955 1.448 -19.570 1.00 97.19 360 ALA A CA 1
ATOM 2609 C C . ALA A 1 360 ? 8.981 0.659 -20.460 1.00 97.19 360 ALA A C 1
ATOM 2611 O O . ALA A 1 360 ? 9.374 -0.336 -21.055 1.00 97.19 360 ALA A O 1
ATOM 2612 N N . TYR A 1 361 ? 7.751 1.150 -20.660 1.00 97.69 361 TYR A N 1
ATOM 2613 C CA . TYR A 1 361 ? 6.799 0.524 -21.583 1.00 97.69 361 TYR A CA 1
ATOM 2614 C C . TYR A 1 361 ? 7.309 0.466 -23.032 1.00 97.69 361 TYR A C 1
ATOM 2616 O O . TYR A 1 361 ? 7.207 -0.570 -23.683 1.00 97.69 361 TYR A O 1
ATOM 2624 N N . ARG A 1 362 ? 7.894 1.559 -23.543 1.00 97.31 362 ARG A N 1
ATOM 2625 C CA . ARG A 1 362 ? 8.486 1.582 -24.893 1.00 97.31 362 ARG A CA 1
ATOM 2626 C C . ARG A 1 362 ? 9.688 0.650 -25.006 1.00 97.31 362 ARG A C 1
ATOM 2628 O O . ARG A 1 362 ? 9.841 -0.008 -26.033 1.00 97.31 362 ARG A O 1
ATOM 2635 N N . ASP A 1 363 ? 10.518 0.599 -23.971 1.00 96.81 363 ASP A N 1
ATOM 2636 C CA . ASP A 1 363 ? 11.686 -0.280 -23.927 1.00 96.81 363 ASP A CA 1
ATOM 2637 C C . ASP A 1 363 ? 11.254 -1.761 -23.904 1.00 96.81 363 ASP A C 1
ATOM 2639 O O . ASP A 1 363 ? 11.792 -2.567 -24.662 1.00 96.81 363 ASP A O 1
ATOM 2643 N N . ASP A 1 364 ? 10.209 -2.103 -23.142 1.00 97.19 364 ASP A N 1
ATOM 2644 C CA . ASP A 1 364 ? 9.623 -3.449 -23.100 1.00 97.19 364 ASP A CA 1
ATOM 2645 C C . ASP A 1 364 ? 9.004 -3.870 -24.450 1.00 97.19 364 ASP A C 1
ATOM 2647 O O . ASP A 1 364 ? 9.150 -5.025 -24.855 1.00 97.19 364 ASP A O 1
ATOM 2651 N N . ILE A 1 365 ? 8.350 -2.948 -25.175 1.00 96.50 365 ILE A N 1
ATOM 2652 C CA . ILE A 1 365 ? 7.823 -3.207 -26.531 1.00 96.50 365 ILE A CA 1
ATOM 2653 C C . ILE A 1 365 ? 8.970 -3.539 -27.491 1.00 96.50 365 ILE A C 1
ATOM 2655 O O . ILE A 1 365 ? 8.893 -4.533 -28.208 1.00 96.50 365 ILE A O 1
ATOM 2659 N N . ARG A 1 366 ? 10.048 -2.742 -27.482 1.00 95.50 366 ARG A N 1
ATOM 2660 C CA . ARG A 1 366 ? 11.228 -2.976 -28.336 1.00 95.50 366 ARG A CA 1
ATOM 2661 C C . ARG A 1 366 ? 11.914 -4.299 -28.016 1.00 95.50 366 ARG A C 1
ATOM 2663 O O . ARG A 1 366 ? 12.339 -4.994 -28.930 1.00 95.50 366 ARG A O 1
ATOM 2670 N N . ALA A 1 367 ? 11.994 -4.661 -26.736 1.00 94.06 367 ALA A N 1
ATOM 2671 C CA . ALA A 1 367 ? 12.573 -5.929 -26.303 1.00 94.06 367 ALA A CA 1
ATOM 2672 C C . ALA A 1 367 ? 11.764 -7.154 -26.771 1.00 94.06 367 ALA A C 1
ATOM 2674 O O . ALA A 1 367 ? 12.321 -8.243 -26.883 1.00 94.06 367 ALA A O 1
ATOM 2675 N N . CYS A 1 368 ? 10.466 -6.987 -27.042 1.00 94.19 368 CYS A N 1
ATOM 2676 C CA . CYS A 1 368 ? 9.600 -8.047 -27.558 1.00 94.19 368 CYS A CA 1
ATOM 2677 C C . CYS A 1 368 ? 9.525 -8.096 -29.094 1.00 94.19 368 CYS A C 1
ATOM 2679 O O . CYS A 1 368 ? 8.918 -9.027 -29.622 1.00 94.19 368 CYS A O 1
ATOM 2681 N N . ASP A 1 369 ? 10.102 -7.126 -29.814 1.00 93.25 369 ASP A N 1
ATOM 2682 C CA . ASP A 1 369 ? 10.089 -7.104 -31.277 1.00 93.25 369 ASP A CA 1
ATOM 2683 C C . ASP A 1 369 ? 11.163 -8.061 -31.841 1.00 93.25 369 ASP A C 1
ATOM 2685 O O . ASP A 1 369 ? 12.364 -7.805 -31.685 1.00 93.25 369 ASP A O 1
ATOM 2689 N N . PRO A 1 370 ? 10.774 -9.162 -32.516 1.00 81.00 370 PRO A N 1
ATOM 2690 C CA . PRO A 1 370 ? 11.720 -10.139 -33.050 1.00 81.00 370 PRO A CA 1
ATOM 2691 C C . PRO A 1 370 ? 12.687 -9.543 -34.084 1.00 81.00 370 PRO A C 1
ATOM 2693 O O . PRO A 1 370 ? 13.787 -10.070 -34.256 1.00 81.00 370 PRO A O 1
ATOM 2696 N N . GLN A 1 371 ? 12.328 -8.439 -34.750 1.00 80.75 371 GLN A N 1
ATOM 2697 C CA . GLN A 1 371 ? 13.209 -7.795 -35.728 1.00 80.75 371 GLN A CA 1
ATOM 2698 C C . GLN A 1 371 ? 14.389 -7.069 -35.066 1.00 80.75 371 GLN A C 1
ATOM 2700 O O . GLN A 1 371 ? 15.474 -7.018 -35.641 1.00 80.75 371 GLN A O 1
ATOM 2705 N N . HIS A 1 372 ? 14.229 -6.574 -33.834 1.00 67.12 372 HIS A N 1
ATOM 2706 C CA . HIS A 1 372 ? 15.318 -5.923 -33.096 1.00 67.12 372 HIS A CA 1
ATOM 2707 C C . HIS A 1 372 ? 16.397 -6.910 -32.621 1.00 67.12 372 HIS A C 1
ATOM 2709 O O . HIS A 1 372 ? 17.567 -6.536 -32.520 1.00 67.12 372 HIS A O 1
ATOM 2715 N N . GLY A 1 373 ? 16.043 -8.180 -32.386 1.00 61.59 373 GLY A N 1
ATOM 2716 C CA . GLY A 1 373 ? 17.003 -9.218 -31.990 1.00 61.59 373 GLY A CA 1
ATOM 2717 C C . GLY A 1 373 ? 18.003 -9.593 -33.092 1.00 61.59 373 GLY A C 1
ATOM 2718 O O . GLY A 1 373 ? 19.136 -9.960 -32.791 1.00 61.59 373 GLY A O 1
ATOM 2719 N N . LEU A 1 374 ? 17.613 -9.455 -34.364 1.00 61.44 374 LEU A N 1
ATOM 2720 C CA . LEU A 1 374 ? 18.460 -9.802 -35.511 1.00 61.44 374 LEU A CA 1
ATOM 2721 C C . LEU A 1 374 ? 19.522 -8.734 -35.812 1.00 61.44 374 LEU A C 1
ATOM 2723 O O . LEU A 1 374 ? 20.616 -9.079 -36.247 1.00 61.44 374 LEU A O 1
ATOM 2727 N N . CYS A 1 375 ? 19.242 -7.456 -35.539 1.00 59.88 375 CYS A N 1
ATOM 2728 C CA . CYS A 1 375 ? 20.216 -6.377 -35.737 1.00 59.88 375 CYS A CA 1
ATOM 2729 C C . CYS A 1 375 ? 21.297 -6.345 -34.644 1.00 59.88 375 CYS A C 1
ATOM 2731 O O . CYS A 1 375 ? 22.457 -6.094 -34.948 1.00 59.88 375 CYS A O 1
ATOM 2733 N N . ALA A 1 376 ? 20.952 -6.642 -33.386 1.00 59.72 376 ALA A N 1
ATOM 2734 C CA . ALA A 1 376 ? 21.913 -6.585 -32.279 1.00 59.72 376 ALA A CA 1
ATOM 2735 C C . ALA A 1 376 ? 22.939 -7.737 -32.287 1.00 59.72 376 ALA A C 1
ATOM 2737 O O . ALA A 1 376 ? 24.046 -7.571 -31.783 1.00 59.72 376 ALA A O 1
ATOM 2738 N N . ALA A 1 377 ? 22.594 -8.892 -32.867 1.00 59.06 377 ALA A N 1
ATOM 2739 C CA . ALA A 1 377 ? 23.509 -10.029 -32.989 1.00 59.06 377 ALA A CA 1
ATOM 2740 C C . ALA A 1 377 ? 24.566 -9.847 -34.099 1.00 59.06 377 ALA A C 1
ATOM 2742 O O . ALA A 1 377 ? 25.590 -10.527 -34.081 1.00 59.06 377 ALA A O 1
ATOM 2743 N N . GLY A 1 378 ? 24.335 -8.933 -35.051 1.00 58.31 378 GLY A N 1
ATOM 2744 C CA . GLY A 1 378 ? 25.272 -8.646 -36.143 1.00 58.31 378 GLY A CA 1
ATOM 2745 C C . GLY A 1 378 ? 26.502 -7.841 -35.711 1.00 58.31 378 GLY A C 1
ATOM 2746 O O . GLY A 1 378 ? 27.587 -8.073 -36.230 1.00 58.31 378 GLY A O 1
ATOM 2747 N N . ASP A 1 379 ? 26.366 -6.963 -34.713 1.00 57.38 379 ASP A N 1
ATOM 2748 C CA . ASP A 1 379 ? 27.444 -6.053 -34.284 1.00 57.38 379 ASP A CA 1
ATOM 2749 C C . ASP A 1 379 ? 28.465 -6.691 -33.321 1.00 57.38 379 ASP A C 1
ATOM 2751 O O . ASP A 1 379 ? 29.503 -6.095 -33.027 1.00 57.38 379 ASP A O 1
ATOM 2755 N N . SER A 1 380 ? 28.205 -7.901 -32.813 1.00 56.38 380 SER A N 1
ATOM 2756 C CA . SER A 1 380 ? 29.136 -8.609 -31.921 1.00 56.38 380 SER A CA 1
ATOM 2757 C C . SER A 1 380 ? 30.042 -9.619 -32.627 1.00 56.38 380 SER A C 1
ATOM 2759 O O . SER A 1 380 ? 30.918 -10.174 -31.973 1.00 56.38 380 SER A O 1
ATOM 2761 N N . ALA A 1 381 ? 29.836 -9.887 -33.920 1.00 59.22 381 ALA A N 1
ATOM 2762 C CA . ALA A 1 381 ? 30.566 -10.926 -34.654 1.00 59.22 381 ALA A CA 1
ATOM 2763 C C . ALA A 1 381 ? 31.814 -10.422 -35.408 1.00 59.22 381 ALA A C 1
ATOM 2765 O O . ALA A 1 381 ? 32.542 -11.239 -35.958 1.00 59.22 381 ALA A O 1
ATOM 2766 N N . ASP A 1 382 ? 32.080 -9.111 -35.422 1.00 61.16 382 ASP A N 1
ATOM 2767 C CA . ASP A 1 382 ? 33.148 -8.493 -36.236 1.00 61.16 382 ASP A CA 1
ATOM 2768 C C . ASP A 1 382 ? 34.330 -7.972 -35.385 1.00 61.16 382 ASP A C 1
ATOM 2770 O O . ASP A 1 382 ? 34.969 -6.967 -35.701 1.00 61.16 382 ASP A O 1
ATOM 2774 N N . LYS A 1 383 ? 34.583 -8.609 -34.231 1.00 56.88 383 LYS A N 1
ATOM 2775 C CA . LYS A 1 383 ? 35.644 -8.220 -33.279 1.00 56.88 383 LYS A CA 1
ATOM 2776 C C . LYS A 1 383 ? 36.573 -9.351 -32.821 1.00 56.88 383 LYS A C 1
ATOM 2778 O O . LYS A 1 383 ? 37.333 -9.116 -31.882 1.00 56.88 383 LYS A O 1
ATOM 2783 N N . ASP A 1 384 ? 36.558 -10.498 -33.497 1.00 56.03 384 ASP A N 1
ATOM 2784 C CA . ASP A 1 384 ? 37.544 -11.572 -33.296 1.00 56.03 384 ASP A CA 1
ATOM 2785 C C . ASP A 1 384 ? 38.457 -11.744 -34.516 1.00 56.03 384 ASP A C 1
ATOM 2787 O O . ASP A 1 384 ? 37.928 -11.841 -35.649 1.00 56.03 384 ASP A O 1
#